Protein AF-0000000081623012 (afdb_homodimer)

Foldseek 3Di:
DPPPDDDPDDDPPVPPPDPPPPPPPCPVPVPQCWDWDDDFQEIEIEREPLVQLSADFQVSLVVSLVVLVVLLVDPRHAEYEQAYPNFARYQYHDVVQVVPCPPPPVRGSLPDDQLPPPDQRLHAYEYQGGAECEQVSVVVNLSGDAYEYEQAHKHAHLCLVVPDDRRRCLQPRVCLFQHDPVSCVRRNVRHIDGLVVCCVSRVHVHYDHPPCRVVVRVVVRVLQVLDDRQQVSLVVVLVVCVRRPDPDPVVSVVSSCVSPVVVCVVPVVVVVCCCVPVVPCPPNDSVPSDPPPVVPPPPDPPVD/DDPDDDDPDDDDDPDDPPPPPPPPPPPVVVPQCWDWDDDFQEIEIEREDLVQLSADFQVSLVVSLVVLVVLLVDPRHAEYEQAYPNFARYQYHDVVQVVVCPPPPVRGNLPDDQLPPDDQRLHAYEYQGGAECEQVSVLVNLSGDAYEYEQAHKHAHLCLVVPDDRRRQLQPRVCLFQHDVVSCVRRNVRHIDGLVVCCVSRNHVHYDHPPCRVVVRVVVRVLQVLDDRQQVSLVVVLVVCCSHPDPDPVVSVVSSCVSPVVVCVVPVVVVVCCCVPVVPCPPNDSVVSDPPPVPDPDDDPPPD

InterPro domains:
  IPR001753 Enoyl-CoA hydratase/isomerase-like domain [PF00378] (39-279)
  IPR029045 ClpP/crotonase-like domain superfamily [SSF52096] (32-278)

Secondary structure (DSSP, 8-state):
-------TT-----------------------SEEEEEETTEEEEEE--GGGTT-B-HHHHHHHHHHHHHHHH-TT--EEEEEEGGG-SB--B-HHHHHTSTT-GGG-GGGSTGGG--SPPSS-EEEEE-SEEETHHHHHHHHSSEEEEETT-EEE-GGGGGTPPP-SSHHHHHHHHH-HHHHHHHHHH---EEHHHHHHTTS-SEEE-TT-HHHHHHHHHHHHHTS-HHHHHHHHHHHHHHHHT-SSHHHHHHHHHHHHTTHIIIIIHHHHHHHHHH-TTGGG--GGGS---TTS----TT--/--------------------------------SEEEEEETTEEEEEE--GGGTT-B-HHHHHHHHHHHHHHHH-TT--EEEEEEGGG-SB--B-HHHHHTSTT-GGG-GGGSTTTT--SPPSS-EEEEE-SEEETHHHHHHHTSSEEEEETT-EEE-GGGGGTPPP-SSHHHHHHHHH-HHHHHHHHHH---EEHHHHHHTTS-SEEE-TT-HHHHHHHHHHHHHTS-HHHHHHHHHHHHHHHHT-SSHHHHHHHHHHHHTTHIIIIIHHHHHHHHHH-TTGGG--GGGS---TTS----TT--

Organism: Polistes dominula (NCBI:txid743375)

Nearest PDB structures (foldseek):
  3qka-assembly1_E  TM=9.057E-01  e=1.335E-27  Mycobacterium marinum M
  3r9q-assembly1_A  TM=9.286E-01  e=3.739E-26  Mycobacteroides abscessus ATCC 19977
  4qfe-assembly3_C  TM=8.860E-01  e=5.000E-27  Mycolicibacterium smegmatis MC2 155
  4z0m-assembly1_C  TM=9.015E-01  e=3.297E-26  Mycobacterium tuberculosis H37Rv
  4fzw-assembly1_B  TM=8.985E-01  e=8.751E-22  Escherichia coli K-12

Radius of gyration: 33.33 Å; Cα contacts (8 Å, |Δi|>4): 1091; chains: 2; bounding box: 71×138×114 Å

pLDDT: mean 83.39, std 24.3, range [18.34, 98.84]

Solvent-accessible surface area (backbone atoms only — not comparable to full-atom values): 32764 Å² total; per-residue (Å²): 136,80,87,74,76,79,83,77,72,83,81,73,83,75,77,78,72,76,78,75,74,71,74,71,73,77,70,71,74,77,72,53,45,51,44,77,46,74,58,80,41,35,34,40,39,29,35,40,36,42,95,58,38,20,35,35,39,52,69,46,41,45,49,47,51,50,50,53,50,51,50,66,69,33,88,66,42,56,27,36,36,42,35,28,37,81,64,12,26,12,51,9,62,31,45,66,52,45,39,64,29,82,75,40,63,90,58,32,49,72,69,37,65,60,43,67,61,78,68,80,68,88,48,56,31,30,23,23,37,30,33,35,26,15,36,55,26,36,29,53,50,63,72,30,77,39,32,25,25,9,42,75,14,43,35,29,36,56,37,38,77,27,18,39,54,68,53,57,43,45,49,53,51,44,30,76,54,44,14,41,35,48,37,43,46,34,60,64,66,20,47,72,42,40,21,55,54,35,34,72,53,48,68,26,78,39,73,36,56,80,91,43,22,58,64,53,32,50,51,52,43,55,58,57,62,64,44,69,58,67,61,53,48,33,53,51,51,34,51,51,38,44,72,38,50,36,80,44,68,66,57,30,54,48,47,41,45,74,62,39,56,69,40,45,70,76,49,41,48,60,54,50,44,41,30,73,73,67,49,46,52,59,92,73,45,67,78,57,66,45,82,69,64,76,78,66,73,80,77,73,82,77,78,113,139,93,80,76,83,72,87,76,69,85,75,85,85,78,79,79,75,76,75,76,71,72,73,72,72,73,73,71,72,76,69,55,46,50,44,77,48,73,59,82,43,36,32,38,39,30,34,42,35,43,93,59,37,21,36,35,40,51,70,47,42,47,49,47,53,50,51,52,52,51,49,69,70,33,87,65,44,57,28,36,36,42,36,29,37,80,64,13,26,12,52,9,62,31,61,70,52,57,72,64,30,81,84,40,64,91,59,33,45,71,70,37,68,61,41,67,60,79,70,80,68,89,48,55,32,30,25,23,38,30,31,35,26,14,34,55,26,36,26,55,50,64,73,33,56,37,32,24,26,9,43,74,15,41,34,29,36,55,36,49,82,73,76,49,81,82,63,56,51,43,87,61,50,42,29,50,19,46,35,61,70,58,36,48,50,35,59,75,67,20,45,70,42,41,21,54,55,34,32,74,54,28,66,26,74,39,75,36,56,81,90,44,22,57,64,51,30,50,51,52,41,55,57,52,64,73,36,46,59,70,36,47,48,34,47,52,50,31,26,51,38,32,73,75,66,43,57,30,47,68,57,30,46,49,47,28,36,73,64,33,56,70,36,36,60,75,35,16,27,62,30,23,36,42,30,71,75,68,51,44,53,59,91,74,48,70,79,57,76,54,86,76,65,83,82,62,80,78,74,73,87,77,76,117

Structure (mmCIF, N/CA/C/O backbone):
data_AF-0000000081623012-model_v1
#
loop_
_entity.id
_entity.type
_entity.pdbx_description
1 polymer '2,3-dehydroadipyl-CoA hydratase-like'
#
loop_
_atom_site.group_PDB
_atom_site.id
_atom_site.type_symbol
_atom_site.label_atom_id
_atom_site.label_alt_id
_atom_site.label_comp_id
_atom_site.label_asym_id
_atom_site.label_entity_id
_atom_site.label_seq_id
_atom_site.pdbx_PDB_ins_code
_atom_site.Cartn_x
_atom_site.Cartn_y
_atom_site.Cartn_z
_atom_site.occupancy
_atom_site.B_iso_or_equiv
_atom_site.auth_seq_id
_atom_site.auth_comp_id
_atom_site.auth_asym_id
_atom_site.auth_atom_id
_atom_site.pdbx_PDB_model_num
ATOM 1 N N . MET A 1 1 ? -21.288 -17.342 -86.483 1 19.94 1 MET A N 1
ATOM 2 C CA . MET A 1 1 ? -22.3 -16.959 -85.503 1 19.94 1 MET A CA 1
ATOM 3 C C . MET A 1 1 ? -22.867 -18.186 -84.797 1 19.94 1 MET A C 1
ATOM 5 O O . MET A 1 1 ? -23.578 -18.06 -83.798 1 19.94 1 MET A O 1
ATOM 9 N N . ASN A 1 2 ? -22.809 -19.375 -85.36 1 18.6 2 ASN A N 1
ATOM 10 C CA . ASN A 1 2 ? -23.733 -20.481 -85.132 1 18.6 2 ASN A CA 1
ATOM 11 C C . ASN A 1 2 ? -23.41 -21.223 -83.838 1 18.6 2 ASN A C 1
ATOM 13 O O . ASN A 1 2 ? -24.055 -22.222 -83.513 1 18.6 2 ASN A O 1
ATOM 17 N N . ILE A 1 3 ? -22.12 -21.183 -83.253 1 20.32 3 ILE A N 1
ATOM 18 C CA . ILE A 1 3 ? -21.515 -22.342 -82.607 1 20.32 3 ILE A CA 1
ATOM 19 C C . ILE A 1 3 ? -22.02 -22.455 -81.17 1 20.32 3 ILE A C 1
ATOM 21 O O . ILE A 1 3 ? -21.233 -22.391 -80.222 1 20.32 3 ILE A O 1
ATOM 25 N N . PHE A 1 4 ? -23.242 -21.769 -80.746 1 21.16 4 PHE A N 1
ATOM 26 C CA . PHE A 1 4 ? -23.682 -21.418 -79.401 1 21.16 4 PHE A CA 1
ATOM 27 C C . PHE A 1 4 ? -24.219 -22.642 -78.669 1 21.16 4 PHE A C 1
ATOM 29 O O . PHE A 1 4 ? -24.936 -22.513 -77.675 1 21.16 4 PHE A O 1
ATOM 36 N N . LYS A 1 5 ? -24.316 -23.837 -79.269 1 18.56 5 LYS A N 1
ATOM 37 C CA . LYS A 1 5 ? -25.406 -24.728 -78.883 1 18.56 5 LYS A CA 1
ATOM 38 C C . LYS A 1 5 ? -25.173 -25.314 -77.494 1 18.56 5 LYS A C 1
ATOM 40 O O . LYS A 1 5 ? -26.101 -25.402 -76.687 1 18.56 5 LYS A O 1
ATOM 45 N N . ARG A 1 6 ? -24.052 -26.008 -77.203 1 18.44 6 ARG A N 1
ATOM 46 C CA . ARG A 1 6 ? -24.22 -27.393 -76.772 1 18.44 6 ARG A CA 1
ATOM 47 C C . ARG A 1 6 ? -24.41 -27.476 -75.261 1 18.44 6 ARG A C 1
ATOM 49 O O . ARG A 1 6 ? -25.097 -28.372 -74.766 1 18.44 6 ARG A O 1
ATOM 56 N N . LEU A 1 7 ? -23.664 -26.746 -74.32 1 20.17 7 LEU A N 1
ATOM 57 C CA . LEU A 1 7 ? -22.937 -27.557 -73.349 1 20.17 7 LEU A CA 1
ATOM 58 C C . LEU A 1 7 ? -23.792 -27.822 -72.114 1 20.17 7 LEU A C 1
ATOM 60 O O . LEU A 1 7 ? -23.309 -28.384 -71.128 1 20.17 7 LEU A O 1
ATOM 64 N N . PHE A 1 8 ? -25.092 -27.362 -71.883 1 20.94 8 PHE A N 1
ATOM 65 C CA . PHE A 1 8 ? -25.472 -26.951 -70.536 1 20.94 8 PHE A CA 1
ATOM 66 C C . PHE A 1 8 ? -25.933 -28.149 -69.715 1 20.94 8 PHE A C 1
ATOM 68 O O . PHE A 1 8 ? -26.496 -27.985 -68.63 1 20.94 8 PHE A O 1
ATOM 75 N N . LEU A 1 9 ? -25.892 -29.438 -70.168 1 21.69 9 LEU A N 1
ATOM 76 C CA . LEU A 1 9 ? -26.97 -30.258 -69.624 1 21.69 9 LEU A CA 1
ATOM 77 C C . LEU A 1 9 ? -26.653 -30.697 -68.199 1 21.69 9 LEU A C 1
ATOM 79 O O . LEU A 1 9 ? -27.415 -31.454 -67.594 1 21.69 9 LEU A O 1
ATOM 83 N N . PHE A 1 10 ? -25.425 -30.508 -67.622 1 24.24 10 PHE A N 1
ATOM 84 C CA . PHE A 1 10 ? -25.097 -31.593 -66.706 1 24.24 10 PHE A CA 1
ATOM 85 C C . PHE A 1 10 ? -26.116 -31.676 -65.576 1 24.24 10 PHE A C 1
ATOM 87 O O . PHE A 1 10 ? -26.702 -30.664 -65.187 1 24.24 10 PHE A O 1
ATOM 94 N N . ASN A 1 11 ? -26.38 -32.947 -65.059 1 21 11 ASN A N 1
ATOM 95 C CA . ASN A 1 11 ? -27.205 -33.872 -64.29 1 21 11 ASN A CA 1
ATOM 96 C C . ASN A 1 11 ? -27.204 -33.522 -62.805 1 21 11 ASN A C 1
ATOM 98 O O . ASN A 1 11 ? -26.144 -33.436 -62.183 1 21 11 ASN A O 1
ATOM 102 N N . LYS A 1 12 ? -28.33 -32.95 -62.237 1 22.81 12 LYS A N 1
ATOM 103 C CA . LYS A 1 12 ? -28.827 -32.443 -60.962 1 22.81 12 LYS A CA 1
ATOM 104 C C . LYS A 1 12 ? -28.942 -33.563 -59.931 1 22.81 12 LYS A C 1
ATOM 106 O O . LYS A 1 12 ? -29.562 -33.385 -58.881 1 22.81 12 LYS A O 1
ATOM 111 N N . SER A 1 13 ? -28.303 -34.765 -60.116 1 24.95 13 SER A N 1
ATOM 112 C CA . SER A 1 13 ? -28.871 -35.721 -59.171 1 24.95 13 SER A CA 1
ATOM 113 C C . SER A 1 13 ? -28.703 -35.242 -57.732 1 24.95 13 SER A C 1
ATOM 115 O O . SER A 1 13 ? -27.593 -34.919 -57.305 1 24.95 13 SER A O 1
ATOM 117 N N . ILE A 1 14 ? -29.78 -34.791 -57.039 1 25.49 14 ILE A N 1
ATOM 118 C CA . ILE A 1 14 ? -30.121 -34.2 -55.749 1 25.49 14 ILE A CA 1
ATOM 119 C C . ILE A 1 14 ? -29.931 -35.234 -54.641 1 25.49 14 ILE A C 1
ATOM 121 O O . ILE A 1 14 ? -30.727 -36.168 -54.512 1 25.49 14 ILE A O 1
ATOM 125 N N . ASN A 1 15 ? -28.746 -36.002 -54.585 1 24.26 15 ASN A N 1
ATOM 126 C CA . ASN A 1 15 ? -28.65 -37.024 -53.548 1 24.26 15 ASN A CA 1
ATOM 127 C C . ASN A 1 15 ? -29.029 -36.47 -52.178 1 24.26 15 ASN A C 1
ATOM 129 O O . ASN A 1 15 ? -28.657 -35.347 -51.833 1 24.26 15 ASN A O 1
ATOM 133 N N . ASN A 1 16 ? -30.149 -36.988 -51.627 1 27.08 16 ASN A N 1
ATOM 134 C CA . ASN A 1 16 ? -30.805 -36.874 -50.328 1 27.08 16 ASN A CA 1
ATOM 135 C C . ASN A 1 16 ? -29.84 -37.17 -49.185 1 27.08 16 ASN A C 1
ATOM 137 O O . ASN A 1 16 ? -29.537 -38.331 -48.906 1 27.08 16 ASN A O 1
ATOM 141 N N . ILE A 1 17 ? -28.689 -36.617 -49.069 1 26.88 17 ILE A N 1
ATOM 142 C CA . ILE A 1 17 ? -27.875 -37.074 -47.948 1 26.88 17 ILE A CA 1
ATOM 143 C C . ILE A 1 17 ? -28.632 -36.862 -46.639 1 26.88 17 ILE A C 1
ATOM 145 O O . ILE A 1 17 ? -29.102 -35.757 -46.358 1 26.88 17 ILE A O 1
ATOM 149 N N . PRO A 1 18 ? -29.146 -37.945 -46.046 1 25.93 18 PRO A N 1
ATOM 150 C CA . PRO A 1 18 ? -29.818 -37.898 -44.745 1 25.93 18 PRO A CA 1
ATOM 151 C C . PRO A 1 18 ? -29.05 -37.075 -43.714 1 25.93 18 PRO A C 1
ATOM 153 O O . PRO A 1 18 ? -27.817 -37.05 -43.732 1 25.93 18 PRO A O 1
ATOM 156 N N . LYS A 1 19 ? -29.727 -36.102 -43.118 1 27.97 19 LYS A N 1
ATOM 157 C CA . LYS A 1 19 ? -29.287 -35.248 -42.019 1 27.97 19 LYS A CA 1
ATOM 158 C C . LYS A 1 19 ? -28.969 -36.074 -40.775 1 27.97 19 LYS A C 1
ATOM 160 O O . LYS A 1 19 ? -29.872 -36.627 -40.143 1 27.97 19 LYS A O 1
ATOM 165 N N . PHE A 1 20 ? -27.899 -36.937 -40.873 1 24.69 20 PHE A N 1
ATOM 166 C CA . PHE A 1 20 ? -27.541 -37.468 -39.564 1 24.69 20 PHE A CA 1
ATOM 167 C C . PHE A 1 20 ? -27.516 -36.36 -38.518 1 24.69 20 PHE A C 1
ATOM 169 O O . PHE A 1 20 ? -26.721 -35.423 -38.618 1 24.69 20 PHE A O 1
ATOM 176 N N . LEU A 1 21 ? -28.645 -36.148 -37.929 1 28.23 21 LEU A N 1
ATOM 177 C CA . LEU A 1 21 ? -28.791 -35.332 -36.728 1 28.23 21 LEU A CA 1
ATOM 178 C C . LEU A 1 21 ? -27.853 -35.815 -35.626 1 28.23 21 LEU A C 1
ATOM 180 O O . LEU A 1 21 ? -28.054 -36.894 -35.063 1 28.23 21 LEU A O 1
ATOM 184 N N . THR A 1 22 ? -26.563 -35.906 -35.898 1 28.91 22 THR A N 1
ATOM 185 C CA . THR A 1 22 ? -25.725 -36.194 -34.74 1 28.91 22 THR A CA 1
ATOM 186 C C . THR A 1 22 ? -26.102 -35.299 -33.562 1 28.91 22 THR A C 1
ATOM 188 O O . THR A 1 22 ? -26.071 -34.072 -33.674 1 28.91 22 THR A O 1
ATOM 191 N N . SER A 1 23 ? -27.072 -35.737 -32.849 1 31.58 23 SER A N 1
ATOM 192 C CA . SER A 1 23 ? -27.277 -35.241 -31.492 1 31.58 23 SER A CA 1
ATOM 193 C C . SER A 1 23 ? -25.96 -35.164 -30.727 1 31.58 23 SER A C 1
ATOM 195 O O . SER A 1 23 ? -25.377 -36.192 -30.38 1 31.58 23 SER A O 1
ATOM 197 N N . GLU A 1 24 ? -24.997 -34.496 -31.125 1 31.4 24 GLU A N 1
ATOM 198 C CA . GLU A 1 24 ? -23.888 -34.267 -30.205 1 31.4 24 GLU A CA 1
ATOM 199 C C . GLU A 1 24 ? -24.393 -33.88 -28.817 1 31.4 24 GLU A C 1
ATOM 201 O O . GLU A 1 24 ? -25.102 -32.884 -28.665 1 31.4 24 GLU A O 1
ATOM 206 N N . SER A 1 25 ? -24.814 -34.873 -28.035 1 30.78 25 SER A N 1
ATOM 207 C CA . SER A 1 25 ? -24.91 -34.612 -26.602 1 30.78 25 SER A CA 1
ATOM 208 C C . SER A 1 25 ? -23.833 -33.634 -26.145 1 30.78 25 SER A C 1
ATOM 210 O O . SER A 1 25 ? -22.643 -33.861 -26.374 1 30.78 25 SER A O 1
ATOM 212 N N . LYS A 1 26 ? -24.164 -32.444 -26.098 1 36.62 26 LYS A N 1
ATOM 213 C CA . LYS A 1 26 ? -23.419 -31.425 -25.365 1 36.62 26 LYS A CA 1
ATOM 214 C C . LYS A 1 26 ? -22.91 -31.967 -24.032 1 36.62 26 LYS A C 1
ATOM 216 O O . LYS A 1 26 ? -23.637 -31.962 -23.036 1 36.62 26 LYS A O 1
ATOM 221 N N . ASN A 1 27 ? -22.439 -33.248 -23.988 1 34.06 27 ASN A N 1
ATOM 222 C CA . ASN A 1 27 ? -21.689 -33.532 -22.769 1 34.06 27 ASN A CA 1
ATOM 223 C C . ASN A 1 27 ? -20.945 -32.298 -22.267 1 34.06 27 ASN A C 1
ATOM 225 O O . ASN A 1 27 ? -20.022 -31.815 -22.925 1 34.06 27 ASN A O 1
ATOM 229 N N . ALA A 1 28 ? -21.449 -31.411 -21.702 1 38.47 28 ALA A N 1
ATOM 230 C CA . ALA A 1 28 ? -20.886 -30.288 -20.956 1 38.47 28 ALA A CA 1
ATOM 231 C C . ALA A 1 28 ? -19.633 -30.709 -20.194 1 38.47 28 ALA A C 1
ATOM 233 O O . ALA A 1 28 ? -19.724 -31.339 -19.137 1 38.47 28 ALA A O 1
ATOM 234 N N . GLU A 1 29 ? -18.665 -31.448 -20.589 1 40.01 29 GLU A N 1
ATOM 235 C CA . GLU A 1 29 ? -17.376 -31.633 -19.929 1 40.01 29 GLU A CA 1
ATOM 236 C C . GLU A 1 29 ? -17.054 -30.46 -19.008 1 40.01 29 GLU A C 1
ATOM 238 O O . G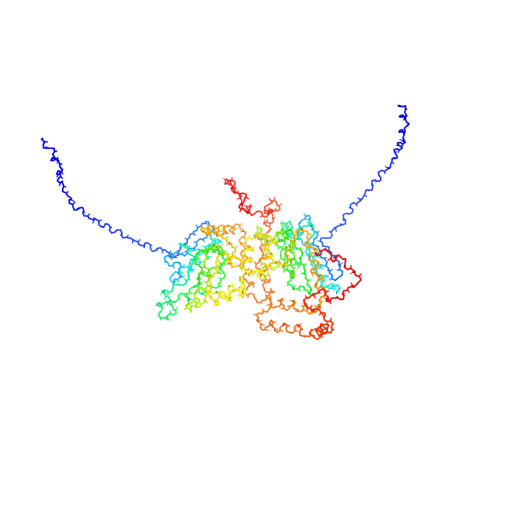LU A 1 29 ? -17.022 -29.309 -19.449 1 40.01 29 GLU A O 1
ATOM 243 N N . ASN A 1 30 ? -17.581 -30.333 -17.763 1 45.7 30 ASN A N 1
ATOM 244 C CA . ASN A 1 30 ? -17.459 -29.403 -16.645 1 45.7 30 ASN A CA 1
ATOM 245 C C . ASN A 1 30 ? -16.1 -28.709 -16.639 1 45.7 30 ASN A C 1
ATOM 247 O O . ASN A 1 30 ? -15.076 -29.343 -16.379 1 45.7 30 ASN A O 1
ATOM 251 N N . GLU A 1 31 ? -15.84 -27.875 -17.524 1 64.66 31 GLU A N 1
ATOM 252 C CA . GLU A 1 31 ? -14.618 -27.087 -17.656 1 64.66 31 GLU A CA 1
ATOM 253 C C . GLU A 1 31 ? -14.049 -26.719 -16.289 1 64.66 31 GLU A C 1
ATOM 255 O O . GLU A 1 31 ? -14.783 -26.272 -15.405 1 64.66 31 GLU A O 1
ATOM 260 N N . LYS A 1 32 ? -12.853 -27.357 -15.878 1 90.5 32 LYS A N 1
ATOM 261 C CA . LYS A 1 32 ? -12.172 -27.143 -14.604 1 90.5 32 LYS A CA 1
ATOM 262 C C . LYS A 1 32 ? -11.921 -25.659 -14.356 1 90.5 32 LYS A C 1
ATOM 264 O O . LYS A 1 32 ? -11.418 -24.954 -15.233 1 90.5 32 LYS A O 1
ATOM 269 N N . ASN A 1 33 ? -12.537 -25.233 -13.338 1 96.94 33 ASN A N 1
ATOM 270 C CA . ASN A 1 33 ? -12.364 -23.843 -12.93 1 96.94 33 ASN A CA 1
ATOM 271 C C . ASN A 1 33 ? -10.89 -23.493 -12.741 1 96.94 33 ASN A C 1
ATOM 273 O O . ASN A 1 33 ? -10.53 -22.316 -12.682 1 96.94 33 ASN A O 1
ATOM 277 N N . ILE A 1 34 ? -10.098 -24.565 -12.658 1 98.34 34 ILE A N 1
ATOM 278 C CA . ILE A 1 34 ? -8.647 -24.413 -12.638 1 98.34 34 ILE A CA 1
ATOM 279 C C . ILE A 1 34 ? -8.014 -25.364 -13.651 1 98.34 34 ILE A C 1
ATOM 281 O O . ILE A 1 34 ? -8.325 -26.558 -13.67 1 98.34 34 ILE A O 1
ATOM 285 N N . ILE A 1 35 ? -7.223 -24.846 -14.529 1 98.35 35 ILE A N 1
ATOM 286 C CA . ILE A 1 35 ? -6.528 -25.643 -15.534 1 98.35 35 ILE A CA 1
ATOM 287 C C . ILE A 1 35 ? -5.022 -25.589 -15.285 1 98.35 35 ILE A C 1
ATOM 289 O O . ILE A 1 35 ? -4.457 -24.509 -15.096 1 98.35 35 ILE A O 1
ATOM 293 N N . VAL A 1 36 ? -4.389 -26.722 -15.256 1 98.1 36 VAL A N 1
ATOM 294 C CA . VAL A 1 36 ? -2.951 -26.811 -15.024 1 98.1 36 VAL A CA 1
ATOM 295 C C . VAL A 1 36 ? -2.276 -27.48 -16.22 1 98.1 36 VAL A C 1
ATOM 297 O O . VAL A 1 36 ? -2.683 -28.563 -16.645 1 98.1 36 VAL A O 1
ATOM 300 N N . ASN A 1 37 ? -1.361 -26.8 -16.816 1 97.29 37 ASN A N 1
ATOM 301 C CA . ASN A 1 37 ? -0.542 -27.336 -17.898 1 97.29 37 ASN A CA 1
ATOM 302 C C . ASN A 1 37 ? 0.947 -27.209 -17.59 1 97.29 37 ASN A C 1
ATOM 304 O O . ASN A 1 37 ? 1.372 -26.248 -16.946 1 97.29 37 ASN A O 1
ATOM 308 N N . LYS A 1 38 ? 1.648 -28.2 -18.09 1 96.31 38 LYS A N 1
ATOM 309 C CA . LYS A 1 38 ? 3.091 -28.188 -17.869 1 96.31 38 LYS A CA 1
ATOM 310 C C . LYS A 1 38 ? 3.848 -28.06 -19.188 1 96.31 38 LYS A C 1
ATOM 312 O O . LYS A 1 38 ? 3.481 -28.687 -20.184 1 96.31 38 LYS A O 1
ATOM 317 N N . THR A 1 39 ? 4.771 -27.226 -19.233 1 93.46 39 THR A N 1
ATOM 318 C CA . THR A 1 39 ? 5.711 -27.07 -20.337 1 93.46 39 THR A CA 1
ATOM 319 C C . THR A 1 39 ? 7.148 -27.048 -19.824 1 93.46 39 THR A C 1
ATOM 321 O O . THR A 1 39 ? 7.645 -26.002 -19.399 1 93.46 39 THR A O 1
ATOM 324 N N . GLY A 1 40 ? 7.795 -28.187 -19.987 1 93.65 40 GLY A N 1
ATOM 325 C CA . GLY A 1 40 ? 9.092 -28.313 -19.341 1 93.65 40 GLY A CA 1
ATOM 326 C C . GLY A 1 40 ? 9.022 -28.182 -17.831 1 93.65 40 GLY A C 1
ATOM 327 O O . GLY A 1 40 ? 8.228 -28.864 -17.18 1 93.65 40 GLY A O 1
ATOM 328 N N . ASN A 1 41 ? 9.851 -27.311 -17.275 1 96.72 41 ASN A N 1
ATOM 329 C CA . ASN A 1 41 ? 9.899 -27.12 -15.83 1 96.72 41 ASN A CA 1
ATOM 330 C C . ASN A 1 41 ? 9.009 -25.961 -15.388 1 96.72 41 ASN A C 1
ATOM 332 O O . ASN A 1 41 ? 9.081 -25.52 -14.239 1 96.72 41 ASN A O 1
ATOM 336 N N . VAL A 1 42 ? 8.19 -25.525 -16.396 1 98.19 42 VAL A N 1
ATOM 337 C CA . VAL A 1 42 ? 7.259 -24.442 -16.092 1 98.19 42 VAL A CA 1
ATOM 338 C C . VAL A 1 42 ? 5.841 -24.996 -15.976 1 98.19 42 VAL A C 1
ATOM 340 O O . VAL A 1 42 ? 5.382 -25.732 -16.853 1 98.19 42 VAL A O 1
ATOM 343 N N . THR A 1 43 ? 5.173 -24.708 -14.91 1 98.6 43 THR A N 1
ATOM 344 C CA . THR A 1 43 ? 3.779 -25.084 -14.705 1 98.6 43 THR A CA 1
ATOM 345 C C . THR A 1 43 ? 2.86 -23.881 -14.9 1 98.6 43 THR A C 1
ATOM 347 O O . THR A 1 43 ? 3.031 -22.85 -14.246 1 98.6 43 THR A O 1
ATOM 350 N N . LEU A 1 44 ? 1.921 -23.988 -15.815 1 98.62 44 LEU A N 1
ATOM 351 C CA . LEU A 1 44 ? 0.92 -22.953 -16.053 1 98.62 44 LEU A CA 1
ATOM 352 C C . LEU A 1 44 ? -0.362 -23.249 -15.28 1 98.62 44 LEU A C 1
ATOM 354 O O . LEU A 1 44 ? -0.945 -24.325 -15.427 1 98.62 44 LEU A O 1
ATOM 358 N N . ILE A 1 45 ? -0.785 -22.34 -14.433 1 98.58 45 ILE A N 1
ATOM 359 C CA . ILE A 1 45 ? -2.002 -22.468 -13.639 1 98.58 45 ILE A CA 1
ATOM 360 C C . ILE A 1 45 ? -2.994 -21.378 -14.038 1 98.58 45 ILE A C 1
ATOM 362 O O . ILE A 1 45 ? -2.731 -20.189 -13.843 1 98.58 45 ILE A O 1
ATOM 366 N N . ALA A 1 46 ? -4.131 -21.773 -14.52 1 98.61 46 ALA A N 1
ATOM 367 C CA . ALA A 1 46 ? -5.091 -20.81 -15.053 1 98.61 46 ALA A CA 1
ATOM 368 C C . ALA A 1 46 ? -6.386 -20.822 -14.246 1 98.61 46 ALA A C 1
ATOM 370 O O . ALA A 1 46 ? -6.944 -21.887 -13.973 1 98.61 46 ALA A O 1
ATOM 371 N N . ILE A 1 47 ? -6.788 -19.664 -13.836 1 98.54 47 ILE A N 1
ATOM 372 C CA . ILE A 1 47 ? -8.167 -19.519 -13.385 1 98.54 47 ILE A CA 1
ATOM 373 C C . ILE A 1 47 ? -9.102 -19.469 -14.592 1 98.54 47 ILE A C 1
ATOM 375 O O . ILE A 1 47 ? -8.925 -18.64 -15.488 1 98.54 47 ILE A O 1
ATOM 379 N N . ASN A 1 48 ? -10.123 -20.376 -14.6 1 98.19 48 ASN A N 1
ATOM 380 C CA . ASN A 1 48 ? -10.926 -20.567 -15.804 1 98.19 48 ASN A CA 1
ATOM 381 C C . ASN A 1 48 ? -12.418 -20.46 -15.505 1 98.19 48 ASN A C 1
ATOM 383 O O . ASN A 1 48 ? -13.143 -21.454 -15.578 1 98.19 48 ASN A O 1
ATOM 387 N N . ARG A 1 49 ? -12.838 -19.281 -15.217 1 97.31 49 ARG A N 1
ATOM 388 C CA . ARG A 1 49 ? -14.236 -18.875 -15.113 1 97.31 49 ARG A CA 1
ATOM 389 C C . ARG A 1 49 ? -14.483 -17.567 -15.857 1 97.31 49 ARG A C 1
ATOM 391 O O . ARG A 1 49 ? -14.99 -16.604 -15.278 1 97.31 49 ARG A O 1
ATOM 398 N N . PRO A 1 50 ? -14.162 -17.597 -17.16 1 96.85 50 PRO A N 1
ATOM 399 C CA . PRO A 1 50 ? -14.18 -16.333 -17.899 1 96.85 50 PRO A CA 1
ATOM 400 C C . PRO A 1 50 ? -15.557 -15.672 -17.904 1 96.85 50 PRO A C 1
ATOM 402 O O . PRO A 1 50 ? -15.657 -14.444 -17.97 1 96.85 50 PRO A O 1
ATOM 405 N N . GLU A 1 51 ? -16.605 -16.413 -17.766 1 95.32 51 GLU A N 1
ATOM 406 C CA . GLU A 1 51 ? -17.96 -15.871 -17.78 1 95.32 51 GLU A CA 1
ATOM 407 C C . GLU A 1 51 ? -18.23 -15.026 -16.538 1 95.32 51 GLU A C 1
ATOM 409 O O . GLU A 1 51 ? -19.166 -14.225 -16.517 1 95.32 51 GLU A O 1
ATOM 414 N N . LYS A 1 52 ? -17.445 -15.202 -15.549 1 96.2 52 LYS A N 1
ATOM 415 C CA . LYS A 1 52 ? -17.553 -14.42 -14.321 1 96.2 52 LYS A CA 1
ATOM 416 C C . LYS A 1 52 ? -16.294 -13.589 -14.086 1 96.2 52 LYS A C 1
ATOM 418 O O . LYS A 1 52 ? -15.948 -13.287 -12.942 1 96.2 52 LYS A O 1
ATOM 423 N N . LYS A 1 53 ? -15.525 -13.326 -15.17 1 97.13 53 LYS A N 1
ATOM 424 C CA . LYS A 1 53 ? -14.282 -12.563 -15.1 1 97.13 53 LYS A CA 1
ATOM 425 C C . LYS A 1 53 ? -13.303 -13.197 -14.115 1 97.13 53 LYS A C 1
ATOM 427 O O . LYS A 1 53 ? -12.586 -12.49 -13.403 1 97.13 53 LYS A O 1
ATOM 432 N N . ASN A 1 54 ? -13.4 -14.551 -13.958 1 97.9 54 ASN A N 1
ATOM 433 C CA . ASN A 1 54 ? -12.522 -15.37 -13.128 1 97.9 54 ASN A CA 1
ATOM 434 C C . ASN A 1 54 ? -12.656 -15.014 -11.65 1 97.9 54 ASN A C 1
ATOM 436 O O . ASN A 1 54 ? -11.671 -15.037 -10.911 1 97.9 54 ASN A O 1
ATOM 440 N N . ALA A 1 55 ? -13.897 -14.579 -11.24 1 97.23 55 ALA A N 1
ATOM 441 C CA . ALA A 1 55 ? -14.179 -14.395 -9.818 1 97.23 55 ALA A CA 1
ATOM 442 C C . ALA A 1 55 ? -14.042 -15.711 -9.057 1 97.23 55 ALA A C 1
ATOM 444 O O . ALA A 1 55 ? -14.421 -16.77 -9.563 1 97.23 55 ALA A O 1
ATOM 445 N N . LEU A 1 56 ? -13.583 -15.614 -7.797 1 96.38 56 LEU A N 1
ATOM 446 C CA . LEU A 1 56 ? -13.317 -16.801 -6.992 1 96.38 56 LEU A CA 1
ATOM 447 C C . LEU A 1 56 ? -14.494 -17.109 -6.073 1 96.38 56 LEU A C 1
ATOM 449 O O . LEU A 1 56 ? -14.845 -16.297 -5.214 1 96.38 56 LEU A O 1
ATOM 453 N N . ASN A 1 57 ? -15.136 -18.183 -6.32 1 94.17 57 ASN A N 1
ATOM 454 C CA . ASN A 1 57 ? -16.011 -18.758 -5.303 1 94.17 57 ASN A CA 1
ATOM 455 C C . ASN A 1 57 ? -15.28 -19.796 -4.457 1 94.17 57 ASN A C 1
ATOM 457 O O . ASN A 1 57 ? -14.101 -20.073 -4.687 1 94.17 57 ASN A O 1
ATOM 461 N N . THR A 1 58 ? -15.959 -20.33 -3.49 1 92.86 58 THR A N 1
ATOM 462 C CA . THR A 1 58 ? -15.35 -21.251 -2.536 1 92.86 58 THR A CA 1
ATOM 463 C C . THR A 1 58 ? -14.746 -22.453 -3.255 1 92.86 58 THR A C 1
ATOM 465 O O . THR A 1 58 ? -13.601 -22.829 -2.994 1 92.86 58 THR A O 1
ATOM 468 N N . ALA A 1 59 ? -15.475 -23.047 -4.153 1 93.39 59 ALA A N 1
ATOM 469 C CA . ALA A 1 59 ? -15.017 -24.228 -4.88 1 93.39 59 ALA A CA 1
ATOM 470 C C . ALA A 1 59 ? -13.779 -23.913 -5.714 1 93.39 59 ALA A C 1
ATOM 472 O O . ALA A 1 59 ? -12.805 -24.67 -5.701 1 93.39 59 ALA A O 1
ATOM 473 N N . THR A 1 60 ? -13.824 -22.811 -6.435 1 95.16 60 THR A N 1
ATOM 474 C CA . THR A 1 60 ? -12.702 -22.417 -7.28 1 95.16 60 THR A CA 1
ATOM 475 C C . THR A 1 60 ? -11.471 -22.105 -6.434 1 95.16 60 THR A C 1
ATOM 477 O O . THR A 1 60 ? -10.35 -22.456 -6.807 1 95.16 60 THR A O 1
ATOM 480 N N . THR A 1 61 ? -11.668 -21.458 -5.306 1 94.97 61 THR A N 1
ATOM 481 C CA . THR A 1 61 ? -10.566 -21.142 -4.404 1 94.97 61 THR A CA 1
ATOM 482 C C . THR A 1 61 ? -9.88 -22.417 -3.921 1 94.97 61 THR A C 1
ATOM 484 O O . THR A 1 61 ? -8.65 -22.493 -3.89 1 94.97 61 THR A O 1
ATOM 487 N N . GLN A 1 62 ? -10.672 -23.366 -3.569 1 94.02 62 GLN A N 1
ATOM 488 C CA . GLN A 1 62 ? -10.108 -24.633 -3.113 1 94.02 62 GLN A CA 1
ATOM 489 C C . GLN A 1 62 ? -9.297 -25.304 -4.218 1 94.02 62 GLN A C 1
ATOM 491 O O . GLN A 1 62 ? -8.189 -25.786 -3.976 1 94.02 62 GLN A O 1
ATOM 496 N N . LEU A 1 63 ? -9.842 -25.332 -5.394 1 95.85 63 LEU A N 1
ATOM 497 C CA . LEU A 1 63 ? -9.144 -25.926 -6.528 1 95.85 63 LEU A CA 1
ATOM 498 C C . LEU A 1 63 ? -7.832 -25.197 -6.802 1 95.85 63 LEU A C 1
ATOM 500 O O . LEU A 1 63 ? -6.824 -25.827 -7.131 1 95.85 63 LEU A O 1
ATOM 504 N N . LEU A 1 64 ? -7.837 -23.89 -6.713 1 96.34 64 LEU A N 1
ATOM 505 C CA . LEU A 1 64 ? -6.629 -23.094 -6.904 1 96.34 64 LEU A CA 1
ATOM 506 C C . LEU A 1 64 ? -5.57 -23.456 -5.869 1 96.34 64 LEU A C 1
ATOM 508 O O . LEU A 1 64 ? -4.406 -23.67 -6.215 1 96.34 64 LEU A O 1
ATOM 512 N N . CYS A 1 65 ? -5.99 -23.521 -4.621 1 95.47 65 CYS A N 1
ATOM 513 C CA . CYS A 1 65 ? -5.063 -23.874 -3.552 1 95.47 65 CYS A CA 1
ATOM 514 C C . CYS A 1 65 ? -4.49 -25.27 -3.765 1 95.47 65 CYS A C 1
ATOM 516 O O . CYS A 1 65 ? -3.295 -25.492 -3.565 1 95.47 65 CYS A O 1
ATOM 518 N N . ASP A 1 66 ? -5.313 -26.187 -4.19 1 96.02 66 ASP A N 1
ATOM 519 C CA . ASP A 1 66 ? -4.854 -27.539 -4.489 1 96.02 66 ASP A CA 1
ATOM 520 C C . ASP A 1 66 ? -3.813 -27.531 -5.606 1 96.02 66 ASP A C 1
ATOM 522 O O . ASP A 1 66 ? -2.807 -28.24 -5.53 1 96.02 66 ASP A O 1
ATOM 526 N N . ALA A 1 67 ? -4.086 -26.757 -6.615 1 96.96 67 ALA A N 1
ATOM 527 C CA . ALA A 1 67 ? -3.157 -26.666 -7.738 1 96.96 67 ALA A CA 1
ATOM 528 C C . ALA A 1 67 ? -1.811 -26.101 -7.293 1 96.96 67 ALA A C 1
ATOM 530 O O . ALA A 1 67 ? -0.758 -26.572 -7.729 1 96.96 67 ALA A O 1
ATOM 531 N N . LEU A 1 68 ? -1.817 -25.158 -6.47 1 96.69 68 LEU A N 1
ATOM 532 C CA . LEU A 1 68 ? -0.59 -24.565 -5.95 1 96.69 68 LEU A CA 1
ATOM 533 C C . LEU A 1 68 ? 0.17 -25.562 -5.081 1 96.69 68 LEU A C 1
ATOM 535 O O . LEU A 1 68 ? 1.4 -25.63 -5.138 1 96.69 68 LEU A O 1
ATOM 539 N N . ASP A 1 69 ? -0.577 -26.296 -4.318 1 96.16 69 ASP A N 1
ATOM 540 C CA . ASP A 1 69 ? 0.052 -27.33 -3.503 1 96.16 69 ASP A CA 1
ATOM 541 C C . ASP A 1 69 ? 0.722 -28.388 -4.377 1 96.16 69 ASP A C 1
ATOM 543 O O . ASP A 1 69 ? 1.836 -28.827 -4.085 1 96.16 69 ASP A O 1
ATOM 547 N N . GLU A 1 70 ? 0.012 -28.816 -5.403 1 97.19 70 GLU A N 1
ATOM 548 C CA . GLU A 1 70 ? 0.578 -29.792 -6.329 1 97.19 70 GLU A CA 1
ATOM 549 C C . GLU A 1 70 ? 1.834 -29.249 -7.004 1 97.19 70 GLU A C 1
ATOM 551 O O . GLU A 1 70 ? 2.822 -29.969 -7.16 1 97.19 70 GLU A O 1
ATOM 556 N N . PHE A 1 71 ? 1.775 -28.05 -7.399 1 97.52 71 PHE A N 1
ATOM 557 C CA . PHE A 1 71 ? 2.936 -27.386 -7.98 1 97.52 71 PHE A CA 1
ATOM 558 C C . PHE A 1 71 ? 4.119 -27.424 -7.02 1 97.52 71 PHE A C 1
ATOM 560 O O . PHE A 1 71 ? 5.239 -27.749 -7.42 1 97.52 71 PHE A O 1
ATOM 567 N N . GLU A 1 72 ? 3.895 -27.141 -5.798 1 95.75 72 GLU A N 1
ATOM 568 C CA . GLU A 1 72 ? 4.942 -27.114 -4.782 1 95.75 72 GLU A CA 1
ATOM 569 C C . GLU A 1 72 ? 5.574 -28.491 -4.602 1 95.75 72 GLU A C 1
ATOM 571 O O . GLU A 1 72 ? 6.781 -28.602 -4.377 1 95.75 72 GLU A O 1
ATOM 576 N N . LYS A 1 73 ? 4.841 -29.496 -4.794 1 96.42 73 LYS A N 1
ATOM 577 C CA . LYS A 1 73 ? 5.298 -30.854 -4.514 1 96.42 73 LYS A CA 1
ATOM 578 C C . LYS A 1 73 ? 5.909 -31.496 -5.757 1 96.42 73 LYS A C 1
ATOM 580 O O . LYS A 1 73 ? 6.511 -32.569 -5.676 1 96.42 73 LYS A O 1
ATOM 585 N N . ASP A 1 74 ? 5.718 -30.88 -6.898 1 96.81 74 ASP A N 1
ATOM 586 C CA . ASP A 1 74 ? 6.196 -31.452 -8.153 1 96.81 74 ASP A CA 1
ATOM 587 C C . ASP A 1 74 ? 7.689 -31.193 -8.341 1 96.81 74 ASP A C 1
ATOM 589 O O . ASP A 1 74 ? 8.092 -30.083 -8.694 1 96.81 74 ASP A O 1
ATOM 593 N N . ASP A 1 75 ? 8.456 -32.194 -8.269 1 94.98 75 ASP A N 1
ATOM 594 C CA . ASP A 1 75 ? 9.908 -32.073 -8.348 1 94.98 75 ASP A CA 1
ATOM 595 C C . ASP A 1 75 ? 10.35 -31.672 -9.754 1 94.98 75 ASP A C 1
ATOM 597 O O . ASP A 1 75 ? 11.486 -31.237 -9.953 1 94.98 75 ASP A O 1
ATOM 601 N N . ASN A 1 76 ? 9.436 -31.815 -10.702 1 95.65 76 ASN A N 1
ATOM 602 C CA . ASN A 1 76 ? 9.793 -31.5 -12.081 1 95.65 76 ASN A CA 1
ATOM 603 C C . ASN A 1 76 ? 9.369 -30.084 -12.46 1 95.65 76 ASN A C 1
ATOM 605 O O . ASN A 1 76 ? 9.544 -29.664 -13.605 1 95.65 76 ASN A O 1
ATOM 609 N N . ALA A 1 77 ? 8.795 -29.331 -11.533 1 97.09 77 ALA A N 1
ATOM 610 C CA . ALA A 1 77 ? 8.382 -27.948 -11.759 1 97.09 77 ALA A CA 1
ATOM 611 C C . ALA A 1 77 ? 9.297 -26.975 -11.02 1 97.09 77 ALA A C 1
ATOM 613 O O . ALA A 1 77 ? 9.479 -27.086 -9.805 1 97.09 77 ALA A O 1
ATOM 614 N N . ALA A 1 78 ? 9.855 -26.044 -11.728 1 97.92 78 ALA A N 1
ATOM 615 C CA . ALA A 1 78 ? 10.785 -25.102 -11.11 1 97.92 78 ALA A CA 1
ATOM 616 C C . ALA A 1 78 ? 10.126 -23.743 -10.893 1 97.92 78 ALA A C 1
ATOM 618 O O . ALA A 1 78 ? 10.421 -23.052 -9.915 1 97.92 78 ALA A O 1
ATOM 619 N N . VAL A 1 79 ? 9.273 -23.369 -11.823 1 98.44 79 VAL A N 1
ATOM 620 C CA . VAL A 1 79 ? 8.618 -22.066 -11.773 1 98.44 79 VAL A CA 1
ATOM 621 C C . VAL A 1 79 ? 7.15 -22.211 -12.166 1 98.44 79 VAL A C 1
ATOM 623 O O . VAL A 1 79 ? 6.811 -23.011 -13.04 1 98.44 79 VAL A O 1
ATOM 626 N N . GLY A 1 80 ? 6.271 -21.521 -11.534 1 98.62 80 GLY A N 1
ATOM 627 C CA . GLY A 1 80 ? 4.864 -21.462 -11.893 1 98.62 80 GLY A CA 1
ATOM 628 C C . GLY A 1 80 ? 4.468 -20.15 -12.544 1 98.62 80 GLY A C 1
ATOM 629 O O . GLY A 1 80 ? 5.079 -19.112 -12.28 1 98.62 80 GLY A O 1
ATOM 630 N N . VAL A 1 81 ? 3.503 -20.186 -13.413 1 98.84 81 VAL A N 1
ATOM 631 C CA . VAL A 1 81 ? 2.867 -19.007 -13.992 1 98.84 81 VAL A CA 1
ATOM 632 C C . VAL A 1 81 ? 1.373 -19.019 -13.678 1 98.84 81 VAL A C 1
ATOM 634 O O . VAL A 1 81 ? 0.672 -19.981 -13.998 1 98.84 81 VAL A O 1
ATOM 637 N N . LEU A 1 82 ? 0.907 -18.032 -12.996 1 98.75 82 LEU A N 1
ATOM 638 C CA . LEU A 1 82 ? -0.505 -17.859 -12.671 1 98.75 82 LEU A CA 1
ATOM 639 C C . LEU A 1 82 ? -1.158 -16.846 -13.606 1 98.75 82 LEU A C 1
ATOM 641 O O . LEU A 1 82 ? -0.647 -15.737 -13.78 1 98.75 82 LEU A O 1
ATOM 645 N N . TYR A 1 83 ? -2.233 -17.231 -14.28 1 98.68 83 TYR A N 1
ATOM 646 C CA . TYR A 1 83 ? -2.898 -16.326 -15.21 1 98.68 83 TYR A CA 1
ATOM 647 C C . TYR A 1 83 ? -4.39 -16.624 -15.289 1 98.68 83 TYR A C 1
ATOM 649 O O . TYR A 1 83 ? -4.869 -17.591 -14.692 1 98.68 83 TYR A O 1
ATOM 657 N N . GLY A 1 84 ? -5.174 -15.7 -15.839 1 98.49 84 GLY A N 1
ATOM 658 C CA . GLY A 1 84 ? -6.604 -15.885 -16.024 1 98.49 84 GLY A CA 1
ATOM 659 C C . GLY A 1 84 ? -6.998 -16.076 -17.476 1 98.49 84 GLY A C 1
ATOM 660 O O . GLY A 1 84 ? -6.443 -15.429 -18.366 1 98.49 84 GLY A O 1
ATOM 661 N N . MET A 1 85 ? -7.966 -16.961 -17.675 1 97.36 85 MET A N 1
ATOM 662 C CA . MET A 1 85 ? -8.487 -17.196 -19.018 1 97.36 85 MET A CA 1
ATOM 663 C C . MET A 1 85 ? -9.541 -16.156 -19.382 1 97.36 85 MET A C 1
ATOM 665 O O . MET A 1 85 ? -10.264 -15.667 -18.512 1 97.36 85 MET A O 1
ATOM 669 N N . GLY A 1 86 ? -9.647 -15.827 -20.647 1 95.47 86 GLY A N 1
ATOM 670 C CA . GLY A 1 86 ? -10.774 -15.057 -21.147 1 95.47 86 GLY A CA 1
ATOM 671 C C . GLY A 1 86 ? -10.612 -13.562 -20.947 1 95.47 86 GLY A C 1
ATOM 672 O O . GLY A 1 86 ? -11.597 -12.821 -20.943 1 95.47 86 GLY A O 1
ATOM 673 N N . GLY A 1 87 ? -9.431 -13.058 -20.671 1 95.44 87 GLY A N 1
ATOM 674 C CA . GLY A 1 87 ? -9.176 -11.63 -20.772 1 95.44 87 GLY A CA 1
ATOM 675 C C . GLY A 1 87 ? -9.154 -10.931 -19.426 1 95.44 87 GLY A C 1
ATOM 676 O O . GLY A 1 87 ? -8.997 -9.71 -19.357 1 95.44 87 GLY A O 1
ATOM 677 N N . ASN A 1 88 ? -9.428 -11.67 -18.361 1 97.97 88 ASN A N 1
ATOM 678 C CA . ASN A 1 88 ? -9.301 -11.146 -17.005 1 97.97 88 ASN A CA 1
ATOM 679 C C . ASN A 1 88 ? -8.447 -12.059 -16.129 1 97.97 88 ASN A C 1
ATOM 681 O O . ASN A 1 88 ? -8.568 -1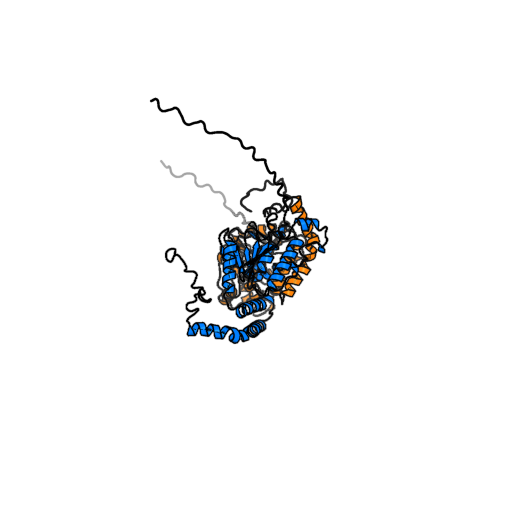3.284 -16.199 1 97.97 88 ASN A O 1
ATOM 685 N N . PHE A 1 89 ? -7.618 -11.498 -15.386 1 98.54 89 PHE A N 1
ATOM 686 C CA . PHE A 1 89 ? -6.877 -12.288 -14.41 1 98.54 89 PHE A CA 1
ATOM 687 C C . PHE A 1 89 ? -7.807 -12.827 -13.33 1 98.54 89 PHE A C 1
ATOM 689 O O . PHE A 1 89 ? -8.067 -14.03 -13.271 1 98.54 89 PHE A O 1
ATOM 696 N N . CYS A 1 90 ? -8.396 -11.887 -12.518 1 98.37 90 CYS A N 1
ATOM 697 C CA . CYS A 1 90 ? -9.321 -12.235 -11.445 1 98.37 90 CYS A CA 1
ATOM 698 C C . CYS A 1 90 ? -10.035 -10.997 -10.917 1 98.37 90 CYS A C 1
ATOM 700 O O . CYS A 1 90 ? -9.394 -10.07 -10.419 1 98.37 90 CYS A O 1
ATOM 702 N N . ALA A 1 91 ? -11.307 -11.036 -10.947 1 96.79 91 ALA A N 1
ATOM 703 C CA . ALA A 1 91 ? -12.089 -9.851 -10.603 1 96.79 91 ALA A CA 1
ATOM 704 C C . ALA A 1 91 ? -12.435 -9.834 -9.117 1 96.79 91 ALA A C 1
ATOM 706 O O . ALA A 1 91 ? -13.144 -8.941 -8.648 1 96.79 91 ALA A O 1
ATOM 707 N N . GLY A 1 92 ? -11.969 -10.788 -8.426 1 96.08 92 GLY A N 1
ATOM 708 C CA . GLY A 1 92 ? -12.198 -10.826 -6.991 1 96.08 92 GLY A CA 1
ATOM 709 C C . GLY A 1 92 ? -13.032 -12.014 -6.551 1 96.08 92 GLY A C 1
ATOM 710 O O . GLY A 1 92 ? -13.176 -12.987 -7.294 1 96.08 92 GLY A O 1
ATOM 711 N N . PHE A 1 93 ? -13.471 -11.983 -5.281 1 94.77 93 PHE A N 1
ATOM 712 C CA . PHE A 1 93 ? -14.392 -13.01 -4.808 1 94.77 93 PHE A CA 1
ATOM 713 C C . PHE A 1 93 ? -15.751 -12.871 -5.485 1 94.77 93 PHE A C 1
ATOM 715 O O . PHE A 1 93 ? -16.168 -11.764 -5.831 1 94.77 93 PHE A O 1
ATOM 722 N N . ASP A 1 94 ? -16.363 -13.987 -5.599 1 94.24 94 ASP A N 1
ATOM 723 C CA . ASP A 1 94 ? -17.679 -14.038 -6.23 1 94.24 94 ASP A CA 1
ATOM 724 C C . ASP A 1 94 ? -18.738 -13.387 -5.343 1 94.24 94 ASP A C 1
ATOM 726 O O . ASP A 1 94 ? -19.167 -13.974 -4.347 1 94.24 94 ASP A O 1
ATOM 730 N N . LEU A 1 95 ? -19.199 -12.23 -5.723 1 92.83 95 LEU A N 1
ATOM 731 C CA . LEU A 1 95 ? -20.124 -11.446 -4.911 1 92.83 95 LEU A CA 1
ATOM 732 C C . LEU A 1 95 ? -21.484 -12.131 -4.822 1 92.83 95 LEU A C 1
ATOM 734 O O . LEU A 1 95 ? -22.233 -11.911 -3.867 1 92.83 95 LEU A O 1
ATOM 738 N N . HIS A 1 96 ? -21.835 -12.957 -5.806 1 93 96 HIS A N 1
ATOM 739 C CA . HIS A 1 96 ? -23.08 -13.712 -5.727 1 93 96 HIS A CA 1
ATOM 740 C C . HIS A 1 96 ? -23.047 -14.712 -4.576 1 93 96 HIS A C 1
ATOM 742 O O . HIS A 1 96 ? -24.043 -14.884 -3.869 1 93 96 HIS A O 1
ATOM 748 N N . GLU A 1 97 ? -21.891 -15.283 -4.471 1 92.54 97 GLU A N 1
ATOM 749 C CA . GLU A 1 97 ? -21.761 -16.228 -3.365 1 92.54 97 GLU A CA 1
ATOM 750 C C . GLU A 1 97 ? -21.798 -15.51 -2.019 1 92.54 97 GLU A C 1
ATOM 752 O O . GLU A 1 97 ? -22.411 -15.996 -1.066 1 92.54 97 GLU A O 1
ATOM 757 N N . ILE A 1 98 ? -21.164 -14.384 -1.907 1 92.03 98 ILE A N 1
ATOM 758 C CA . ILE A 1 98 ? -21.144 -13.62 -0.664 1 92.03 98 ILE A CA 1
ATOM 759 C C . ILE A 1 98 ? -22.558 -13.161 -0.318 1 92.03 98 ILE A C 1
ATOM 761 O O . ILE A 1 98 ? -23 -13.299 0.825 1 92.03 98 ILE A O 1
ATOM 765 N N . ALA A 1 99 ? -23.263 -12.716 -1.282 1 91.71 99 ALA A N 1
ATOM 766 C CA . ALA A 1 99 ? -24.619 -12.212 -1.082 1 91.71 99 ALA A CA 1
ATOM 767 C C . ALA A 1 99 ? -25.545 -13.313 -0.573 1 91.71 99 ALA A C 1
ATOM 769 O O . ALA A 1 99 ? -26.474 -13.046 0.194 1 91.71 99 ALA A O 1
ATOM 770 N N . ASN A 1 100 ? -25.217 -14.506 -0.931 1 90.07 100 ASN A N 1
ATOM 771 C CA . ASN A 1 100 ? -26.106 -15.62 -0.623 1 90.07 100 ASN A CA 1
ATOM 772 C C . ASN A 1 100 ? -25.638 -16.387 0.611 1 90.07 100 ASN A C 1
ATOM 774 O O . ASN A 1 100 ? -26.186 -17.442 0.936 1 90.07 100 ASN A O 1
ATOM 778 N N . SER A 1 101 ? -24.642 -15.959 1.296 1 87.89 101 SER A N 1
ATOM 779 C CA . SER A 1 101 ? -24.052 -16.705 2.403 1 87.89 101 SER A CA 1
ATOM 780 C C . SER A 1 101 ? -24.956 -16.681 3.631 1 87.89 101 SER A C 1
ATOM 782 O O . SER A 1 101 ? -24.802 -17.5 4.538 1 87.89 101 SER A O 1
ATOM 784 N N . GLU A 1 102 ? -26.019 -16.091 3.604 1 79.77 102 GLU A N 1
ATOM 785 C CA . GLU A 1 102 ? -26.966 -15.983 4.71 1 79.77 102 GLU A CA 1
ATOM 786 C C . GLU A 1 102 ? -26.241 -15.818 6.043 1 79.77 102 GLU A C 1
ATOM 788 O O . GLU A 1 102 ? -26.64 -16.407 7.05 1 79.77 102 GLU A O 1
ATOM 793 N N . GLY A 1 103 ? -25.064 -15.152 6.057 1 76.56 103 GLY A N 1
ATOM 794 C CA . GLY A 1 103 ? -24.337 -14.854 7.28 1 76.56 103 GLY A CA 1
ATOM 795 C C . GLY A 1 103 ? -23.527 -16.029 7.795 1 76.56 103 GLY A C 1
ATOM 796 O O . GLY A 1 103 ? -22.917 -15.948 8.863 1 76.56 103 GLY A O 1
ATOM 797 N N . ASN A 1 104 ? -23.486 -17.109 7.065 1 78.76 104 ASN A N 1
ATOM 798 C CA . ASN A 1 104 ? -22.697 -18.277 7.443 1 78.76 104 ASN A CA 1
ATOM 799 C C . ASN A 1 104 ? -21.241 -18.134 7.011 1 78.76 104 ASN A C 1
ATOM 801 O O . ASN A 1 104 ? -20.928 -18.238 5.824 1 78.76 104 ASN A O 1
ATOM 805 N N . GLU A 1 105 ? -20.404 -17.912 8.024 1 75.25 105 GLU A N 1
ATOM 806 C CA . GLU A 1 105 ? -18.984 -17.668 7.785 1 75.25 105 GLU A CA 1
ATOM 807 C C . GLU A 1 105 ? -18.347 -18.826 7.022 1 75.25 105 GLU A C 1
ATOM 809 O O . GLU A 1 105 ? -17.463 -18.615 6.189 1 75.25 105 GLU A O 1
ATOM 814 N N . ASN A 1 106 ? -18.822 -20.017 7.259 1 73.74 106 ASN A N 1
ATOM 815 C CA . ASN A 1 106 ? -18.237 -21.212 6.662 1 73.74 106 ASN A CA 1
ATOM 816 C C . ASN A 1 106 ? -18.483 -21.266 5.157 1 73.74 106 ASN A C 1
ATOM 818 O O . ASN A 1 106 ? -17.826 -22.025 4.443 1 73.74 106 ASN A O 1
ATOM 822 N N . LYS A 1 107 ? -19.27 -20.381 4.716 1 75.29 107 LYS A N 1
ATOM 823 C CA . LYS A 1 107 ? -19.616 -20.375 3.298 1 75.29 107 LYS A CA 1
ATOM 824 C C . LYS A 1 107 ? -18.943 -19.214 2.572 1 75.29 107 LYS A C 1
ATOM 826 O O . LYS A 1 107 ? -19.159 -19.014 1.375 1 75.29 107 LYS A O 1
ATOM 831 N N . LEU A 1 108 ? -18.236 -18.545 3.39 1 81.34 108 LEU A N 1
ATOM 832 C CA . LEU A 1 108 ? -17.598 -17.382 2.782 1 81.34 108 LEU A CA 1
ATOM 833 C C . LEU A 1 108 ? -16.199 -17.728 2.284 1 81.34 108 LEU A C 1
ATOM 835 O O . LEU A 1 108 ? -15.38 -18.258 3.038 1 81.34 108 LEU A O 1
ATOM 839 N N . PRO A 1 109 ? -15.997 -17.446 1.029 1 76.76 109 PRO A N 1
ATOM 840 C CA . PRO A 1 109 ? -14.697 -17.793 0.451 1 76.76 109 PRO A CA 1
ATOM 841 C C . PRO A 1 109 ? -13.531 -17.128 1.178 1 76.76 109 PRO A C 1
ATOM 843 O O . PRO A 1 109 ? -12.412 -17.647 1.161 1 76.76 109 PRO A O 1
ATOM 846 N N . GLN A 1 110 ? -13.765 -16.087 1.86 1 79.96 110 GLN A N 1
ATOM 847 C CA . GLN A 1 110 ? -12.74 -15.329 2.569 1 79.96 110 GLN A CA 1
ATOM 848 C C . GLN A 1 110 ? -12.172 -16.131 3.737 1 79.96 110 GLN A C 1
ATOM 850 O O . GLN A 1 110 ? -11.103 -15.806 4.258 1 79.96 110 GLN A O 1
ATOM 855 N N . PHE A 1 111 ? -12.836 -17.104 4.088 1 74.23 111 PHE A N 1
ATOM 856 C CA . PHE A 1 111 ? -12.397 -17.899 5.228 1 74.23 111 PHE A CA 1
ATOM 857 C C . PHE A 1 111 ? -11.852 -19.247 4.772 1 74.23 111 PHE A C 1
ATOM 859 O O . PHE A 1 111 ? -11.596 -20.13 5.593 1 74.23 111 PHE A O 1
ATOM 866 N N . GLY A 1 112 ? -11.605 -19.334 3.574 1 76.2 112 GLY A N 1
ATOM 867 C CA . GLY A 1 112 ? -11.149 -20.609 3.045 1 76.2 112 GLY A CA 1
ATOM 868 C C . GLY A 1 112 ? -9.638 -20.712 2.956 1 76.2 112 GLY A C 1
ATOM 869 O O . GLY A 1 112 ? -8.921 -20.091 3.743 1 76.2 112 GLY A O 1
ATOM 870 N N . ALA A 1 113 ? -9.279 -21.531 2.074 1 79.4 113 ALA A N 1
ATOM 871 C CA . ALA A 1 113 ? -7.905 -22.012 1.95 1 79.4 113 ALA A CA 1
ATOM 872 C C . ALA A 1 113 ? -6.957 -20.875 1.579 1 79.4 113 ALA A C 1
ATOM 874 O O . ALA A 1 113 ? -5.836 -20.802 2.088 1 79.4 113 ALA A O 1
ATOM 875 N N . LEU A 1 114 ? -7.479 -19.897 0.877 1 86.13 114 LEU A N 1
ATOM 876 C CA . LEU A 1 114 ? -6.593 -18.848 0.383 1 86.13 114 LEU A CA 1
ATOM 877 C C . LEU A 1 114 ? -6.201 -17.893 1.505 1 86.13 114 LEU A C 1
ATOM 879 O O . LEU A 1 114 ? -5.048 -17.464 1.587 1 86.13 114 LEU A O 1
ATOM 883 N N . ALA A 1 115 ? -7.179 -17.577 2.333 1 82.59 115 ALA A N 1
ATOM 884 C CA . ALA A 1 115 ? -6.933 -16.667 3.448 1 82.59 115 ALA A CA 1
ATOM 885 C C . ALA A 1 115 ? -5.906 -17.249 4.415 1 82.59 115 ALA A C 1
ATOM 887 O O . ALA A 1 115 ? -5.264 -16.512 5.167 1 82.59 115 ALA A O 1
ATOM 888 N N . SER A 1 116 ? -5.642 -18.498 4.336 1 82.61 116 SER A N 1
ATOM 889 C CA . SER A 1 116 ? -4.723 -19.174 5.246 1 82.61 116 SER A CA 1
ATOM 890 C C . SER A 1 116 ? -3.354 -19.37 4.604 1 82.61 116 SER A C 1
ATOM 892 O O . SER A 1 116 ? -2.412 -19.816 5.262 1 82.61 116 SER A O 1
ATOM 894 N N . ARG A 1 117 ? -3.271 -19.023 3.371 1 84.32 117 ARG A N 1
ATOM 895 C CA . ARG A 1 117 ? -2 -19.184 2.671 1 84.32 117 ARG A CA 1
ATOM 896 C C . ARG A 1 117 ? -1.095 -17.978 2.898 1 84.32 117 ARG A C 1
ATOM 898 O O . ARG A 1 117 ? -1.235 -16.955 2.225 1 84.32 117 ARG A O 1
ATOM 905 N N . ASN A 1 118 ? -0.24 -18.015 3.843 1 80.86 118 ASN A N 1
ATOM 906 C CA . ASN A 1 118 ? 0.578 -16.889 4.283 1 80.86 118 ASN A CA 1
ATOM 907 C C . ASN A 1 118 ? 2.053 -17.108 3.96 1 80.86 118 ASN A C 1
ATOM 909 O O . ASN A 1 118 ? 2.847 -16.167 3.996 1 80.86 118 ASN A O 1
ATOM 913 N N . GLU A 1 119 ? 2.3 -18.291 3.54 1 84.2 119 GLU A N 1
ATOM 914 C CA . GLU A 1 119 ? 3.711 -18.631 3.384 1 84.2 119 GLU A CA 1
ATOM 915 C C . GLU A 1 119 ? 4.192 -18.354 1.963 1 84.2 119 GLU A C 1
ATOM 917 O O . GLU A 1 119 ? 3.412 -18.432 1.011 1 84.2 119 GLU A O 1
ATOM 922 N N . LEU A 1 120 ? 5.46 -18.023 1.957 1 87.46 120 LEU A N 1
ATOM 923 C CA . LEU A 1 120 ? 6.141 -17.957 0.668 1 87.46 120 LEU A CA 1
ATOM 924 C C . LEU A 1 120 ? 6.159 -19.323 -0.008 1 87.46 120 LEU A C 1
ATOM 926 O O . LEU A 1 120 ? 6.564 -20.316 0.601 1 87.46 120 LEU A O 1
ATOM 930 N N . THR A 1 121 ? 5.611 -19.326 -1.228 1 92.44 121 THR A N 1
ATOM 931 C CA . THR A 1 121 ? 5.726 -20.578 -1.969 1 92.44 121 THR A CA 1
ATOM 932 C C . THR A 1 121 ? 7.185 -21.016 -2.066 1 92.44 121 THR A C 1
ATOM 934 O O . THR A 1 121 ? 8.088 -20.179 -2.123 1 92.44 121 THR A O 1
ATOM 937 N N . SER A 1 122 ? 7.446 -22.292 -2.112 1 95.06 122 SER A N 1
ATOM 938 C CA . SER A 1 122 ? 8.809 -22.811 -2.113 1 95.06 122 SER A CA 1
ATOM 939 C C . SER A 1 122 ? 9.506 -22.534 -3.44 1 95.06 122 SER A C 1
ATOM 941 O O . SER A 1 122 ? 10.735 -22.59 -3.526 1 95.06 122 SER A O 1
ATOM 943 N N . LYS A 1 123 ? 8.707 -22.286 -4.447 1 97.61 123 LYS A N 1
ATOM 944 C CA . LYS A 1 123 ? 9.233 -22.013 -5.782 1 97.61 123 LYS A CA 1
ATOM 945 C C . LYS A 1 123 ? 8.663 -20.713 -6.342 1 97.61 123 LYS A C 1
ATOM 947 O O . LYS A 1 123 ? 7.58 -20.281 -5.943 1 97.61 123 LYS A O 1
ATOM 952 N N . PRO A 1 124 ? 9.364 -20.083 -7.271 1 98.08 124 PRO A N 1
ATOM 953 C CA . PRO A 1 124 ? 8.913 -18.794 -7.802 1 98.08 124 PRO A CA 1
ATOM 954 C C . PRO A 1 124 ? 7.582 -18.895 -8.544 1 98.08 124 PRO A C 1
ATOM 956 O O . PRO A 1 124 ? 7.322 -19.895 -9.218 1 98.08 124 PRO A O 1
ATOM 959 N N . LEU A 1 125 ? 6.813 -17.871 -8.391 1 98.23 125 LEU A N 1
ATOM 960 C CA . LEU A 1 125 ? 5.554 -17.691 -9.105 1 98.23 125 LEU A CA 1
ATOM 961 C C . LEU A 1 125 ? 5.558 -16.388 -9.897 1 98.23 125 LEU A C 1
ATOM 963 O O . LEU A 1 125 ? 5.908 -15.333 -9.364 1 98.23 125 LEU A O 1
ATOM 967 N N . VAL A 1 126 ? 5.233 -16.465 -11.168 1 98.68 126 VAL A N 1
ATOM 968 C CA . VAL A 1 126 ? 5.077 -15.308 -12.044 1 98.68 126 VAL A CA 1
ATOM 969 C C . VAL A 1 126 ? 3.599 -15.097 -12.365 1 98.68 126 VAL A C 1
ATOM 971 O O . VAL A 1 126 ? 2.908 -16.033 -12.775 1 98.68 126 VAL A O 1
ATOM 974 N N . ALA A 1 127 ? 3.098 -13.894 -12.187 1 98.78 127 ALA A N 1
ATOM 975 C CA . ALA A 1 127 ? 1.711 -13.586 -12.526 1 98.78 127 ALA A CA 1
ATOM 976 C C . ALA A 1 127 ? 1.622 -12.869 -13.87 1 98.78 127 ALA A C 1
ATOM 978 O O . ALA A 1 127 ? 2.425 -11.98 -14.161 1 98.78 127 ALA A O 1
ATOM 979 N N . SER A 1 128 ? 0.739 -13.32 -14.722 1 98.79 128 SER A N 1
ATOM 980 C CA . SER A 1 128 ? 0.349 -12.594 -15.927 1 98.79 128 SER A CA 1
ATOM 981 C C . SER A 1 128 ? -0.959 -11.839 -15.718 1 98.79 128 SER A C 1
ATOM 983 O O . SER A 1 128 ? -2.031 -12.445 -15.665 1 98.79 128 SER A O 1
ATOM 985 N N . LEU A 1 129 ? -0.874 -10.536 -15.638 1 98.81 129 LEU A N 1
ATOM 986 C CA . LEU A 1 129 ? -2.005 -9.714 -15.221 1 98.81 129 LEU A CA 1
ATOM 987 C C . LEU A 1 129 ? -2.611 -8.98 -16.411 1 98.81 129 LEU A C 1
ATOM 989 O O . LEU A 1 129 ? -1.914 -8.241 -17.111 1 98.81 129 LEU A O 1
ATOM 993 N N . ASN A 1 130 ? -3.81 -9.2 -16.676 1 98.05 130 ASN A N 1
ATOM 994 C CA . ASN A 1 130 ? -4.585 -8.523 -17.71 1 98.05 130 ASN A CA 1
ATOM 995 C C . ASN A 1 130 ? -6.041 -8.342 -17.291 1 98.05 130 ASN A C 1
ATOM 997 O O . ASN A 1 130 ? -6.536 -9.062 -16.423 1 98.05 130 ASN A O 1
ATOM 1001 N N . GLY A 1 131 ? -6.681 -7.347 -17.945 1 97.81 131 GLY A N 1
ATOM 1002 C CA . GLY A 1 131 ? -8.053 -7.085 -17.54 1 97.81 131 GLY A CA 1
ATOM 1003 C C . GLY A 1 131 ? -8.185 -6.737 -16.069 1 97.81 131 GLY A C 1
ATOM 1004 O O . GLY A 1 131 ? -7.368 -5.99 -15.527 1 97.81 131 GLY A O 1
ATOM 1005 N N . TYR A 1 132 ? -9.182 -7.284 -15.417 1 97.82 132 TYR A N 1
ATOM 1006 C CA . TYR A 1 132 ? -9.413 -6.971 -14.012 1 97.82 132 TYR A CA 1
ATOM 1007 C C . TYR A 1 132 ? -8.458 -7.75 -13.115 1 97.82 132 TYR A C 1
ATOM 1009 O O . TYR A 1 132 ? -8.312 -8.965 -13.262 1 97.82 132 TYR A O 1
ATOM 1017 N N . VAL A 1 133 ? -7.801 -7.11 -12.254 1 98.52 133 VAL A N 1
ATOM 1018 C CA . VAL A 1 133 ? -7.023 -7.587 -11.115 1 98.52 133 VAL A CA 1
ATOM 1019 C C . VAL A 1 133 ? -7.525 -6.927 -9.833 1 98.52 133 VAL A C 1
ATOM 1021 O O . VAL A 1 133 ? -6.938 -5.951 -9.358 1 98.52 133 VAL A O 1
ATOM 1024 N N . ALA A 1 134 ? -8.628 -7.451 -9.261 1 97.26 134 ALA A N 1
ATOM 1025 C CA . ALA A 1 134 ? -9.379 -6.679 -8.273 1 97.26 134 ALA A CA 1
ATOM 1026 C C . ALA A 1 134 ? -9.579 -7.479 -6.989 1 97.26 134 ALA A C 1
ATOM 1028 O O . ALA A 1 134 ? -9.835 -8.685 -7.035 1 97.26 134 ALA A O 1
ATOM 1029 N N . GLY A 1 135 ? -9.596 -6.763 -5.861 1 96.65 135 GLY A N 1
ATOM 1030 C CA . GLY A 1 135 ? -9.846 -7.406 -4.581 1 96.65 135 GLY A CA 1
ATOM 1031 C C . GLY A 1 135 ? -8.889 -8.546 -4.289 1 96.65 135 GLY A C 1
ATOM 1032 O O . GLY A 1 135 ? -7.671 -8.358 -4.294 1 96.65 135 GLY A O 1
ATOM 1033 N N . VAL A 1 136 ? -9.447 -9.7 -4.155 1 96.98 136 VAL A N 1
ATOM 1034 C CA . VAL A 1 136 ? -8.614 -10.862 -3.862 1 96.98 136 VAL A CA 1
ATOM 1035 C C . VAL A 1 136 ? -7.74 -11.189 -5.071 1 96.98 136 VAL A C 1
ATOM 1037 O O . VAL A 1 136 ? -6.669 -11.782 -4.928 1 96.98 136 VAL A O 1
ATOM 1040 N N . GLY A 1 137 ? -8.183 -10.804 -6.29 1 97.97 137 GLY A N 1
ATOM 1041 C CA . GLY A 1 137 ? -7.316 -10.945 -7.45 1 97.97 137 GLY A CA 1
ATOM 1042 C C . GLY A 1 137 ? -6.006 -10.194 -7.31 1 97.97 137 GLY A C 1
ATOM 1043 O O . GLY A 1 137 ? -4.946 -10.712 -7.67 1 97.97 137 GLY A O 1
ATOM 1044 N N . LEU A 1 138 ? -6.102 -8.966 -6.855 1 98.27 138 LEU A N 1
ATOM 1045 C CA . LEU A 1 138 ? -4.883 -8.214 -6.576 1 98.27 138 LEU A CA 1
ATOM 1046 C C . LEU A 1 138 ? -4.082 -8.873 -5.458 1 98.27 138 LEU A C 1
ATOM 1048 O O . LEU A 1 138 ? -2.854 -8.953 -5.533 1 98.27 138 LEU A O 1
ATOM 1052 N N . GLU A 1 139 ? -4.76 -9.348 -4.433 1 97.53 139 GLU A N 1
ATOM 1053 C CA . GLU A 1 139 ? -4.058 -10.024 -3.345 1 97.53 139 GLU A CA 1
ATOM 1054 C C . GLU A 1 139 ? -3.326 -11.265 -3.847 1 97.53 139 GLU A C 1
ATOM 1056 O O . GLU A 1 139 ? -2.215 -11.56 -3.401 1 97.53 139 GLU A O 1
ATOM 1061 N N . LEU A 1 140 ? -3.893 -11.962 -4.778 1 97.12 140 LEU A N 1
ATOM 1062 C CA . LEU A 1 140 ? -3.234 -13.096 -5.418 1 97.12 140 LEU A CA 1
ATOM 1063 C C . LEU A 1 140 ? -1.983 -12.646 -6.165 1 97.12 140 LEU A C 1
ATOM 1065 O O . LEU A 1 140 ? -0.931 -13.28 -6.06 1 97.12 140 LEU A O 1
ATOM 1069 N N . ALA A 1 141 ? -2.144 -11.598 -6.893 1 98.14 141 ALA A N 1
ATOM 1070 C CA . ALA A 1 141 ? -1.003 -11.051 -7.624 1 98.14 141 ALA A CA 1
ATOM 1071 C C . ALA A 1 141 ? 0.135 -10.691 -6.674 1 98.14 141 ALA A C 1
ATOM 1073 O O . ALA A 1 141 ? 1.307 -10.92 -6.984 1 98.14 141 ALA A O 1
ATOM 1074 N N . LEU A 1 142 ? -0.21 -10.159 -5.515 1 97.23 142 LEU A N 1
ATOM 1075 C CA . LEU A 1 142 ? 0.777 -9.707 -4.541 1 97.23 142 LEU A CA 1
ATOM 1076 C C . LEU A 1 142 ? 1.52 -10.891 -3.931 1 97.23 142 LEU A C 1
ATOM 1078 O O . LEU A 1 142 ? 2.612 -10.727 -3.381 1 97.23 142 LEU A O 1
ATOM 1082 N N . MET A 1 143 ? 0.982 -12.089 -4.006 1 96.37 143 MET A N 1
ATOM 1083 C CA . MET A 1 143 ? 1.627 -13.293 -3.49 1 96.37 143 MET A CA 1
ATOM 1084 C C . MET A 1 143 ? 2.689 -13.8 -4.461 1 96.37 143 MET A C 1
ATOM 1086 O O . MET A 1 143 ? 3.526 -14.627 -4.095 1 96.37 143 MET A O 1
ATOM 1090 N N . CYS A 1 144 ? 2.656 -13.329 -5.645 1 97.63 144 CYS A N 1
ATOM 1091 C CA . CYS A 1 144 ? 3.598 -13.778 -6.664 1 97.63 144 CYS A CA 1
ATOM 1092 C C . CYS A 1 144 ? 4.893 -12.977 -6.6 1 97.63 144 CYS A C 1
ATOM 1094 O O . CYS A 1 144 ? 4.914 -11.862 -6.077 1 97.63 144 CYS A O 1
ATOM 1096 N N . ASP A 1 145 ? 5.961 -13.542 -7.161 1 97.52 145 ASP A N 1
ATOM 1097 C CA . ASP A 1 145 ? 7.282 -12.924 -7.114 1 97.52 145 ASP A CA 1
ATOM 1098 C C . ASP A 1 145 ? 7.421 -11.84 -8.181 1 97.52 145 ASP A C 1
ATOM 1100 O O . ASP A 1 145 ? 8.036 -10.799 -7.94 1 97.52 145 ASP A O 1
ATOM 1104 N N . ILE A 1 146 ? 6.931 -12.159 -9.326 1 97.89 146 ILE A N 1
ATOM 1105 C CA . ILE A 1 146 ? 7.032 -11.296 -10.498 1 97.89 146 ILE A CA 1
ATOM 1106 C C . ILE A 1 146 ? 5.644 -11.061 -11.087 1 97.89 146 ILE A C 1
ATOM 1108 O O . ILE A 1 146 ? 4.833 -11.987 -11.171 1 97.89 146 ILE A O 1
ATOM 1112 N N . ARG A 1 147 ? 5.391 -9.838 -11.449 1 98.71 147 ARG A N 1
ATOM 1113 C CA . ARG A 1 147 ? 4.117 -9.467 -12.056 1 98.71 147 ARG A CA 1
ATOM 1114 C C . ARG A 1 147 ? 4.328 -8.835 -13.428 1 98.71 147 ARG A C 1
ATOM 1116 O O . ARG A 1 147 ? 4.903 -7.75 -13.536 1 98.71 147 ARG A O 1
ATOM 1123 N N . VAL A 1 148 ? 3.926 -9.543 -14.451 1 98.76 148 VAL A N 1
ATOM 1124 C CA . VAL A 1 148 ? 3.877 -9.03 -15.816 1 98.76 148 VAL A CA 1
ATOM 1125 C C . VAL A 1 148 ? 2.483 -8.482 -16.113 1 98.76 148 VAL A C 1
ATOM 1127 O O . VAL A 1 148 ? 1.491 -9.209 -16.021 1 98.76 148 VAL A O 1
ATOM 1130 N N . ILE A 1 149 ? 2.44 -7.212 -16.504 1 98.7 149 ILE A N 1
ATOM 1131 C CA . ILE A 1 149 ? 1.118 -6.598 -16.56 1 98.7 149 ILE A CA 1
ATOM 1132 C C . ILE A 1 149 ? 0.9 -5.966 -17.933 1 98.7 149 ILE A C 1
ATOM 1134 O O . ILE A 1 149 ? 1.819 -5.372 -18.502 1 98.7 149 ILE A O 1
ATOM 1138 N N . GLU A 1 150 ? -0.293 -6.183 -18.422 1 98.47 150 GLU A N 1
ATOM 1139 C CA . GLU A 1 150 ? -0.681 -5.486 -19.645 1 98.47 150 GLU A CA 1
ATOM 1140 C C . GLU A 1 150 ? -1.102 -4.049 -19.351 1 98.47 150 GLU A C 1
ATOM 1142 O O . GLU A 1 150 ? -1.72 -3.776 -18.32 1 98.47 150 GLU A O 1
ATOM 1147 N N . GLU A 1 151 ? -0.96 -3.162 -20.234 1 97 151 GLU A N 1
ATOM 1148 C CA . GLU A 1 151 ? -1.157 -1.729 -20.034 1 97 151 GLU A CA 1
ATOM 1149 C C . GLU A 1 151 ? -2.621 -1.408 -19.749 1 97 151 GLU A C 1
ATOM 1151 O O . GLU A 1 151 ? -2.925 -0.44 -19.048 1 97 151 GLU A O 1
ATOM 1156 N N . THR A 1 152 ? -3.507 -2.203 -20.17 1 92.45 152 THR A N 1
ATOM 1157 C CA . THR A 1 152 ? -4.927 -1.884 -20.064 1 92.45 152 THR A CA 1
ATOM 1158 C C . THR A 1 152 ? -5.537 -2.539 -18.828 1 92.45 152 THR A C 1
ATOM 1160 O O . THR A 1 152 ? -6.749 -2.467 -18.615 1 92.45 152 THR A O 1
ATOM 1163 N N . ALA A 1 153 ? -4.794 -3.239 -18.068 1 97.75 153 ALA A N 1
ATOM 1164 C CA . ALA A 1 153 ? -5.316 -3.897 -16.873 1 97.75 153 ALA A CA 1
ATOM 1165 C C . ALA A 1 153 ? -5.924 -2.883 -15.909 1 97.75 153 ALA A C 1
ATOM 1167 O O . ALA A 1 153 ? -5.505 -1.724 -15.872 1 97.75 153 ALA A O 1
ATOM 1168 N N . VAL A 1 154 ? -6.962 -3.236 -15.237 1 97.55 154 VAL A N 1
ATOM 1169 C CA . VAL A 1 154 ? -7.623 -2.451 -14.2 1 97.55 154 VAL A CA 1
ATOM 1170 C C . VAL A 1 154 ? -7.326 -3.053 -12.828 1 97.55 154 VAL A C 1
ATOM 1172 O O . VAL A 1 154 ? -7.793 -4.149 -12.509 1 97.55 154 VAL A O 1
ATOM 1175 N N . ILE A 1 155 ? -6.599 -2.297 -11.974 1 98.13 155 ILE A N 1
ATOM 1176 C CA . ILE A 1 155 ? -6.03 -2.853 -10.752 1 98.13 155 ILE A CA 1
ATOM 1177 C C . ILE A 1 155 ? -6.532 -2.066 -9.543 1 98.13 155 ILE A C 1
ATOM 1179 O O . ILE A 1 155 ? -6.468 -0.834 -9.527 1 98.13 155 ILE A O 1
ATOM 1183 N N . GLY A 1 156 ? -7.076 -2.828 -8.546 1 97.46 156 GLY A N 1
ATOM 1184 C CA . GLY A 1 156 ? -7.405 -2.088 -7.338 1 97.46 156 GLY A CA 1
ATOM 1185 C C . GLY A 1 156 ? -8.272 -2.876 -6.374 1 97.46 156 GLY A C 1
ATOM 1186 O O . GLY A 1 156 ? -8.707 -3.986 -6.687 1 97.46 156 GLY A O 1
ATOM 1187 N N . PHE A 1 157 ? -8.453 -2.295 -5.183 1 97.33 157 PHE A N 1
ATOM 1188 C CA . PHE A 1 157 ? -9.336 -2.857 -4.168 1 97.33 157 PHE A CA 1
ATOM 1189 C C . PHE A 1 157 ? -10.755 -2.326 -4.333 1 97.33 157 PHE A C 1
ATOM 1191 O O . PHE A 1 157 ? -11.264 -1.619 -3.46 1 97.33 157 PHE A O 1
ATOM 1198 N N . LEU A 1 158 ? -11.379 -2.79 -5.333 1 94.08 158 LEU A N 1
ATOM 1199 C CA . LEU A 1 158 ? -12.711 -2.333 -5.716 1 94.08 158 LEU A CA 1
ATOM 1200 C C . LEU A 1 158 ? -13.759 -2.82 -4.721 1 94.08 158 LEU A C 1
ATOM 1202 O O . LEU A 1 158 ? -14.888 -2.325 -4.71 1 94.08 158 LEU A O 1
ATOM 1206 N N . ASN A 1 159 ? -13.383 -3.753 -3.841 1 93.51 159 ASN A N 1
ATOM 1207 C CA . ASN A 1 159 ? -14.267 -4.271 -2.803 1 93.51 159 ASN A CA 1
ATOM 1208 C C . ASN A 1 159 ? -14.63 -3.193 -1.786 1 93.51 159 ASN A C 1
ATOM 1210 O O . ASN A 1 159 ? -15.577 -3.354 -1.015 1 93.51 159 ASN A O 1
ATOM 1214 N N . ARG A 1 160 ? -13.904 -2.093 -1.784 1 93.4 160 ARG A N 1
ATOM 1215 C CA . ARG A 1 160 ? -14.144 -0.974 -0.878 1 93.4 160 ARG A CA 1
ATOM 1216 C C . ARG A 1 160 ? -15.594 -0.508 -0.956 1 93.4 160 ARG A C 1
ATOM 1218 O O . ARG A 1 160 ? -16.219 -0.236 0.071 1 93.4 160 ARG A O 1
ATOM 1225 N N . ARG A 1 161 ? -16.108 -0.575 -2.053 1 90.26 161 ARG A N 1
ATOM 1226 C CA . ARG A 1 161 ? -17.441 -0.037 -2.306 1 90.26 161 ARG A CA 1
ATOM 1227 C C . ARG A 1 161 ? -18.516 -0.925 -1.689 1 90.26 161 ARG A C 1
ATOM 1229 O O . ARG A 1 161 ? -19.641 -0.477 -1.456 1 90.26 161 ARG A O 1
ATOM 1236 N N . PHE A 1 162 ? -18.127 -2.146 -1.388 1 92.14 162 PHE A N 1
ATOM 1237 C CA . PHE A 1 162 ? -19.131 -3.113 -0.957 1 92.14 162 PHE A CA 1
ATOM 1238 C C . PHE A 1 162 ? -18.992 -3.412 0.531 1 92.14 162 PHE A C 1
ATOM 1240 O O . PHE A 1 162 ? -19.735 -4.229 1.078 1 92.14 162 PHE A O 1
ATOM 1247 N N . GLY A 1 163 ? -18.038 -2.778 1.115 1 93.85 163 GLY A N 1
ATOM 1248 C CA . GLY A 1 163 ? -17.828 -3.046 2.528 1 93.85 163 GLY A CA 1
ATOM 1249 C C . GLY A 1 163 ? -17.188 -4.396 2.791 1 93.85 163 GLY A C 1
ATOM 1250 O O . GLY A 1 163 ? -17.409 -5 3.843 1 93.85 163 GLY A O 1
ATOM 1251 N N . ILE A 1 164 ? -16.532 -4.907 1.808 1 94.38 164 ILE A N 1
ATOM 1252 C CA . ILE A 1 164 ? -15.808 -6.163 1.968 1 94.38 164 ILE A CA 1
ATOM 1253 C C . ILE A 1 164 ? -14.353 -5.877 2.332 1 94.38 164 ILE A C 1
ATOM 1255 O O . ILE A 1 164 ? -13.638 -5.21 1.581 1 94.38 164 ILE A O 1
ATOM 1259 N N . PRO A 1 165 ? -13.883 -6.398 3.411 1 96.05 165 PRO A N 1
ATOM 1260 C CA . PRO A 1 165 ? -12.527 -6.085 3.87 1 96.05 165 PRO A CA 1
ATOM 1261 C C . PRO A 1 165 ? -11.456 -6.893 3.142 1 96.05 165 PRO A C 1
ATOM 1263 O O . PRO A 1 165 ? -11.764 -7.908 2.512 1 96.05 165 PRO A O 1
ATOM 1266 N N . ILE A 1 166 ? -10.261 -6.369 3.2 1 96.43 166 ILE A N 1
ATOM 1267 C CA . ILE A 1 166 ? -9.072 -7.068 2.725 1 96.43 166 ILE A CA 1
ATOM 1268 C C . ILE A 1 166 ? -8.641 -8.11 3.754 1 96.43 166 ILE A C 1
ATOM 1270 O O . ILE A 1 166 ? -8.397 -7.78 4.917 1 96.43 166 ILE A O 1
ATOM 1274 N N . LEU A 1 167 ? -8.521 -9.429 3.311 1 95.28 167 LEU A N 1
ATOM 1275 C CA . LEU A 1 167 ? -8.336 -10.471 4.315 1 95.28 167 LEU A CA 1
ATOM 1276 C C . LEU A 1 167 ? -7.263 -11.462 3.878 1 95.28 167 LEU A C 1
ATOM 1278 O O . LEU A 1 167 ? -7.007 -12.451 4.57 1 95.28 167 LEU A O 1
ATOM 1282 N N . CYS A 1 168 ? -6.642 -11.204 2.723 1 95.12 168 CYS A N 1
ATOM 1283 C CA . CYS A 1 168 ? -5.672 -12.173 2.224 1 95.12 168 CYS A CA 1
ATOM 1284 C C . CYS A 1 168 ? -4.284 -11.551 2.123 1 95.12 168 CYS A C 1
ATOM 1286 O O . CYS A 1 168 ? -3.489 -11.933 1.262 1 95.12 168 CYS A O 1
ATOM 1288 N N . GLY A 1 169 ? -4.028 -10.556 2.967 1 95.97 169 GLY A N 1
ATOM 1289 C CA . GLY A 1 169 ? -2.678 -10.041 3.134 1 95.97 169 GLY A CA 1
ATOM 1290 C C . GLY A 1 169 ? -2.416 -8.782 2.33 1 95.97 169 GLY A C 1
ATOM 1291 O O . GLY A 1 169 ? -1.281 -8.306 2.264 1 95.97 169 GLY A O 1
ATOM 1292 N N . GLY A 1 170 ? -3.447 -8.222 1.696 1 96.99 170 GLY A N 1
ATOM 1293 C CA . GLY A 1 170 ? -3.249 -7.02 0.901 1 96.99 170 GLY A CA 1
ATOM 1294 C C . GLY A 1 170 ? -2.71 -5.853 1.708 1 96.99 170 GLY A C 1
ATOM 1295 O O . GLY A 1 170 ? -1.894 -5.074 1.212 1 96.99 170 GLY A O 1
ATOM 1296 N N . THR A 1 171 ? -3.093 -5.743 2.985 1 97.81 171 THR A N 1
ATOM 1297 C CA . THR A 1 171 ? -2.643 -4.639 3.827 1 97.81 171 THR A CA 1
ATOM 1298 C C . THR A 1 171 ? -1.201 -4.856 4.277 1 97.81 171 THR A C 1
ATOM 1300 O O . THR A 1 171 ? -0.563 -3.939 4.797 1 97.81 171 THR A O 1
ATOM 1303 N N . VAL A 1 172 ? -0.684 -5.996 4.067 1 97.02 172 VAL A N 1
ATOM 1304 C CA . VAL A 1 172 ? 0.659 -6.345 4.519 1 97.02 172 VAL A CA 1
ATOM 1305 C C . VAL A 1 172 ? 1.64 -6.246 3.353 1 97.02 172 VAL A C 1
ATOM 1307 O O . VAL A 1 172 ? 2.67 -5.576 3.456 1 97.02 172 VAL A O 1
ATOM 1310 N N . ARG A 1 173 ? 1.296 -6.791 2.235 1 97.28 173 ARG A N 1
ATOM 1311 C CA . ARG A 1 173 ? 2.237 -6.952 1.131 1 97.28 173 ARG A CA 1
ATOM 1312 C C . ARG A 1 173 ? 2.297 -5.691 0.274 1 97.28 173 ARG A C 1
ATOM 1314 O O . ARG A 1 173 ? 3.359 -5.331 -0.237 1 97.28 173 ARG A O 1
ATOM 1321 N N . LEU A 1 174 ? 1.16 -5.038 0.113 1 98.18 174 LEU A N 1
ATOM 1322 C CA . LEU A 1 174 ? 1.12 -3.914 -0.816 1 98.18 174 LEU A CA 1
ATOM 1323 C C . LEU A 1 174 ? 2.048 -2.795 -0.356 1 98.18 174 LEU A C 1
ATOM 1325 O O . LEU A 1 174 ? 2.84 -2.275 -1.145 1 98.18 174 LEU A O 1
ATOM 1329 N N . PRO A 1 175 ? 1.988 -2.342 0.915 1 97.51 175 PRO A N 1
ATOM 1330 C CA . PRO A 1 175 ? 2.876 -1.246 1.309 1 97.51 175 PRO A CA 1
ATOM 1331 C C . PRO A 1 175 ? 4.354 -1.615 1.197 1 97.51 175 PRO A C 1
ATOM 1333 O O . PRO A 1 175 ? 5.191 -0.75 0.928 1 97.51 175 PRO A O 1
ATOM 1336 N N . ALA A 1 176 ? 4.689 -2.814 1.369 1 95.19 176 ALA A N 1
ATOM 1337 C CA . ALA A 1 176 ? 6.075 -3.253 1.226 1 95.19 176 ALA A CA 1
ATOM 1338 C C . ALA A 1 176 ? 6.548 -3.112 -0.218 1 95.19 176 ALA A C 1
ATOM 1340 O O . ALA A 1 176 ? 7.75 -3.006 -0.477 1 95.19 176 ALA A O 1
ATOM 1341 N N . MET A 1 177 ? 5.635 -3.071 -1.13 1 96.02 177 MET A N 1
ATOM 1342 C CA . MET A 1 177 ? 5.997 -3.053 -2.544 1 96.02 177 MET A CA 1
ATOM 1343 C C . MET A 1 177 ? 6.035 -1.625 -3.078 1 96.02 177 MET A C 1
ATOM 1345 O O . MET A 1 177 ? 6.942 -1.262 -3.83 1 96.02 177 MET A O 1
ATOM 1349 N N . ILE A 1 178 ? 5.036 -0.813 -2.662 1 97.4 178 ILE A N 1
ATOM 1350 C CA . ILE A 1 178 ? 4.925 0.449 -3.384 1 97.4 178 ILE A CA 1
ATOM 1351 C C . ILE A 1 178 ? 5.029 1.615 -2.404 1 97.4 178 ILE A C 1
ATOM 1353 O O . ILE A 1 178 ? 4.919 2.779 -2.799 1 97.4 178 ILE A O 1
ATOM 1357 N N . GLY A 1 179 ? 5.227 1.314 -1.147 1 97.2 179 GLY A N 1
ATOM 1358 C CA . GLY A 1 179 ? 5.295 2.349 -0.127 1 97.2 179 GLY A CA 1
ATOM 1359 C C . GLY A 1 179 ? 3.968 2.589 0.568 1 97.2 179 GLY A C 1
ATOM 1360 O O . GLY A 1 179 ? 2.905 2.39 -0.025 1 97.2 179 GLY A O 1
ATOM 1361 N N . TYR A 1 180 ? 4.046 3.121 1.736 1 97.75 180 TYR A N 1
ATOM 1362 C CA . TYR A 1 180 ? 2.919 3.271 2.649 1 97.75 180 TYR A CA 1
ATOM 1363 C C . TYR A 1 180 ? 1.888 4.243 2.087 1 97.75 180 TYR A C 1
ATOM 1365 O O . TYR A 1 180 ? 0.689 3.954 2.084 1 97.75 180 TYR A O 1
ATOM 1373 N N . ALA A 1 181 ? 2.314 5.364 1.567 1 97.46 181 ALA A N 1
ATOM 1374 C CA . ALA A 1 181 ? 1.4 6.42 1.139 1 97.46 181 ALA A CA 1
ATOM 1375 C C . ALA A 1 181 ? 0.573 5.975 -0.064 1 97.46 181 ALA A C 1
ATOM 1377 O O . ALA A 1 181 ? -0.648 6.148 -0.084 1 97.46 181 ALA A O 1
ATOM 1378 N N . ARG A 1 182 ? 1.224 5.443 -1.044 1 97.88 182 ARG A N 1
ATOM 1379 C CA . ARG A 1 182 ? 0.527 4.979 -2.239 1 97.88 182 ARG A CA 1
ATOM 1380 C C . ARG A 1 182 ? -0.435 3.844 -1.905 1 97.88 182 ARG A C 1
ATOM 1382 O O . ARG A 1 182 ? -1.56 3.809 -2.408 1 97.88 182 ARG A O 1
ATOM 1389 N N . ALA A 1 183 ? 0.048 2.93 -1.075 1 98.51 183 ALA A N 1
ATOM 1390 C CA . ALA A 1 183 ? -0.803 1.819 -0.657 1 98.51 183 ALA A CA 1
ATOM 1391 C C . ALA A 1 183 ? -2.037 2.323 0.087 1 98.51 183 ALA A C 1
ATOM 1393 O O . ALA A 1 183 ? -3.152 1.858 -0.161 1 98.51 183 ALA A O 1
ATOM 1394 N N . MET A 1 184 ? -1.845 3.252 0.99 1 98.14 184 MET A N 1
ATOM 1395 C CA . MET A 1 184 ? -2.951 3.815 1.76 1 98.14 184 MET A CA 1
ATOM 1396 C C . MET A 1 184 ? -3.976 4.469 0.839 1 98.14 184 MET A C 1
ATOM 1398 O O . MET A 1 184 ? -5.182 4.297 1.026 1 98.14 184 MET A O 1
ATOM 1402 N N . ASP A 1 185 ? -3.545 5.183 -0.112 1 97.34 185 ASP A N 1
ATOM 1403 C CA . ASP A 1 185 ? -4.43 5.809 -1.089 1 97.34 185 ASP A CA 1
ATOM 1404 C C . ASP A 1 185 ? -5.291 4.766 -1.799 1 97.34 185 ASP A C 1
ATOM 1406 O O . ASP A 1 185 ? -6.517 4.887 -1.836 1 97.34 185 ASP A O 1
ATOM 1410 N N . MET A 1 186 ? -4.699 3.723 -2.255 1 97.39 186 MET A N 1
ATOM 1411 C CA . MET A 1 186 ? -5.42 2.679 -2.979 1 97.39 186 MET A CA 1
ATOM 1412 C C . MET A 1 186 ? -6.414 1.97 -2.065 1 97.39 186 MET A C 1
ATOM 1414 O O . MET A 1 186 ? -7.54 1.68 -2.472 1 97.39 186 MET A O 1
ATOM 1418 N N . ILE A 1 187 ? -6.028 1.689 -0.86 1 97.81 187 ILE A N 1
ATOM 1419 C CA . ILE A 1 187 ? -6.828 0.889 0.062 1 97.81 187 ILE A CA 1
ATOM 1420 C C . ILE A 1 187 ? -8 1.719 0.581 1 97.81 187 ILE A C 1
ATOM 1422 O O . ILE A 1 187 ? -9.131 1.233 0.647 1 97.81 187 ILE A O 1
ATOM 1426 N N . LEU A 1 188 ? -7.798 2.98 0.882 1 97.16 188 LEU A N 1
ATOM 1427 C CA . LEU A 1 188 ? -8.852 3.821 1.439 1 97.16 188 LEU A CA 1
ATOM 1428 C C . LEU A 1 188 ? -9.863 4.208 0.365 1 97.16 188 LEU A C 1
ATOM 1430 O O . LEU A 1 188 ? -11.07 4.214 0.616 1 97.16 188 LEU A O 1
ATOM 1434 N N . THR A 1 189 ? -9.365 4.504 -0.804 1 94.83 189 THR A N 1
ATOM 1435 C CA . THR A 1 189 ? -10.257 5.049 -1.821 1 94.83 189 THR A CA 1
ATOM 1436 C C . THR A 1 189 ? -10.874 3.93 -2.655 1 94.83 189 THR A C 1
ATOM 1438 O O . THR A 1 189 ? -11.901 4.129 -3.306 1 94.83 189 THR A O 1
ATOM 1441 N N . GLY A 1 190 ? -10.185 2.8 -2.727 1 94.88 190 GLY A N 1
ATOM 1442 C CA . GLY A 1 190 ? -10.642 1.743 -3.615 1 94.88 190 GLY A CA 1
ATOM 1443 C C . GLY A 1 190 ? -10.563 2.12 -5.082 1 94.88 190 GLY A C 1
ATOM 1444 O O . GLY A 1 190 ? -11.278 1.556 -5.913 1 94.88 190 GLY A O 1
ATOM 1445 N N . LYS A 1 191 ? -9.768 3.078 -5.393 1 93.45 191 LYS A N 1
ATOM 1446 C CA . LYS A 1 191 ? -9.634 3.485 -6.789 1 93.45 191 LYS A CA 1
ATOM 1447 C C . LYS A 1 191 ? -8.911 2.418 -7.606 1 93.45 191 LYS A C 1
ATOM 1449 O O . LYS A 1 191 ? -8.173 1.6 -7.054 1 93.45 191 LYS A O 1
ATOM 1454 N N . SER A 1 192 ? -9.165 2.461 -8.896 1 94.84 192 SER A N 1
ATOM 1455 C CA . SER A 1 192 ? -8.399 1.604 -9.795 1 94.84 192 SER A CA 1
ATOM 1456 C C . SER A 1 192 ? -7.254 2.371 -10.448 1 94.84 192 SER A C 1
ATOM 1458 O O . SER A 1 192 ? -7.347 3.583 -10.651 1 94.84 192 SER A O 1
ATOM 1460 N N . ILE A 1 193 ? -6.234 1.644 -10.737 1 96.45 193 ILE A N 1
ATOM 1461 C CA . ILE A 1 193 ? -5.131 2.194 -11.517 1 96.45 193 ILE A CA 1
ATOM 1462 C C . ILE A 1 193 ? -4.909 1.344 -12.767 1 96.45 193 ILE A C 1
ATOM 1464 O O . ILE A 1 193 ? -5.348 0.194 -12.828 1 96.45 193 ILE A O 1
ATOM 1468 N N . THR A 1 194 ? -4.226 1.899 -13.738 1 97.25 194 THR A N 1
ATOM 1469 C CA . THR A 1 194 ? -3.938 1.194 -14.982 1 97.25 194 THR A CA 1
ATOM 1470 C C . THR A 1 194 ? -2.681 0.341 -14.842 1 97.25 194 THR A C 1
ATOM 1472 O O . THR A 1 194 ? -1.935 0.48 -13.87 1 97.25 194 THR A O 1
ATOM 1475 N N . GLY A 1 195 ? -2.51 -0.48 -15.875 1 98.21 195 GLY A N 1
ATOM 1476 C CA . GLY A 1 195 ? -1.272 -1.242 -15.918 1 98.21 195 GLY A CA 1
ATOM 1477 C C . GLY A 1 195 ? -0.035 -0.367 -15.987 1 98.21 195 GLY A C 1
ATOM 1478 O O . GLY A 1 195 ? 0.976 -0.661 -15.346 1 98.21 195 GLY A O 1
ATOM 1479 N N . GLU A 1 196 ? -0.105 0.674 -16.704 1 97.3 196 GLU A N 1
ATOM 1480 C CA . GLU A 1 196 ? 1.008 1.614 -16.807 1 97.3 196 GLU A CA 1
ATOM 1481 C C . GLU A 1 196 ? 1.322 2.247 -15.454 1 97.3 196 GLU A C 1
ATOM 1483 O O . GLU A 1 196 ? 2.487 2.328 -15.057 1 97.3 196 GLU A O 1
ATOM 1488 N N . GLU A 1 197 ? 0.324 2.672 -14.781 1 96.54 197 GLU A N 1
ATOM 1489 C CA . GLU A 1 197 ? 0.52 3.25 -13.455 1 96.54 197 GLU A CA 1
ATOM 1490 C C . GLU A 1 197 ? 1.112 2.228 -12.489 1 96.54 197 GLU A C 1
ATOM 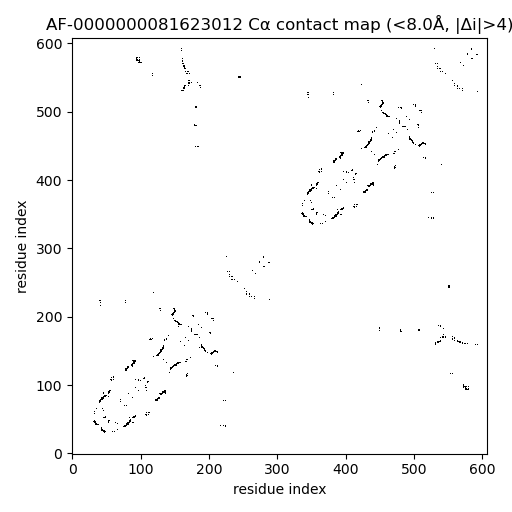1492 O O . GLU A 1 197 ? 2.023 2.545 -11.722 1 96.54 197 GLU A O 1
ATOM 1497 N N . ALA A 1 198 ? 0.581 1.031 -12.571 1 98.21 198 ALA A N 1
ATOM 1498 C CA . ALA A 1 198 ? 1.069 -0.033 -11.697 1 98.21 198 ALA A CA 1
ATOM 1499 C C . ALA A 1 198 ? 2.555 -0.294 -11.927 1 98.21 198 ALA A C 1
ATOM 1501 O O . ALA A 1 198 ? 3.308 -0.511 -10.975 1 98.21 198 ALA A O 1
ATOM 1502 N N . PHE A 1 199 ? 2.959 -0.236 -13.192 1 97.92 199 PHE A N 1
ATOM 1503 C CA . PHE A 1 199 ? 4.369 -0.409 -13.52 1 97.92 199 PHE A CA 1
ATOM 1504 C C . PHE A 1 199 ? 5.193 0.762 -12.998 1 97.92 199 PHE A C 1
ATOM 1506 O O . PHE A 1 199 ? 6.237 0.564 -12.373 1 97.92 199 PHE A O 1
ATOM 1513 N N . ASN A 1 200 ? 4.675 1.933 -13.125 1 95.76 200 ASN A N 1
ATOM 1514 C CA . ASN A 1 200 ? 5.408 3.143 -12.768 1 95.76 200 ASN A CA 1
ATOM 1515 C C . ASN A 1 200 ? 5.6 3.257 -11.258 1 95.76 200 ASN A C 1
ATOM 1517 O O . ASN A 1 200 ? 6.599 3.81 -10.795 1 95.76 200 ASN A O 1
ATOM 1521 N N . ILE A 1 201 ? 4.691 2.697 -10.503 1 96.3 201 ILE A N 1
ATOM 1522 C CA . ILE A 1 201 ? 4.803 2.867 -9.058 1 96.3 201 ILE A CA 1
ATOM 1523 C C . ILE A 1 201 ? 5.492 1.649 -8.447 1 96.3 201 ILE A C 1
ATOM 1525 O O . ILE A 1 201 ? 5.612 1.545 -7.224 1 96.3 201 ILE A O 1
ATOM 1529 N N . GLY A 1 202 ? 5.821 0.649 -9.264 1 96.87 202 GLY A N 1
ATOM 1530 C CA . GLY A 1 202 ? 6.636 -0.457 -8.788 1 96.87 202 GLY A CA 1
ATOM 1531 C C . GLY A 1 202 ? 5.823 -1.689 -8.434 1 96.87 202 GLY A C 1
ATOM 1532 O O . GLY A 1 202 ? 6.368 -2.677 -7.938 1 96.87 202 GLY A O 1
ATOM 1533 N N . LEU A 1 203 ? 4.563 -1.651 -8.687 1 97.97 203 LEU A N 1
ATOM 1534 C CA . LEU A 1 203 ? 3.707 -2.791 -8.379 1 97.97 203 LEU A CA 1
ATOM 1535 C C . LEU A 1 203 ? 3.943 -3.931 -9.365 1 97.97 203 LEU A C 1
ATOM 1537 O O . LEU A 1 203 ? 3.903 -5.104 -8.986 1 97.97 203 LEU A O 1
ATOM 1541 N N . ALA A 1 204 ? 4.218 -3.61 -10.586 1 98.01 204 ALA A N 1
ATOM 1542 C CA . ALA A 1 204 ? 4.54 -4.602 -11.609 1 98.01 204 ALA A CA 1
ATOM 1543 C C . ALA A 1 204 ? 5.989 -4.469 -12.066 1 98.01 204 ALA A C 1
ATOM 1545 O O . ALA A 1 204 ? 6.558 -3.375 -12.034 1 98.01 204 ALA A O 1
ATOM 1546 N N . THR A 1 205 ? 6.488 -5.532 -12.532 1 95.89 205 THR A N 1
ATOM 1547 C CA . THR A 1 205 ? 7.905 -5.56 -12.876 1 95.89 205 THR A CA 1
ATOM 1548 C C . THR A 1 205 ? 8.099 -5.409 -14.383 1 95.89 205 THR A C 1
ATOM 1550 O O . THR A 1 205 ? 9.19 -5.067 -14.842 1 95.89 205 THR A O 1
ATOM 1553 N N . LYS A 1 206 ? 7.086 -5.713 -15.121 1 97.23 206 LYS A N 1
ATOM 1554 C CA . LYS A 1 206 ? 7.137 -5.605 -16.576 1 97.23 206 LYS A CA 1
ATOM 1555 C C . LYS A 1 206 ? 5.8 -5.129 -17.139 1 97.23 206 LYS A C 1
ATOM 1557 O O . LYS A 1 206 ? 4.744 -5.638 -16.757 1 97.23 206 LYS A O 1
ATOM 1562 N N . LEU A 1 207 ? 5.877 -4.116 -17.998 1 98.35 207 LEU A N 1
ATOM 1563 C CA . LEU A 1 207 ? 4.721 -3.602 -18.725 1 98.35 207 LEU A CA 1
ATOM 1564 C C . LEU A 1 207 ? 4.705 -4.124 -20.158 1 98.35 207 LEU A C 1
ATOM 1566 O O . LEU A 1 207 ? 5.728 -4.094 -20.846 1 98.35 207 LEU A O 1
ATOM 1570 N N . THR A 1 208 ? 3.61 -4.682 -20.549 1 98.08 208 THR A N 1
ATOM 1571 C CA . THR A 1 208 ? 3.509 -5.206 -21.907 1 98.08 208 THR A CA 1
ATOM 1572 C C . THR A 1 208 ? 2.243 -4.699 -22.59 1 98.08 208 THR A C 1
ATOM 1574 O O . THR A 1 208 ? 1.366 -4.127 -21.939 1 98.08 208 THR A O 1
ATOM 1577 N N . THR A 1 209 ? 2.16 -4.884 -23.876 1 97.1 209 THR A N 1
ATOM 1578 C CA . THR A 1 209 ? 0.978 -4.511 -24.645 1 97.1 209 THR A CA 1
ATOM 1579 C C . THR A 1 209 ? -0.136 -5.536 -24.455 1 97.1 209 THR A C 1
ATOM 1581 O O . THR A 1 209 ? 0.123 -6.68 -24.078 1 97.1 209 THR A O 1
ATOM 1584 N N . CYS A 1 210 ? -1.336 -5.103 -24.755 1 95.87 210 CYS A N 1
ATOM 1585 C CA . CYS A 1 210 ? -2.511 -5.96 -24.644 1 95.87 210 CYS A CA 1
ATOM 1586 C C . CYS A 1 210 ? -2.346 -7.224 -25.479 1 95.87 210 CYS A C 1
ATOM 1588 O O . CYS A 1 210 ? -1.949 -7.156 -26.644 1 95.87 210 CYS A O 1
ATOM 1590 N N . GLY A 1 211 ? -2.557 -8.362 -24.834 1 95.97 211 GLY A N 1
ATOM 1591 C CA . GLY A 1 211 ? -2.553 -9.63 -25.545 1 95.97 211 GLY A CA 1
ATOM 1592 C C . GLY A 1 211 ? -1.219 -10.35 -25.473 1 95.97 211 GLY A C 1
ATOM 1593 O O . GLY A 1 211 ? -1.109 -11.507 -25.883 1 95.97 211 GLY A O 1
ATOM 1594 N N . THR A 1 212 ? -0.172 -9.752 -24.907 1 96.95 212 THR A N 1
ATOM 1595 C CA . THR A 1 212 ? 1.156 -10.355 -24.923 1 96.95 212 THR A CA 1
ATOM 1596 C C . THR A 1 212 ? 1.571 -10.786 -23.519 1 96.95 212 THR A C 1
ATOM 1598 O O . THR A 1 212 ? 2.664 -11.324 -23.327 1 96.95 212 THR A O 1
ATOM 1601 N N . GLY A 1 213 ? 0.715 -10.559 -22.586 1 97.59 213 GLY A N 1
ATOM 1602 C CA . GLY A 1 213 ? 1.049 -10.758 -21.185 1 97.59 213 GLY A CA 1
ATOM 1603 C C . GLY A 1 213 ? 1.494 -12.175 -20.874 1 97.59 213 GLY A C 1
ATOM 1604 O O . GLY A 1 213 ? 2.54 -12.381 -20.256 1 97.59 213 GLY A O 1
ATOM 1605 N N . LEU A 1 214 ? 0.785 -13.162 -21.303 1 97.82 214 LEU A N 1
ATOM 1606 C CA . LEU A 1 214 ? 1.082 -14.551 -20.97 1 97.82 214 LEU A CA 1
ATOM 1607 C C . LEU A 1 214 ? 2.406 -14.987 -21.588 1 97.82 214 LEU A C 1
ATOM 1609 O O . LEU A 1 214 ? 3.233 -15.61 -20.918 1 97.82 214 LEU A O 1
ATOM 1613 N N . GLY A 1 215 ? 2.597 -14.678 -22.836 1 97.66 215 GLY A N 1
ATOM 1614 C CA . GLY A 1 215 ? 3.854 -15.019 -23.483 1 97.66 215 GLY A CA 1
ATOM 1615 C C . GLY A 1 215 ? 5.066 -14.453 -22.767 1 97.66 215 GLY A C 1
ATOM 1616 O O . GLY A 1 215 ? 6.061 -15.154 -22.573 1 97.66 215 GLY A O 1
ATOM 1617 N N . GLN A 1 216 ? 4.956 -13.217 -22.384 1 97.91 216 GLN A N 1
ATOM 1618 C CA . GLN A 1 216 ? 6.059 -12.57 -21.682 1 97.91 216 GLN A CA 1
ATOM 1619 C C . GLN A 1 216 ? 6.273 -13.19 -20.304 1 97.91 216 GLN A C 1
ATOM 1621 O O . GLN A 1 216 ? 7.411 -13.337 -19.854 1 97.91 216 GLN A O 1
ATOM 1626 N N . ALA A 1 217 ? 5.188 -13.52 -19.615 1 98.36 217 ALA A N 1
ATOM 1627 C CA . ALA A 1 217 ? 5.301 -14.172 -18.313 1 98.36 217 ALA A CA 1
ATOM 1628 C C . ALA A 1 217 ? 5.982 -15.532 -18.439 1 98.36 217 ALA A C 1
ATOM 1630 O O . ALA A 1 217 ? 6.829 -15.888 -17.616 1 98.36 217 ALA A O 1
ATOM 1631 N N . VAL A 1 218 ? 5.643 -16.249 -19.451 1 97.78 218 VAL A N 1
ATOM 1632 C CA . VAL A 1 218 ? 6.252 -17.553 -19.691 1 97.78 218 VAL A CA 1
ATOM 1633 C C . VAL A 1 218 ? 7.736 -17.38 -20.005 1 97.78 218 VAL A C 1
ATOM 1635 O O . VAL A 1 218 ? 8.572 -18.154 -19.531 1 97.78 218 VAL A O 1
ATOM 1638 N N . ASN A 1 219 ? 8.046 -16.386 -20.784 1 95.87 219 ASN A N 1
ATOM 1639 C CA . ASN A 1 219 ? 9.447 -16.104 -21.08 1 95.87 219 ASN A CA 1
ATOM 1640 C C . ASN A 1 219 ? 10.236 -15.795 -19.811 1 95.87 219 ASN A C 1
ATOM 1642 O O . ASN A 1 219 ? 11.369 -16.252 -19.653 1 95.87 219 ASN A O 1
ATOM 1646 N N . TYR A 1 220 ? 9.658 -15.061 -18.932 1 94.89 220 TYR A N 1
ATOM 1647 C CA . TYR A 1 220 ? 10.285 -14.792 -17.643 1 94.89 220 TYR A CA 1
ATOM 1648 C C . TYR A 1 220 ? 10.524 -16.084 -16.872 1 94.89 220 TYR A C 1
ATOM 1650 O O . TYR A 1 220 ? 11.624 -16.319 -16.367 1 94.89 220 TYR A O 1
ATOM 1658 N N . ALA A 1 221 ? 9.502 -16.86 -16.842 1 96.99 221 ALA A N 1
ATOM 1659 C CA . ALA A 1 221 ? 9.601 -18.123 -16.115 1 96.99 221 ALA A CA 1
ATOM 1660 C C . ALA A 1 221 ? 10.721 -18.994 -16.678 1 96.99 221 ALA A C 1
ATOM 1662 O O . ALA A 1 221 ? 11.526 -19.545 -15.924 1 96.99 221 ALA A O 1
ATOM 1663 N N . LYS A 1 222 ? 10.811 -19.06 -17.955 1 95.19 222 LYS A N 1
ATOM 1664 C CA . LYS A 1 222 ? 11.835 -19.865 -18.614 1 95.19 222 LYS A CA 1
ATOM 1665 C C . LYS A 1 222 ? 13.232 -19.333 -18.309 1 95.19 222 LYS A C 1
ATOM 1667 O O . LYS A 1 222 ? 14.186 -20.107 -18.195 1 95.19 222 LYS A O 1
ATOM 1672 N N . SER A 1 223 ? 13.327 -18.055 -18.219 1 93.39 223 SER A N 1
ATOM 1673 C CA . SER A 1 223 ? 14.621 -17.459 -17.903 1 93.39 223 SER A CA 1
ATOM 1674 C C . SER A 1 223 ? 15.09 -17.863 -16.509 1 93.39 223 SER A C 1
ATOM 1676 O O . SER A 1 223 ? 16.29 -18.029 -16.276 1 93.39 223 SER A O 1
ATOM 1678 N N . LEU A 1 224 ? 14.208 -18.062 -15.577 1 95.19 224 LEU A N 1
ATOM 1679 C CA . LEU A 1 224 ? 14.553 -18.445 -14.212 1 95.19 224 LEU A CA 1
ATOM 1680 C C . LEU A 1 224 ? 14.987 -19.905 -14.15 1 95.19 224 LEU A C 1
ATOM 1682 O O . LEU A 1 224 ? 15.841 -20.269 -13.339 1 95.19 224 LEU A O 1
ATOM 1686 N N . VAL A 1 225 ? 14.375 -20.653 -15.03 1 93.94 225 VAL A N 1
ATOM 1687 C CA . VAL A 1 225 ? 14.647 -22.086 -15.058 1 93.94 225 VAL A CA 1
ATOM 1688 C C . VAL A 1 225 ? 16.114 -22.327 -15.407 1 93.94 225 VAL A C 1
ATOM 1690 O O . VAL A 1 225 ? 16.714 -23.304 -14.953 1 93.94 225 VAL A O 1
ATOM 1693 N N . LYS A 1 226 ? 16.743 -21.409 -16.065 1 88.63 226 LYS A N 1
ATOM 1694 C CA . LYS A 1 226 ? 18.086 -21.593 -16.605 1 88.63 226 LYS A CA 1
ATOM 1695 C C . LYS A 1 226 ? 19.146 -21.374 -15.53 1 88.63 226 LYS A C 1
ATOM 1697 O O . LYS A 1 226 ? 20.309 -21.74 -15.714 1 88.63 226 LYS A O 1
ATOM 1702 N N . PHE A 1 227 ? 18.798 -20.897 -14.414 1 90.4 227 PHE A N 1
ATOM 1703 C CA . PHE A 1 227 ? 19.768 -20.554 -13.381 1 90.4 227 PHE A CA 1
ATOM 1704 C C . PHE A 1 227 ? 19.931 -21.699 -12.389 1 90.4 227 PHE A C 1
ATOM 1706 O O . PHE A 1 227 ? 19.077 -22.585 -12.311 1 90.4 227 PHE A O 1
ATOM 1713 N N . PRO A 1 228 ? 21.156 -21.652 -11.666 1 91.3 228 PRO A N 1
ATOM 1714 C CA . PRO A 1 228 ? 21.247 -22.597 -10.551 1 91.3 228 PRO A CA 1
ATOM 1715 C C . PRO A 1 228 ? 20.14 -22.4 -9.518 1 91.3 228 PRO A C 1
ATOM 1717 O O . PRO A 1 228 ? 20.048 -21.335 -8.902 1 91.3 228 PRO A O 1
ATOM 1720 N N . GLN A 1 229 ? 19.361 -23.398 -9.338 1 93.88 229 GLN A N 1
ATOM 1721 C CA . GLN A 1 229 ? 18.087 -23.261 -8.639 1 93.88 229 GLN A CA 1
ATOM 1722 C C . GLN A 1 229 ? 18.3 -23.083 -7.139 1 93.88 229 GLN A C 1
ATOM 1724 O O . GLN A 1 229 ? 17.589 -22.31 -6.493 1 93.88 229 GLN A O 1
ATOM 1729 N N . GLN A 1 230 ? 19.249 -23.751 -6.575 1 95.16 230 GLN A N 1
ATOM 1730 C CA . GLN A 1 230 ? 19.405 -23.689 -5.125 1 95.16 230 GLN A CA 1
ATOM 1731 C C . GLN A 1 230 ? 19.824 -22.292 -4.676 1 95.16 230 GLN A C 1
ATOM 1733 O O . GLN A 1 230 ? 19.319 -21.779 -3.675 1 95.16 230 GLN A O 1
ATOM 1738 N N . THR A 1 231 ? 20.752 -21.683 -5.411 1 95.3 231 THR A N 1
ATOM 1739 C CA . THR A 1 231 ? 21.205 -20.337 -5.081 1 95.3 231 THR A CA 1
ATOM 1740 C C . THR A 1 231 ? 20.087 -19.321 -5.296 1 95.3 231 THR A C 1
ATOM 1742 O O . THR A 1 231 ? 19.871 -18.441 -4.46 1 95.3 231 THR A O 1
ATOM 1745 N N . LEU A 1 232 ? 19.417 -19.513 -6.407 1 96.3 232 LEU A N 1
ATOM 1746 C CA . LEU A 1 232 ? 18.292 -18.634 -6.709 1 96.3 232 LEU A CA 1
ATOM 1747 C C . LEU A 1 232 ? 17.261 -18.665 -5.585 1 96.3 232 LEU A C 1
ATOM 1749 O O . LEU A 1 232 ? 16.821 -17.615 -5.111 1 96.3 232 LEU A O 1
ATOM 1753 N N . LEU A 1 233 ? 16.868 -19.805 -5.136 1 97.35 233 LEU A N 1
ATOM 1754 C CA . LEU A 1 233 ? 15.856 -19.98 -4.1 1 97.35 233 LEU A CA 1
ATOM 1755 C C . LEU A 1 233 ? 16.355 -19.455 -2.758 1 97.35 233 LEU A C 1
ATOM 1757 O O . LEU A 1 233 ? 15.58 -18.894 -1.98 1 97.35 233 LEU A O 1
ATOM 1761 N N . ALA A 1 234 ? 17.604 -19.637 -2.476 1 96.74 234 ALA A N 1
ATOM 1762 C CA . ALA A 1 234 ? 18.178 -19.154 -1.223 1 96.74 234 ALA A CA 1
ATOM 1763 C C . ALA A 1 234 ? 18.123 -17.631 -1.144 1 96.74 234 ALA A C 1
ATOM 1765 O O . ALA A 1 234 ? 17.773 -17.07 -0.104 1 96.74 234 ALA A O 1
ATOM 1766 N N . ASP A 1 235 ? 18.524 -17.007 -2.261 1 97.48 235 ASP A N 1
ATOM 1767 C CA . ASP A 1 235 ? 18.463 -15.549 -2.29 1 97.48 235 ASP A CA 1
ATOM 1768 C C . ASP A 1 235 ? 17.028 -15.056 -2.115 1 97.48 235 ASP A C 1
ATOM 1770 O O . ASP A 1 235 ? 16.78 -14.098 -1.38 1 97.48 235 ASP A O 1
ATOM 1774 N N . ARG A 1 236 ? 16.07 -15.735 -2.792 1 97.39 236 ARG A N 1
ATOM 1775 C CA . ARG A 1 236 ? 14.649 -15.417 -2.693 1 97.39 236 ARG A CA 1
ATOM 1776 C C . ARG A 1 236 ? 14.169 -15.502 -1.248 1 97.39 236 ARG A C 1
ATOM 1778 O O . ARG A 1 236 ? 13.515 -14.582 -0.751 1 97.39 236 ARG A O 1
ATOM 1785 N N . THR A 1 237 ? 14.481 -16.537 -0.577 1 97.02 237 THR A N 1
ATOM 1786 C CA . THR A 1 237 ? 14.033 -16.76 0.793 1 97.02 237 THR A CA 1
ATOM 1787 C C . THR A 1 237 ? 14.676 -15.755 1.743 1 97.02 237 THR A C 1
ATOM 1789 O O . THR A 1 237 ? 14.04 -15.296 2.694 1 97.02 237 THR A O 1
ATOM 1792 N N . SER A 1 238 ? 15.945 -15.421 1.497 1 96.59 238 SER A N 1
ATOM 1793 C CA . SER A 1 238 ? 16.627 -14.439 2.333 1 96.59 238 SER A CA 1
ATOM 1794 C C . SER A 1 238 ? 15.965 -13.069 2.228 1 96.59 238 SER A C 1
ATOM 1796 O O . SER A 1 238 ? 15.795 -12.377 3.234 1 96.59 238 SER A O 1
ATOM 1798 N N . MET A 1 239 ? 15.615 -12.734 1.024 1 96.16 239 MET A N 1
ATOM 1799 C CA . MET A 1 239 ? 14.952 -11.446 0.844 1 96.16 239 MET A CA 1
ATOM 1800 C C . MET A 1 239 ? 13.589 -11.435 1.528 1 96.16 239 MET A C 1
ATOM 1802 O O . MET A 1 239 ? 13.223 -10.454 2.177 1 96.16 239 MET A O 1
ATOM 1806 N N . HIS A 1 240 ? 12.848 -12.48 1.337 1 95.84 240 HIS A N 1
ATOM 1807 C CA . HIS A 1 240 ? 11.554 -12.596 2.001 1 95.84 240 HIS A CA 1
ATOM 1808 C C . HIS A 1 240 ? 11.701 -12.499 3.515 1 95.84 240 HIS A C 1
ATOM 1810 O O . HIS A 1 240 ? 10.93 -11.798 4.175 1 95.84 240 HIS A O 1
ATOM 1816 N N . TYR A 1 241 ? 12.683 -13.193 4.088 1 94.77 241 TYR A N 1
ATOM 1817 C CA . TYR A 1 241 ? 12.951 -13.179 5.522 1 94.77 241 TYR A CA 1
ATOM 1818 C C . TYR A 1 241 ? 13.294 -11.772 5.999 1 94.77 241 TYR A C 1
ATOM 1820 O O . TYR A 1 241 ? 12.755 -11.301 7.002 1 94.77 241 TYR A O 1
ATOM 1828 N N . ALA A 1 242 ? 14.164 -11.126 5.275 1 94.28 242 ALA A N 1
ATOM 1829 C CA . ALA A 1 242 ? 14.615 -9.791 5.66 1 94.28 242 ALA A CA 1
ATOM 1830 C C . ALA A 1 242 ? 13.454 -8.801 5.668 1 94.28 242 ALA A C 1
ATOM 1832 O O . ALA A 1 242 ? 13.389 -7.917 6.526 1 94.28 242 ALA A O 1
ATOM 1833 N N . THR A 1 243 ? 12.541 -8.977 4.8 1 92.82 243 THR A N 1
ATOM 1834 C CA . THR A 1 243 ? 11.465 -8.01 4.612 1 92.82 243 THR A CA 1
ATOM 1835 C C . THR A 1 243 ? 10.326 -8.271 5.593 1 92.82 243 THR A C 1
ATOM 1837 O O . THR A 1 243 ? 9.745 -7.333 6.142 1 92.82 243 THR A O 1
ATOM 1840 N N . PHE A 1 244 ? 10.006 -9.517 5.862 1 93.03 244 PHE A N 1
ATOM 1841 C CA . PHE A 1 244 ? 8.718 -9.799 6.483 1 93.03 244 PHE A CA 1
ATOM 1842 C C . PHE A 1 244 ? 8.906 -10.498 7.825 1 93.03 244 PHE A C 1
ATOM 1844 O O . PHE A 1 244 ? 7.971 -10.581 8.624 1 93.03 244 PHE A O 1
ATOM 1851 N N . LEU A 1 245 ? 10.099 -10.949 8.121 1 90.35 245 LEU A N 1
ATOM 1852 C CA . LEU A 1 245 ? 10.197 -11.814 9.291 1 90.35 245 LEU A CA 1
ATOM 1853 C C . LEU A 1 245 ? 11.24 -11.287 10.271 1 90.35 245 LEU A C 1
ATOM 1855 O O . LEU A 1 245 ? 11.089 -11.438 11.485 1 90.35 245 LEU A O 1
ATOM 1859 N N . ALA A 1 246 ? 12.291 -10.689 9.721 1 88.38 246 ALA A N 1
ATOM 1860 C CA . ALA A 1 246 ? 13.364 -10.229 10.598 1 88.38 246 ALA A CA 1
ATOM 1861 C C . ALA A 1 246 ? 12.97 -8.943 11.32 1 88.38 246 ALA A C 1
ATOM 1863 O O . ALA A 1 246 ? 12.359 -8.052 10.724 1 88.38 246 ALA A O 1
ATOM 1864 N N . LYS A 1 247 ? 13.33 -8.865 12.511 1 84 247 LYS A N 1
ATOM 1865 C CA . LYS A 1 247 ? 13.062 -7.664 13.297 1 84 247 LYS A CA 1
ATOM 1866 C C . LYS A 1 247 ? 14.266 -6.726 13.295 1 84 247 LYS A C 1
ATOM 1868 O O . LYS A 1 247 ? 14.113 -5.512 13.447 1 84 247 LYS A O 1
ATOM 1873 N N . GLN A 1 248 ? 15.479 -7.46 13.186 1 89.66 248 GLN A N 1
ATOM 1874 C CA . GLN A 1 248 ? 16.718 -6.691 13.239 1 89.66 248 GLN A CA 1
ATOM 1875 C C . GLN A 1 248 ? 17.603 -6.989 12.032 1 89.66 248 GLN A C 1
ATOM 1877 O O . GLN A 1 248 ? 17.598 -8.107 11.513 1 89.66 248 GLN A O 1
ATOM 1882 N N . MET A 1 249 ? 18.385 -6.063 11.67 1 89.85 249 MET A N 1
ATOM 1883 C CA . MET A 1 249 ? 19.289 -6.19 10.53 1 89.85 249 MET A CA 1
ATOM 1884 C C . MET A 1 249 ? 20.291 -7.317 10.753 1 89.85 249 MET A C 1
ATOM 1886 O O . MET A 1 249 ? 20.584 -8.084 9.834 1 89.85 249 MET A O 1
ATOM 1890 N N . GLU A 1 250 ? 20.737 -7.398 11.94 1 93.67 250 GLU A N 1
ATOM 1891 C CA . GLU A 1 250 ? 21.729 -8.429 12.232 1 93.67 250 GLU A CA 1
ATOM 1892 C C . GLU A 1 250 ? 21.157 -9.825 12.002 1 93.67 250 GLU A C 1
ATOM 1894 O O . GLU A 1 250 ? 21.835 -10.697 11.455 1 93.67 250 GLU A O 1
ATOM 1899 N N . GLU A 1 251 ? 19.941 -9.939 12.43 1 94.21 251 GLU A N 1
ATOM 1900 C CA . GLU A 1 251 ? 19.27 -11.22 12.231 1 94.21 251 GLU A CA 1
ATOM 1901 C C . GLU A 1 251 ? 19.102 -11.531 10.747 1 94.21 251 GLU A C 1
ATOM 1903 O O . GLU A 1 251 ? 19.337 -12.661 10.314 1 94.21 251 GLU A O 1
ATOM 1908 N N . ALA A 1 252 ? 18.76 -10.623 9.99 1 94.6 252 ALA A N 1
ATOM 1909 C CA . ALA A 1 252 ? 18.566 -10.791 8.552 1 94.6 252 ALA A CA 1
ATOM 1910 C C . ALA A 1 252 ? 19.883 -11.123 7.856 1 94.6 252 ALA A C 1
ATOM 1912 O O . ALA A 1 252 ? 19.934 -12.012 7.002 1 94.6 252 ALA A O 1
ATOM 1913 N N . LEU A 1 253 ? 20.916 -10.455 8.237 1 95.9 253 LEU A N 1
ATOM 1914 C CA . LEU A 1 253 ? 22.231 -10.679 7.648 1 95.9 253 LEU A CA 1
ATOM 1915 C C . LEU A 1 253 ? 22.752 -12.069 7.994 1 95.9 253 LEU A C 1
ATOM 1917 O O . LEU A 1 253 ? 23.313 -12.757 7.138 1 95.9 253 LEU A O 1
ATOM 1921 N N . GLN A 1 254 ? 22.524 -12.43 9.185 1 96.25 254 GLN A N 1
ATOM 1922 C CA . GLN A 1 254 ? 22.948 -13.769 9.58 1 96.25 254 GLN A CA 1
ATOM 1923 C C . GLN A 1 254 ? 22.153 -14.839 8.839 1 96.25 254 GLN A C 1
ATOM 1925 O O . GLN A 1 254 ? 22.713 -15.848 8.405 1 96.25 254 GLN A O 1
ATOM 1930 N N . PHE A 1 255 ? 20.896 -14.693 8.712 1 96.42 255 PHE A N 1
ATOM 1931 C CA . PHE A 1 255 ? 20.056 -15.631 7.977 1 96.42 255 PHE A CA 1
ATOM 1932 C C . PHE A 1 255 ? 20.526 -15.762 6.533 1 96.42 255 PHE A C 1
ATOM 1934 O O . PHE A 1 255 ? 20.6 -16.869 5.997 1 96.42 255 PHE A O 1
ATOM 1941 N N . GLU A 1 256 ? 20.858 -14.66 5.926 1 96.62 256 GLU A N 1
ATOM 1942 C CA . GLU A 1 256 ? 21.357 -14.66 4.555 1 96.62 256 GLU A CA 1
ATOM 1943 C C . GLU A 1 256 ? 22.594 -15.544 4.418 1 96.62 256 GLU A C 1
ATOM 1945 O O . GLU A 1 256 ? 22.675 -16.372 3.509 1 96.62 256 GLU A O 1
ATOM 1950 N N . LYS A 1 257 ? 23.457 -15.394 5.339 1 96.44 257 LYS A N 1
ATOM 1951 C CA . LYS A 1 257 ? 24.69 -16.175 5.316 1 96.44 257 LYS A CA 1
ATOM 1952 C C . LYS A 1 257 ? 24.411 -17.651 5.587 1 96.44 257 LYS A C 1
ATOM 1954 O O . LYS A 1 257 ? 24.857 -18.521 4.835 1 96.44 257 LYS A O 1
ATOM 1959 N N . ASP A 1 258 ? 23.66 -17.912 6.573 1 96.63 258 ASP A N 1
ATOM 1960 C CA . ASP A 1 258 ? 23.374 -19.286 6.974 1 96.63 258 ASP A CA 1
ATOM 1961 C C . ASP A 1 258 ? 22.605 -20.028 5.884 1 96.63 258 ASP A C 1
ATOM 1963 O O . ASP A 1 258 ? 22.805 -21.228 5.682 1 96.63 258 ASP A O 1
ATOM 1967 N N . ASN A 1 259 ? 21.81 -19.291 5.207 1 95.12 259 ASN A N 1
ATOM 1968 C CA . ASN A 1 259 ? 20.906 -19.878 4.224 1 95.12 259 ASN A CA 1
ATOM 1969 C C . ASN A 1 259 ? 21.632 -20.211 2.924 1 95.12 259 ASN A C 1
ATOM 1971 O O . ASN A 1 259 ? 21.202 -21.091 2.176 1 95.12 259 ASN A O 1
ATOM 1975 N N . ALA A 1 260 ? 22.811 -19.616 2.694 1 95.1 260 ALA A N 1
ATOM 1976 C CA . ALA A 1 260 ? 23.303 -19.694 1.321 1 95.1 260 ALA A CA 1
ATOM 1977 C C . ALA A 1 260 ? 24.795 -20.014 1.291 1 95.1 260 ALA A C 1
ATOM 1979 O O . ALA A 1 260 ? 25.339 -20.367 0.242 1 95.1 260 ALA A O 1
ATOM 1980 N N . SER A 1 261 ? 25.491 -19.966 2.396 1 94.49 261 SER A N 1
ATOM 1981 C CA . SER A 1 261 ? 26.945 -20.088 2.395 1 94.49 261 SER A CA 1
ATOM 1982 C C . SER A 1 261 ? 27.386 -21.427 1.815 1 94.49 261 SER A C 1
ATOM 1984 O O . SER A 1 261 ? 28.354 -21.492 1.053 1 94.49 261 SER A O 1
ATOM 1986 N N . HIS A 1 262 ? 26.749 -22.468 2.129 1 94.92 262 HIS A N 1
ATOM 1987 C CA . HIS A 1 262 ? 27.11 -23.803 1.665 1 94.92 262 HIS A CA 1
ATOM 1988 C C . HIS A 1 262 ? 26.977 -23.915 0.15 1 94.92 262 HIS A C 1
ATOM 1990 O O . HIS A 1 262 ? 27.616 -24.766 -0.472 1 94.92 262 HIS A O 1
ATOM 1996 N N . LEU A 1 263 ? 26.279 -23.093 -0.461 1 94.53 263 LEU A N 1
ATOM 1997 C CA . LEU A 1 263 ? 25.987 -23.154 -1.888 1 94.53 263 LEU A CA 1
ATOM 1998 C C . LEU A 1 263 ? 27.174 -22.662 -2.708 1 94.53 263 LEU A C 1
ATOM 2000 O O . LEU A 1 263 ? 27.255 -22.922 -3.911 1 94.53 263 LEU A O 1
ATOM 2004 N N . LEU A 1 264 ? 28.042 -21.903 -2.067 1 91.38 264 LEU A N 1
ATOM 2005 C CA . LEU A 1 264 ? 29.266 -21.505 -2.753 1 91.38 264 LEU A CA 1
ATOM 2006 C C . LEU A 1 264 ? 30.053 -22.727 -3.214 1 91.38 264 LEU A C 1
ATOM 2008 O O . LEU A 1 264 ? 30.579 -22.748 -4.329 1 91.38 264 LEU A O 1
ATOM 2012 N N . ILE A 1 265 ? 30.026 -23.723 -2.407 1 90.87 265 ILE A N 1
ATOM 2013 C CA . ILE A 1 265 ? 30.736 -24.957 -2.725 1 90.87 265 ILE A CA 1
ATOM 2014 C C . ILE A 1 265 ? 29.89 -25.812 -3.666 1 90.87 265 ILE A C 1
ATOM 2016 O O . ILE A 1 265 ? 30.403 -26.366 -4.641 1 90.87 265 ILE A O 1
ATOM 2020 N N . GLU A 1 266 ? 28.618 -25.814 -3.447 1 92.01 266 GLU A N 1
ATOM 2021 C CA . GLU A 1 266 ? 27.74 -26.734 -4.164 1 92.01 266 GLU A CA 1
ATOM 2022 C C . GLU A 1 266 ? 27.469 -26.244 -5.584 1 92.01 266 GLU A C 1
ATOM 2024 O O . GLU A 1 266 ? 27.288 -27.048 -6.5 1 92.01 266 GLU A O 1
ATOM 2029 N N . GLU A 1 267 ? 27.434 -24.944 -5.808 1 91.14 267 GLU A N 1
ATOM 2030 C CA . GLU A 1 267 ? 27.077 -24.413 -7.12 1 91.14 267 GLU A CA 1
ATOM 2031 C C . GLU A 1 267 ? 28.073 -23.349 -7.574 1 91.14 267 GLU A C 1
ATOM 2033 O O . GLU A 1 267 ? 28.407 -23.27 -8.758 1 91.14 267 GLU A O 1
ATOM 2038 N N . GLY A 1 268 ? 28.66 -22.66 -6.701 1 90.84 268 GLY A N 1
ATOM 2039 C CA . GLY A 1 268 ? 29.422 -21.462 -7.014 1 90.84 268 GLY A CA 1
ATOM 2040 C C . GLY A 1 268 ? 30.766 -21.759 -7.651 1 90.84 268 GLY A C 1
ATOM 2041 O O . GLY A 1 268 ? 31.145 -21.125 -8.638 1 90.84 268 GLY A O 1
ATOM 2042 N N . ILE A 1 269 ? 31.393 -22.666 -7.054 1 90.49 269 ILE A N 1
ATOM 2043 C CA . ILE A 1 269 ? 32.726 -22.999 -7.542 1 90.49 269 ILE A CA 1
ATOM 2044 C C . ILE A 1 269 ? 32.641 -23.485 -8.987 1 90.49 269 ILE A C 1
ATOM 2046 O O . ILE A 1 269 ? 33.402 -23.035 -9.846 1 90.49 269 ILE A O 1
ATOM 2050 N N . GLU A 1 270 ? 31.758 -24.388 -9.25 1 90.31 270 GLU A N 1
ATOM 2051 C CA . GLU A 1 270 ? 31.583 -24.878 -10.614 1 90.31 270 GLU A CA 1
ATOM 2052 C C . GLU A 1 270 ? 31.209 -23.745 -11.564 1 90.31 270 GLU A C 1
ATOM 2054 O O . GLU A 1 270 ? 31.702 -23.686 -12.693 1 90.31 270 GLU A O 1
ATOM 2059 N N . GLY A 1 271 ? 30.343 -22.934 -11.152 1 86.91 271 GLY A N 1
ATOM 2060 C CA . GLY A 1 271 ? 29.985 -21.778 -11.96 1 86.91 271 GLY A CA 1
ATOM 2061 C C . GLY A 1 271 ? 31.164 -20.872 -12.26 1 86.91 271 GLY A C 1
ATOM 2062 O O . GLY A 1 271 ? 31.33 -20.415 -13.392 1 86.91 271 GLY A O 1
ATOM 2063 N N . ALA A 1 272 ? 31.975 -20.656 -11.283 1 87.53 272 ALA A N 1
ATOM 2064 C CA . ALA A 1 272 ? 33.164 -19.823 -11.444 1 87.53 272 ALA A CA 1
ATOM 2065 C C . ALA A 1 272 ? 34.162 -20.47 -12.4 1 87.53 272 ALA A C 1
ATOM 2067 O O . ALA A 1 272 ? 34.804 -19.782 -13.197 1 87.53 272 ALA A O 1
ATOM 2068 N N . LYS A 1 273 ? 34.231 -21.702 -12.303 1 89.81 273 LYS A N 1
ATOM 2069 C CA . LYS A 1 273 ? 35.13 -22.425 -13.198 1 89.81 273 LYS A CA 1
ATOM 2070 C C . LYS A 1 273 ? 34.693 -22.28 -14.653 1 89.81 273 LYS A C 1
ATOM 2072 O O . LYS A 1 273 ? 35.528 -22.106 -15.543 1 89.81 273 LYS A O 1
ATOM 2077 N N . LYS A 1 274 ? 33.402 -22.42 -14.844 1 85.93 274 LYS A N 1
ATOM 2078 C CA . LYS A 1 274 ? 32.889 -22.235 -16.198 1 85.93 274 LYS A CA 1
ATOM 2079 C C . LYS A 1 274 ? 33.256 -20.856 -16.741 1 85.93 274 LYS A C 1
ATOM 2081 O O . LYS A 1 274 ? 33.59 -20.716 -17.919 1 85.93 274 LYS A O 1
ATOM 2086 N N . PHE A 1 275 ? 33.195 -19.882 -15.935 1 83.66 275 PHE A N 1
ATOM 2087 C CA . PHE A 1 275 ? 33.537 -18.514 -16.306 1 83.66 275 PHE A CA 1
ATOM 2088 C C . PHE A 1 275 ? 35.022 -18.396 -16.629 1 83.66 275 PHE A C 1
ATOM 2090 O O . PHE A 1 275 ? 35.395 -17.846 -17.667 1 83.66 275 PHE A O 1
ATOM 2097 N N . VAL A 1 276 ? 35.785 -18.982 -15.729 1 88.1 276 VAL A N 1
ATOM 2098 C CA . VAL A 1 276 ? 37.23 -18.812 -15.836 1 88.1 276 VAL A CA 1
ATOM 2099 C C . VAL A 1 276 ? 37.767 -19.667 -16.982 1 88.1 276 VAL A C 1
ATOM 2101 O O . VAL A 1 276 ? 38.596 -19.209 -17.771 1 88.1 276 VAL A O 1
ATOM 2104 N N . GLU A 1 277 ? 37.214 -20.777 -17.132 1 88.7 277 GLU A N 1
ATOM 2105 C CA . GLU A 1 277 ? 37.793 -21.732 -18.072 1 88.7 277 GLU A CA 1
ATOM 2106 C C . GLU A 1 277 ? 37.143 -21.614 -19.448 1 88.7 277 GLU A C 1
ATOM 2108 O O . GLU A 1 277 ? 37.796 -21.839 -20.469 1 88.7 277 GLU A O 1
ATOM 2113 N N . LYS A 1 278 ? 35.918 -21.312 -19.48 1 85.2 278 LYS A N 1
ATOM 2114 C CA . LYS A 1 278 ? 35.19 -21.367 -20.744 1 85.2 278 LYS A CA 1
ATOM 2115 C C . LYS A 1 278 ? 34.692 -19.983 -21.153 1 85.2 278 LYS A C 1
ATOM 2117 O O . LYS A 1 278 ? 34.114 -19.819 -22.229 1 85.2 278 LYS A O 1
ATOM 2122 N N . GLY A 1 279 ? 34.771 -19.042 -20.253 1 77.45 279 GLY A N 1
ATOM 2123 C CA . GLY A 1 279 ? 34.357 -17.681 -20.558 1 77.45 279 GLY A CA 1
ATOM 2124 C C . GLY A 1 279 ? 32.851 -17.497 -20.534 1 77.45 279 GLY A C 1
ATOM 2125 O O . GLY A 1 279 ? 32.334 -16.503 -21.048 1 77.45 279 GLY A O 1
ATOM 2126 N N . ILE A 1 280 ? 32.2 -18.496 -20.081 1 78.06 280 ILE A N 1
ATOM 2127 C CA . ILE A 1 280 ? 30.744 -18.446 -20.018 1 78.06 280 ILE A CA 1
ATOM 2128 C C . ILE A 1 280 ? 30.307 -17.36 -19.038 1 78.06 280 ILE A C 1
ATOM 2130 O O . ILE A 1 280 ? 30.82 -17.282 -17.919 1 78.06 280 ILE A O 1
ATOM 2134 N N . GLY A 1 281 ? 29.269 -16.472 -19.459 1 73.85 281 GLY A N 1
ATOM 2135 C CA . GLY A 1 281 ? 28.739 -15.429 -18.594 1 73.85 281 GLY A CA 1
ATOM 2136 C C . GLY A 1 281 ? 29.497 -14.12 -18.705 1 73.85 281 GLY A C 1
ATOM 2137 O O . GLY A 1 281 ? 29.145 -13.136 -18.051 1 73.85 281 GLY A O 1
ATOM 2138 N N . LYS A 1 282 ? 30.529 -14.198 -19.48 1 70.94 282 LYS A N 1
ATOM 2139 C CA . LYS A 1 282 ? 31.291 -12.963 -19.644 1 70.94 282 LYS A CA 1
ATOM 2140 C C . LYS A 1 282 ? 30.479 -11.912 -20.397 1 70.94 282 LYS A C 1
ATOM 2142 O O . LYS A 1 282 ? 29.648 -12.25 -21.242 1 70.94 282 LYS A O 1
ATOM 2147 N N . HIS A 1 283 ? 30.561 -10.747 -20.067 1 65.03 283 HIS A N 1
ATOM 2148 C CA . HIS A 1 283 ? 29.972 -9.553 -20.664 1 65.03 283 HIS A CA 1
ATOM 2149 C C . HIS A 1 283 ? 28.48 -9.467 -20.364 1 65.03 283 HIS A C 1
ATOM 2151 O O . HIS A 1 283 ? 27.74 -8.777 -21.07 1 65.03 283 HIS A O 1
ATOM 2157 N N . GLY A 1 284 ? 28.001 -10.236 -19.398 1 61.6 284 GLY A N 1
ATOM 2158 C CA . GLY A 1 284 ? 26.654 -10.1 -18.868 1 61.6 284 GLY A CA 1
ATOM 2159 C C . GLY A 1 284 ? 25.614 -10.845 -19.683 1 61.6 284 GLY A C 1
ATOM 2160 O O . GLY A 1 284 ? 24.414 -10.598 -19.543 1 61.6 284 GLY A O 1
ATOM 2161 N N . LYS A 1 285 ? 26.02 -11.508 -20.742 1 56.43 285 LYS A N 1
ATOM 2162 C CA . LYS A 1 285 ? 25.058 -12.181 -21.61 1 56.43 285 LYS A CA 1
ATOM 2163 C C . LYS A 1 285 ? 24.58 -13.491 -20.989 1 56.43 285 LYS A C 1
ATOM 2165 O O . LYS A 1 285 ? 25.392 -14.326 -20.587 1 56.43 285 LYS A O 1
ATOM 2170 N N . PHE A 1 286 ? 23.371 -13.551 -20.577 1 55.35 286 PHE A N 1
ATOM 2171 C CA . PHE A 1 286 ? 22.776 -14.686 -19.882 1 55.35 286 PHE A CA 1
ATOM 2172 C C . PHE A 1 286 ? 22.475 -15.819 -20.855 1 55.35 286 PHE A C 1
ATOM 2174 O O . PHE A 1 286 ? 22.095 -16.916 -20.441 1 55.35 286 PHE A O 1
ATOM 2181 N N . TYR A 1 287 ? 22.396 -15.556 -22.149 1 49.11 287 TYR A N 1
ATOM 2182 C CA . TYR A 1 287 ? 21.917 -16.543 -23.11 1 49.11 287 TYR A CA 1
ATOM 2183 C C . TYR A 1 287 ? 22.787 -17.794 -23.087 1 49.11 287 TYR A C 1
ATOM 2185 O O . TYR A 1 287 ? 22.327 -18.884 -23.435 1 49.11 287 TYR A O 1
ATOM 2193 N N . ASN A 1 288 ? 23.963 -17.579 -22.655 1 51.03 288 ASN A N 1
ATOM 2194 C CA . ASN A 1 288 ? 24.861 -18.706 -22.88 1 51.03 288 ASN A CA 1
ATOM 2195 C C . ASN A 1 288 ? 25.013 -19.561 -21.625 1 51.03 288 ASN A C 1
ATOM 2197 O O . ASN A 1 288 ? 25.978 -20.316 -21.495 1 51.03 288 ASN A O 1
ATOM 2201 N N . LEU A 1 289 ? 24.164 -19.28 -20.718 1 50.19 289 LEU A N 1
ATOM 2202 C CA . LEU A 1 289 ? 24.426 -19.991 -19.471 1 50.19 289 LEU A CA 1
ATOM 2203 C C . LEU A 1 289 ? 24.097 -21.474 -19.612 1 50.19 289 LEU A C 1
ATOM 2205 O O . LEU A 1 289 ? 24.576 -22.297 -18.828 1 50.19 289 LEU A O 1
ATOM 2209 N N . THR A 1 290 ? 23.028 -21.784 -20.484 1 48.72 290 THR A N 1
ATOM 2210 C CA . THR A 1 290 ? 22.738 -23.189 -20.751 1 48.72 290 THR A CA 1
ATOM 2211 C C . THR A 1 290 ? 23.316 -23.613 -22.098 1 48.72 290 THR A C 1
ATOM 2213 O O . THR A 1 290 ? 23.476 -22.787 -22.998 1 48.72 290 THR A O 1
ATOM 2216 N N . GLU A 1 291 ? 23.822 -24.735 -22.139 1 43.69 291 GLU A N 1
ATOM 2217 C CA . GLU A 1 291 ? 24.362 -25.263 -23.388 1 43.69 291 GLU A CA 1
ATOM 2218 C C . GLU A 1 291 ? 23.414 -24.999 -24.555 1 43.69 291 GLU A C 1
ATOM 2220 O O . GLU A 1 291 ? 22.211 -25.247 -24.452 1 43.69 291 GLU A O 1
ATOM 2225 N N . GLN A 1 292 ? 23.656 -23.923 -25.275 1 42.95 292 GLN A N 1
ATOM 2226 C CA . GLN A 1 292 ? 22.93 -23.678 -26.517 1 42.95 292 GLN A CA 1
ATOM 2227 C C . GLN A 1 292 ? 22.631 -24.985 -27.246 1 42.95 292 GLN A C 1
ATOM 2229 O O . GLN A 1 292 ? 23.502 -25.848 -27.367 1 42.95 292 GLN A O 1
ATOM 2234 N N . ASP A 1 293 ? 21.399 -25.399 -27.145 1 38.18 293 ASP A N 1
ATOM 2235 C CA . ASP A 1 293 ? 21.07 -26.448 -28.106 1 38.18 293 ASP A CA 1
ATOM 2236 C C . ASP A 1 293 ? 21.484 -26.047 -29.52 1 38.18 293 ASP A C 1
ATOM 2238 O O . ASP A 1 293 ? 20.908 -25.127 -30.104 1 38.18 293 ASP A O 1
ATOM 2242 N N . ASP A 1 294 ? 22.637 -26.125 -29.832 1 41.5 294 ASP A N 1
ATOM 2243 C CA . ASP A 1 294 ? 23.226 -25.866 -31.142 1 41.5 294 ASP A CA 1
ATOM 2244 C C . ASP A 1 294 ? 22.391 -26.495 -32.255 1 41.5 294 ASP A C 1
ATOM 2246 O O . ASP A 1 294 ? 22.771 -26.447 -33.426 1 41.5 294 ASP A O 1
ATOM 2250 N N . THR A 1 295 ? 21.388 -27.284 -31.899 1 40.62 295 THR A N 1
ATOM 2251 C CA . THR A 1 295 ? 20.633 -27.891 -32.99 1 40.62 295 THR A CA 1
ATOM 2252 C C . THR A 1 295 ? 19.66 -26.886 -33.599 1 40.62 295 THR A C 1
ATOM 2254 O O . THR A 1 295 ? 19.026 -27.166 -34.618 1 40.62 295 THR A O 1
ATOM 2257 N N . ILE A 1 296 ? 19.089 -25.889 -32.778 1 37.08 296 ILE A N 1
ATOM 2258 C CA . ILE A 1 296 ? 18.164 -24.954 -33.41 1 37.08 296 ILE A CA 1
ATOM 2259 C C . ILE A 1 296 ? 18.946 -23.819 -34.067 1 37.08 296 ILE A C 1
ATOM 2261 O O . ILE A 1 296 ? 19.588 -23.02 -33.381 1 37.08 296 ILE A O 1
ATOM 2265 N N . ARG A 1 297 ? 19.403 -23.941 -35.234 1 37.18 297 ARG A N 1
ATOM 2266 C CA . ARG A 1 297 ? 19.939 -22.926 -36.135 1 37.18 297 ARG A CA 1
ATOM 2267 C C . ARG A 1 297 ? 19.125 -21.639 -36.057 1 37.18 297 ARG A C 1
ATOM 2269 O O . ARG A 1 297 ? 17.933 -21.632 -36.371 1 37.18 297 ARG A O 1
ATOM 2276 N N . GLU A 1 298 ? 19.271 -20.773 -35.091 1 36.61 298 GLU A N 1
ATOM 2277 C CA . GLU A 1 298 ? 18.614 -19.47 -35.089 1 36.61 298 GLU A CA 1
ATOM 2278 C C . GLU A 1 298 ? 18.564 -18.874 -36.493 1 36.61 298 GLU A C 1
ATOM 2280 O O . GLU A 1 298 ? 19.588 -18.789 -37.174 1 36.61 298 GLU A O 1
ATOM 2285 N N . LEU A 1 299 ? 17.446 -18.787 -37.103 1 34.29 299 LEU A N 1
ATOM 2286 C CA . LEU A 1 299 ? 17.183 -18.193 -38.409 1 34.29 299 LEU A CA 1
ATOM 2287 C C . LEU A 1 299 ? 17.902 -16.856 -38.553 1 34.29 299 LEU A C 1
ATOM 2289 O O . LEU A 1 299 ? 18.634 -16.641 -39.523 1 34.29 299 LEU A O 1
ATOM 2293 N N . ASP A 1 300 ? 17.112 -15.574 -38.722 1 32.17 300 ASP A N 1
ATOM 2294 C CA . ASP A 1 300 ? 17.395 -14.397 -39.537 1 32.17 300 ASP A CA 1
ATOM 2295 C C . ASP A 1 300 ? 18.366 -13.457 -38.825 1 32.17 300 ASP A C 1
ATOM 2297 O O . ASP A 1 300 ? 18.063 -12.946 -37.745 1 32.17 300 ASP A O 1
ATOM 2301 N N . LYS A 1 301 ? 19.609 -13.43 -38.853 1 34.62 301 LYS A N 1
ATOM 2302 C CA . LYS A 1 301 ? 20.58 -12.359 -38.651 1 34.62 301 LYS A CA 1
ATOM 2303 C C . LYS A 1 301 ? 20.025 -11.018 -39.122 1 34.62 301 LYS A C 1
ATOM 2305 O O . LYS A 1 301 ? 20.564 -9.963 -38.781 1 34.62 301 LYS A O 1
ATOM 2310 N N . ASN A 1 302 ? 19.286 -10.891 -40.212 1 31.34 302 ASN A N 1
ATOM 2311 C CA . ASN A 1 302 ? 18.832 -9.709 -40.937 1 31.34 302 ASN A CA 1
ATOM 2312 C C . ASN A 1 302 ? 17.616 -9.074 -40.268 1 31.34 302 ASN A C 1
ATOM 2314 O O . ASN A 1 302 ? 17.066 -8.094 -40.773 1 31.34 302 ASN A O 1
ATOM 2318 N N . LEU A 1 303 ? 16.799 -9.708 -39.339 1 22.05 303 LEU A N 1
ATOM 2319 C CA . LEU A 1 303 ? 15.686 -8.945 -38.784 1 22.05 303 LEU A CA 1
ATOM 2320 C C . LEU A 1 303 ? 16.129 -8.153 -37.558 1 22.05 303 LEU A C 1
ATOM 2322 O O . LEU A 1 303 ? 15.294 -7.608 -36.832 1 22.05 303 LEU A O 1
ATOM 2326 N N . LEU A 1 304 ? 17.419 -8.037 -37.08 1 21.03 304 LEU A N 1
ATOM 2327 C CA . LEU A 1 304 ? 17.773 -6.875 -36.273 1 21.03 304 LEU A CA 1
ATOM 2328 C C . LEU A 1 304 ? 17.749 -5.602 -37.112 1 21.03 304 LEU A C 1
ATOM 2330 O O . LEU A 1 304 ? 18.268 -5.581 -38.231 1 21.03 304 LEU A O 1
ATOM 2334 N N . MET B 1 1 ? -12.523 100.006 -22.195 1 22.89 1 MET B N 1
ATOM 2335 C CA . MET B 1 1 ? -13.222 99.871 -20.92 1 22.89 1 MET B CA 1
ATOM 2336 C C . MET B 1 1 ? -12.949 98.508 -20.292 1 22.89 1 MET B C 1
ATOM 2338 O O . MET B 1 1 ? -12.788 97.514 -21.002 1 22.89 1 MET B O 1
ATOM 2342 N N . ASN B 1 2 ? -12.826 98.448 -18.875 1 20.92 2 ASN B N 1
ATOM 2343 C CA . ASN B 1 2 ? -12.287 97.884 -17.642 1 20.92 2 ASN B CA 1
ATOM 2344 C C . ASN B 1 2 ? -12.953 96.556 -17.295 1 20.92 2 ASN B C 1
ATOM 2346 O O . ASN B 1 2 ? -14.109 96.529 -16.869 1 20.92 2 ASN B O 1
ATOM 2350 N N . ILE B 1 3 ? -12.739 95.383 -18.029 1 22.08 3 ILE B N 1
ATOM 2351 C CA . ILE B 1 3 ? -13.129 93.989 -18.208 1 22.08 3 ILE B CA 1
ATOM 2352 C C . ILE B 1 3 ? -12.933 93.226 -16.899 1 22.08 3 ILE B C 1
ATOM 2354 O O . ILE B 1 3 ? -13.528 92.165 -16.697 1 22.08 3 ILE B O 1
ATOM 2358 N N . PHE B 1 4 ? -11.911 93.575 -16.045 1 21.16 4 PHE B N 1
ATOM 2359 C CA . PHE B 1 4 ? -11.186 92.47 -15.428 1 21.16 4 PHE B CA 1
ATOM 2360 C C . PHE B 1 4 ? -11.936 91.944 -14.21 1 21.16 4 PHE B C 1
ATOM 2362 O O . PHE B 1 4 ? -11.662 90.84 -13.735 1 21.16 4 PHE B O 1
ATOM 2369 N N . LYS B 1 5 ? -12.657 92.765 -13.329 1 18.34 5 LYS B N 1
ATOM 2370 C CA . LYS B 1 5 ? -12.409 92.721 -11.891 1 18.34 5 LYS B CA 1
ATOM 2371 C C . LYS B 1 5 ? -13.334 91.718 -11.205 1 18.34 5 LYS B C 1
ATOM 2373 O O . LYS B 1 5 ? -14.37 92.098 -10.654 1 18.34 5 LYS B O 1
ATOM 2378 N N . ARG B 1 6 ? -13.845 90.636 -12.041 1 20.08 6 ARG B N 1
ATOM 2379 C CA . ARG B 1 6 ? -15.068 90.041 -11.51 1 20.08 6 ARG B CA 1
ATOM 2380 C C . ARG B 1 6 ? -14.888 89.629 -10.053 1 20.08 6 ARG B C 1
ATOM 2382 O O . ARG B 1 6 ? -13.76 89.475 -9.58 1 20.08 6 ARG B O 1
ATOM 2389 N N . LEU B 1 7 ? -15.837 88.807 -9.388 1 20.13 7 LEU B N 1
ATOM 2390 C CA . LEU B 1 7 ? -16.76 88.655 -8.269 1 20.13 7 LEU B CA 1
ATOM 2391 C C . LEU B 1 7 ? -16.203 87.685 -7.232 1 20.13 7 LEU B C 1
ATOM 2393 O O . LEU B 1 7 ? -16.783 86.624 -6.994 1 20.13 7 LEU B O 1
ATOM 2397 N N . PHE B 1 8 ? -14.803 87.374 -7.119 1 22.04 8 PHE B N 1
ATOM 2398 C CA . PHE B 1 8 ? -14.366 86.091 -6.581 1 22.04 8 PHE B CA 1
ATOM 2399 C C . PHE B 1 8 ? -14.601 86.025 -5.077 1 22.04 8 PHE B C 1
ATOM 2401 O O . PHE B 1 8 ? -14.159 85.084 -4.415 1 22.04 8 PHE B O 1
ATOM 2408 N N . LEU B 1 9 ? -15.147 87.086 -4.334 1 20.86 9 LEU B N 1
ATOM 2409 C CA . LEU B 1 9 ? -14.57 87.18 -2.998 1 20.86 9 LEU B CA 1
ATOM 2410 C C . LEU B 1 9 ? -15.234 86.188 -2.048 1 20.86 9 LEU B C 1
ATOM 2412 O O . LEU B 1 9 ? -14.986 86.217 -0.841 1 20.86 9 LEU B O 1
ATOM 2416 N N . PHE B 1 10 ? -16.331 85.46 -2.471 1 24.03 10 PHE B N 1
ATOM 2417 C CA . PHE B 1 10 ? -17.147 85.215 -1.287 1 24.03 10 PHE B CA 1
ATOM 2418 C C . PHE B 1 10 ? -16.34 84.499 -0.211 1 24.03 10 PHE B C 1
ATOM 2420 O O . PHE B 1 10 ? -15.417 83.742 -0.521 1 24.03 10 PHE B O 1
ATOM 2427 N N . ASN B 1 11 ? -16.65 84.715 1.147 1 20.1 11 ASN B N 1
ATOM 2428 C CA . ASN B 1 11 ? -16.212 84.821 2.535 1 20.1 11 ASN B CA 1
ATOM 2429 C C . ASN B 1 11 ? -16.067 83.448 3.184 1 20.1 11 ASN B C 1
ATOM 2431 O O . ASN B 1 11 ? -15.251 83.267 4.089 1 20.1 11 ASN B O 1
ATOM 2435 N N . LYS B 1 12 ? -17.141 82.579 3.128 1 25.39 12 LYS B N 1
ATOM 2436 C CA . LYS B 1 12 ? -17.612 82.062 4.41 1 25.39 12 LYS B CA 1
ATOM 2437 C C . LYS B 1 12 ? -16.563 81.164 5.059 1 25.39 12 LYS B C 1
ATOM 2439 O O . LYS B 1 12 ? -15.762 80.534 4.365 1 25.39 12 LYS B O 1
ATOM 2444 N N . SER B 1 13 ? -16.674 81.021 6.454 1 23.55 13 SER B N 1
ATOM 2445 C CA . SER B 1 13 ? -16.088 80.612 7.727 1 23.55 13 SER B CA 1
ATOM 2446 C C . SER B 1 13 ? -15.874 79.104 7.778 1 23.55 13 SER B C 1
ATOM 2448 O O . SER B 1 13 ? -16.819 78.331 7.609 1 23.55 13 SER B O 1
ATOM 2450 N N . ILE B 1 14 ? -14.665 78.498 7.712 1 26.3 14 ILE B N 1
ATOM 2451 C CA . ILE B 1 14 ? -13.998 77.214 7.528 1 26.3 14 ILE B CA 1
ATOM 2452 C C . ILE B 1 14 ? -14.161 76.362 8.785 1 26.3 14 ILE B C 1
ATOM 2454 O O . ILE B 1 14 ? -13.695 75.222 8.835 1 26.3 14 ILE B O 1
ATOM 2458 N N . ASN B 1 15 ? -14.806 76.938 9.965 1 24.22 15 ASN B N 1
ATOM 2459 C CA . ASN B 1 15 ? -14.015 76.405 11.069 1 24.22 15 ASN B CA 1
ATOM 2460 C C . ASN B 1 15 ? -14.059 74.88 11.106 1 24.22 15 ASN B C 1
ATOM 2462 O O . ASN B 1 15 ? -14.888 74.263 10.435 1 24.22 15 ASN B O 1
ATOM 2466 N N . ASN B 1 16 ? -13.982 74.307 12.486 1 25.19 16 ASN B N 1
ATOM 2467 C CA . ASN B 1 16 ? -13.29 73.347 13.339 1 25.19 16 ASN B CA 1
ATOM 2468 C C . ASN B 1 16 ? -14.034 72.016 13.402 1 25.19 16 ASN B C 1
ATOM 2470 O O . ASN B 1 16 ? -15.005 71.877 14.147 1 25.19 16 ASN B O 1
ATOM 2474 N N . ILE B 1 17 ? -14.469 71.41 12.425 1 28.15 17 ILE B N 1
ATOM 2475 C CA . ILE B 1 17 ? -15.207 70.187 12.722 1 28.15 17 ILE B CA 1
ATOM 2476 C C . ILE B 1 17 ? -14.348 69.261 13.58 1 28.15 17 ILE B C 1
ATOM 2478 O O . ILE B 1 17 ? -13.225 68.919 13.203 1 28.15 17 ILE B O 1
ATOM 2482 N N . PRO B 1 18 ? -14.594 69.231 14.922 1 24.47 18 PRO B N 1
ATOM 2483 C CA . PRO B 1 18 ? -13.817 68.302 15.747 1 24.47 18 PRO B CA 1
ATOM 2484 C C . PRO B 1 18 ? -13.755 66.897 15.152 1 24.47 18 PRO B C 1
ATOM 2486 O O . PRO B 1 18 ? -14.732 66.427 14.565 1 24.47 18 PRO B O 1
ATOM 2489 N N . LYS B 1 19 ? -12.528 66.516 14.892 1 29.76 19 LYS B N 1
ATOM 2490 C CA . LYS B 1 19 ? -12.126 65.159 14.535 1 29.76 19 LYS B CA 1
ATOM 2491 C C . LYS B 1 19 ? -12.664 64.144 15.539 1 29.76 19 LYS B C 1
ATOM 2493 O O . LYS B 1 19 ? -12.193 64.08 16.677 1 29.76 19 LYS B O 1
ATOM 2498 N N . PHE B 1 20 ? -14.033 64.04 15.662 1 25.7 20 PHE B N 1
ATOM 2499 C CA . PHE B 1 20 ? -14.339 62.873 16.481 1 25.7 20 PHE B CA 1
ATOM 2500 C C . PHE B 1 20 ? -13.471 61.687 16.079 1 25.7 20 PHE B C 1
ATOM 2502 O O . PHE B 1 20 ? -13.565 61.195 14.952 1 25.7 20 PHE B O 1
ATOM 2509 N N . LEU B 1 21 ? -12.327 61.614 16.661 1 27.68 21 LEU B N 1
ATOM 2510 C CA . LEU B 1 21 ? -11.457 60.443 16.636 1 27.68 21 LEU B CA 1
ATOM 2511 C C . LEU B 1 21 ? -12.22 59.19 17.051 1 27.68 21 LEU B C 1
ATOM 2513 O O . LEU B 1 21 ? -12.579 59.034 18.22 1 27.68 21 LEU B O 1
ATOM 2517 N N . THR B 1 22 ? -13.307 58.859 16.39 1 30.94 22 THR B N 1
ATOM 2518 C CA . THR B 1 22 ? -13.79 57.525 16.73 1 30.94 22 THR B CA 1
ATOM 2519 C C . THR B 1 22 ? -12.637 56.525 16.763 1 30.94 22 THR B C 1
ATOM 2521 O O . THR B 1 22 ? -11.94 56.34 15.763 1 30.94 22 THR B O 1
ATOM 2524 N N . SER B 1 23 ? -11.936 56.472 17.876 1 30.14 23 SER B N 1
ATOM 2525 C CA . SER B 1 23 ? -11.057 55.338 18.14 1 30.14 23 SER B CA 1
ATOM 2526 C C . SER B 1 23 ? -11.735 54.019 17.784 1 30.14 23 SER B C 1
ATOM 2528 O O . SER B 1 23 ? -12.695 53.611 18.44 1 30.14 23 SER B O 1
ATOM 2530 N N . GLU B 1 24 ? -12.089 53.722 16.596 1 33.09 24 GLU B N 1
ATOM 2531 C CA . GLU B 1 24 ? -12.354 52.322 16.277 1 33.09 24 GLU B CA 1
ATOM 2532 C C . GLU B 1 24 ? -11.367 51.398 16.985 1 33.09 24 GLU B C 1
ATOM 2534 O O . GLU B 1 24 ? -10.165 51.446 16.719 1 33.09 24 GLU B O 1
ATOM 2539 N N . SER B 1 25 ? -11.513 51.214 18.303 1 33.41 25 SER B N 1
ATOM 2540 C CA . SER B 1 25 ? -10.841 50.069 18.909 1 33.41 25 SER B CA 1
ATOM 2541 C C . SER B 1 25 ? -10.822 48.874 17.961 1 33.41 25 SER B C 1
ATOM 2543 O O . SER B 1 25 ? -11.876 48.369 17.569 1 33.41 25 SER B O 1
ATOM 2545 N N . LYS B 1 26 ? -9.994 48.843 17.031 1 36.84 26 LYS B N 1
ATOM 2546 C CA . LYS B 1 26 ? -9.601 47.607 16.36 1 36.84 26 LYS B CA 1
ATOM 2547 C C . LYS B 1 26 ? -9.639 46.423 17.322 1 36.84 26 LYS B C 1
ATOM 2549 O O . LYS B 1 26 ? -8.72 46.239 18.124 1 36.84 26 LYS B O 1
ATOM 2554 N N . ASN B 1 27 ? -10.733 46.211 18.13 1 35.89 27 ASN B N 1
ATOM 2555 C CA . ASN B 1 27 ? -10.812 44.906 18.777 1 35.89 27 ASN B CA 1
ATOM 2556 C C . ASN B 1 27 ? -10.157 43.819 17.929 1 35.89 27 ASN B C 1
ATOM 2558 O O . ASN B 1 27 ? -10.646 43.491 16.847 1 35.89 27 ASN B O 1
ATOM 2562 N N . ALA B 1 28 ? -8.899 43.779 17.765 1 38.81 28 ALA B N 1
ATOM 2563 C CA . ALA B 1 28 ? -8.114 42.644 17.289 1 38.81 28 ALA B CA 1
ATOM 2564 C C . ALA B 1 28 ? -8.812 41.324 17.603 1 38.81 28 ALA B C 1
ATOM 2566 O O . ALA B 1 28 ? -8.787 40.857 18.745 1 38.81 28 ALA B O 1
ATOM 2567 N N . GLU B 1 29 ? -10.064 41.1 17.53 1 41.12 29 GLU B N 1
ATOM 2568 C CA . GLU B 1 29 ? -10.69 39.784 17.628 1 41.12 29 GLU B CA 1
ATOM 2569 C C . GLU B 1 29 ? -9.688 38.673 17.33 1 41.12 29 GLU B C 1
ATOM 2571 O O . GLU B 1 29 ? -9.092 38.639 16.251 1 41.12 29 GLU B O 1
ATOM 2576 N N . ASN B 1 30 ? -8.675 38.323 18.249 1 45.23 30 ASN B N 1
ATOM 2577 C CA . ASN B 1 30 ? -7.612 37.329 18.347 1 45.23 30 ASN B CA 1
ATOM 2578 C C . ASN B 1 30 ? -7.881 36.129 17.443 1 45.23 30 ASN B C 1
ATOM 2580 O O . ASN B 1 30 ? -8.773 35.326 17.72 1 45.23 30 ASN B O 1
ATOM 2584 N N . GLU B 1 31 ? -7.849 36.344 16.208 1 65.52 31 GLU B N 1
ATOM 2585 C CA . GLU B 1 31 ? -8.035 35.299 15.205 1 65.52 31 GLU B CA 1
ATOM 2586 C C . GLU B 1 31 ? -7.428 33.978 15.667 1 65.52 31 GLU B C 1
ATOM 2588 O O . GLU B 1 31 ? -6.304 33.948 16.173 1 65.52 31 GLU B O 1
ATOM 2593 N N . LYS B 1 32 ? -8.285 32.936 16.008 1 90.42 32 LYS B N 1
ATOM 2594 C CA . LYS B 1 32 ? -7.866 31.618 16.474 1 90.42 32 LYS B CA 1
ATOM 2595 C C . LYS B 1 32 ? -6.802 31.023 15.556 1 90.42 32 LYS B C 1
ATOM 2597 O O . LYS B 1 32 ? -6.969 31.002 14.335 1 90.42 32 LYS B O 1
ATOM 2602 N N . ASN B 1 33 ? -5.661 30.889 16.152 1 97.01 33 ASN B N 1
ATOM 2603 C CA . ASN B 1 33 ? -4.542 30.296 15.428 1 97.01 33 ASN B CA 1
ATOM 2604 C C . ASN B 1 33 ? -4.917 28.944 14.827 1 97.01 33 ASN B C 1
ATOM 2606 O O . ASN B 1 33 ? -4.217 28.435 13.95 1 97.01 33 ASN B O 1
ATOM 2610 N N . ILE B 1 34 ? -6.037 28.409 15.335 1 98.28 34 ILE B N 1
ATOM 2611 C CA . ILE B 1 34 ? -6.623 27.202 14.762 1 98.28 34 ILE B CA 1
ATOM 2612 C C . ILE B 1 34 ? -8.114 27.42 14.516 1 98.28 34 ILE B C 1
ATOM 2614 O O . ILE B 1 34 ? -8.84 27.857 15.412 1 98.28 34 ILE B O 1
ATOM 2618 N N . ILE B 1 35 ? -8.537 27.229 13.334 1 98.43 35 ILE B N 1
ATOM 2619 C CA . ILE B 1 35 ? -9.942 27.368 12.966 1 98.43 35 ILE B CA 1
ATOM 2620 C C . ILE B 1 35 ? -10.514 26.003 12.592 1 98.43 35 ILE B C 1
ATOM 2622 O O . ILE B 1 35 ? -9.917 25.267 11.803 1 98.43 35 ILE B O 1
ATOM 2626 N N . VAL B 1 36 ? -11.622 25.631 13.161 1 98.15 36 VAL B N 1
ATOM 2627 C CA . VAL B 1 36 ? -12.276 24.354 12.894 1 98.15 36 VAL B CA 1
ATOM 2628 C C . VAL B 1 36 ? -13.672 24.596 12.325 1 98.15 36 VAL B C 1
ATOM 2630 O O . VAL B 1 36 ? -14.466 25.338 12.908 1 98.15 36 VAL B O 1
ATOM 2633 N N . ASN B 1 37 ? -13.903 24.117 11.177 1 97.5 37 ASN B N 1
ATOM 2634 C CA . ASN B 1 37 ? -15.217 24.159 10.543 1 97.5 37 ASN B CA 1
ATOM 2635 C C . ASN B 1 37 ? -15.701 22.763 10.162 1 97.5 37 ASN B C 1
ATOM 2637 O O . ASN B 1 37 ? -14.899 21.901 9.798 1 97.5 37 ASN B O 1
ATOM 2641 N N . LYS B 1 38 ? -16.993 22.621 10.28 1 96.53 38 LYS B N 1
ATOM 2642 C CA . LYS B 1 38 ? -17.584 21.332 9.933 1 96.53 38 LYS B CA 1
ATOM 2643 C C . LYS B 1 38 ? -18.504 21.458 8.722 1 96.53 38 LYS B C 1
ATOM 2645 O O . LYS B 1 38 ? -19.263 22.423 8.609 1 96.53 38 LYS B O 1
ATOM 2650 N N . THR B 1 39 ? -18.368 20.633 7.829 1 94.12 39 THR B N 1
ATOM 2651 C CA . THR B 1 39 ? -19.247 20.485 6.675 1 94.12 39 THR B CA 1
ATOM 2652 C C . THR B 1 39 ? -19.681 19.031 6.509 1 94.12 39 THR B C 1
ATOM 2654 O O . THR B 1 39 ? -18.952 18.222 5.932 1 94.12 39 THR B O 1
ATOM 2657 N N . GLY B 1 40 ? -20.915 18.788 6.952 1 94.45 40 GLY B N 1
ATOM 2658 C CA . GLY B 1 40 ? -21.334 17.397 7.021 1 94.45 40 GLY B CA 1
ATOM 2659 C C . GLY B 1 40 ? -20.476 16.561 7.952 1 94.45 40 GLY B C 1
ATOM 2660 O O . GLY B 1 40 ? -20.272 16.926 9.112 1 94.45 40 GLY B O 1
ATOM 2661 N N . ASN B 1 41 ? -20.007 15.415 7.423 1 97.01 41 ASN B N 1
ATOM 2662 C CA . ASN B 1 41 ? -19.188 14.512 8.226 1 97.01 41 ASN B CA 1
ATOM 2663 C C . ASN B 1 41 ? -17.7 14.79 8.039 1 97.01 41 ASN B C 1
ATOM 2665 O O . ASN B 1 41 ? -16.857 14.004 8.477 1 97.01 41 ASN B O 1
ATOM 2669 N N . VAL B 1 42 ? -17.437 15.965 7.389 1 98.41 42 VAL B N 1
ATOM 2670 C CA . VAL B 1 42 ? -16.049 16.365 7.181 1 98.41 42 VAL B CA 1
ATOM 2671 C C . VAL B 1 42 ? -15.701 17.527 8.108 1 98.41 42 VAL B C 1
ATOM 2673 O O . VAL B 1 42 ? -16.438 18.513 8.181 1 98.41 42 VAL B O 1
ATOM 2676 N N . THR B 1 43 ? -14.646 17.414 8.831 1 98.65 43 THR B N 1
ATOM 2677 C CA . THR B 1 43 ? -14.132 18.481 9.682 1 98.65 43 THR B CA 1
ATOM 2678 C C . THR B 1 43 ? -12.908 19.136 9.049 1 98.65 43 THR B C 1
ATOM 2680 O O . THR B 1 43 ? -11.921 18.46 8.751 1 98.65 43 THR B O 1
ATOM 2683 N N . LEU B 1 44 ? -12.967 20.438 8.849 1 98.66 44 LEU B N 1
ATOM 2684 C CA . LEU B 1 44 ? -11.843 21.212 8.332 1 98.66 44 LEU B CA 1
ATOM 2685 C C . LEU B 1 44 ? -11.057 21.856 9.47 1 98.66 44 LEU B C 1
ATOM 2687 O O . LEU B 1 44 ? -11.626 22.581 10.289 1 98.66 44 LEU B O 1
ATOM 2691 N N . ILE B 1 45 ? -9.814 21.578 9.547 1 98.63 45 ILE B N 1
ATOM 2692 C CA . ILE B 1 45 ? -8.927 22.134 10.563 1 98.63 45 ILE B CA 1
ATOM 2693 C C . ILE B 1 45 ? -7.851 22.989 9.896 1 98.63 45 ILE B C 1
ATOM 2695 O O . ILE B 1 45 ? -7.019 22.475 9.145 1 98.63 45 ILE B O 1
ATOM 2699 N N . ALA B 1 46 ? -7.793 24.242 10.246 1 98.67 46 ALA B N 1
ATOM 2700 C CA . ALA B 1 46 ? -6.887 25.165 9.567 1 98.67 46 ALA B CA 1
ATOM 2701 C C . ALA B 1 46 ? -5.874 25.757 10.544 1 98.67 46 ALA B C 1
ATOM 2703 O O . ALA B 1 46 ? -6.243 26.22 11.626 1 98.67 46 ALA B O 1
ATOM 2704 N N . ILE B 1 47 ? -4.671 25.682 10.166 1 98.52 47 ILE B N 1
ATOM 2705 C CA . ILE B 1 47 ? -3.675 26.516 10.829 1 98.52 47 ILE B CA 1
ATOM 2706 C C . ILE B 1 47 ? -3.771 27.948 10.309 1 98.52 47 ILE B C 1
ATOM 2708 O O . ILE B 1 47 ? -3.685 28.183 9.101 1 98.52 47 ILE B O 1
ATOM 2712 N N . ASN B 1 48 ? -3.923 28.911 11.256 1 98.33 48 ASN B N 1
ATOM 2713 C CA . ASN B 1 48 ? -4.258 30.273 10.855 1 98.33 48 ASN B CA 1
ATOM 2714 C C . ASN B 1 48 ? -3.309 31.291 11.48 1 98.33 48 ASN B C 1
ATOM 2716 O O . ASN B 1 48 ? -3.712 32.076 12.34 1 98.33 48 ASN B O 1
ATOM 2720 N N . ARG B 1 49 ? -2.143 31.27 11.036 1 97.39 49 ARG B N 1
ATOM 2721 C CA . ARG B 1 49 ? -1.118 32.274 11.302 1 97.39 49 ARG B CA 1
ATOM 2722 C C . ARG B 1 49 ? -0.413 32.691 10.015 1 97.39 49 ARG B C 1
ATOM 2724 O O . ARG B 1 49 ? 0.814 32.609 9.919 1 97.39 49 ARG B O 1
ATOM 2731 N N . PRO B 1 50 ? -1.207 33.18 9.081 1 97.17 50 PRO B N 1
ATOM 2732 C CA . PRO B 1 50 ? -0.644 33.415 7.75 1 97.17 50 PRO B CA 1
ATOM 2733 C C . PRO B 1 50 ? 0.504 34.422 7.764 1 97.17 50 PRO B C 1
ATOM 2735 O O . PRO B 1 50 ? 1.413 34.34 6.934 1 97.17 50 PRO B O 1
ATOM 2738 N N . GLU B 1 51 ? 0.53 35.308 8.689 1 96.16 51 GLU B N 1
ATOM 2739 C CA . GLU B 1 51 ? 1.579 36.32 8.768 1 96.16 51 GLU B CA 1
ATOM 2740 C C . GLU B 1 51 ? 2.926 35.692 9.113 1 96.16 51 GLU B C 1
ATOM 2742 O O . GLU B 1 51 ? 3.975 36.302 8.896 1 96.16 51 GLU B O 1
ATOM 2747 N N . LYS B 1 52 ? 2.893 34.529 9.643 1 97.11 52 LYS B N 1
ATOM 2748 C CA . LYS B 1 52 ? 4.11 33.791 9.966 1 97.11 52 LYS B CA 1
ATOM 2749 C C . LYS B 1 52 ? 4.21 32.509 9.145 1 97.11 52 LYS B C 1
ATOM 2751 O O . LYS B 1 52 ? 4.814 31.528 9.586 1 97.11 52 LYS B O 1
ATOM 2756 N N . LYS B 1 53 ? 3.497 32.456 8.004 1 98.04 53 LYS B N 1
ATOM 2757 C CA . LYS B 1 53 ? 3.473 31.293 7.122 1 98.04 53 LYS B CA 1
ATOM 2758 C C . LYS B 1 53 ? 3.025 30.042 7.873 1 98.04 53 LYS B C 1
ATOM 2760 O O . LYS B 1 53 ? 3.54 28.949 7.631 1 98.04 53 LYS B O 1
ATOM 2765 N N . ASN B 1 54 ? 2.199 30.235 8.909 1 98.18 54 ASN B N 1
ATOM 2766 C CA . ASN B 1 54 ? 1.584 29.187 9.717 1 98.18 54 ASN B CA 1
ATOM 2767 C C . ASN B 1 54 ? 2.63 28.398 10.5 1 98.18 54 ASN B C 1
ATOM 2769 O O . ASN B 1 54 ? 2.49 27.187 10.684 1 98.18 54 ASN B O 1
ATOM 2773 N N . ALA B 1 55 ? 3.729 29.107 10.902 1 97.27 55 ALA B N 1
ATOM 2774 C CA . ALA B 1 55 ? 4.695 28.499 11.813 1 97.27 55 ALA B CA 1
ATOM 2775 C C . ALA B 1 55 ? 4.049 28.163 13.154 1 97.27 55 ALA B C 1
ATOM 2777 O O . ALA B 1 55 ? 3.228 28.929 13.664 1 97.27 55 ALA B O 1
ATOM 2778 N N . LEU B 1 56 ? 4.531 27.049 13.757 1 95.88 56 LEU B N 1
ATOM 2779 C CA . LEU B 1 56 ? 3.927 26.562 14.993 1 95.88 56 LEU B CA 1
ATOM 2780 C C . LEU B 1 56 ? 4.721 27.03 16.207 1 95.88 56 LEU B C 1
ATOM 2782 O O . LEU B 1 56 ? 5.897 26.688 16.355 1 95.88 56 LEU B O 1
ATOM 2786 N N . ASN B 1 57 ? 4.149 27.903 16.964 1 93.2 57 ASN B N 1
ATOM 2787 C CA . ASN B 1 57 ? 4.655 28.118 18.315 1 93.2 57 ASN B CA 1
ATOM 2788 C C . ASN B 1 57 ? 3.956 27.213 19.326 1 93.2 57 ASN B C 1
ATOM 2790 O O . ASN B 1 57 ? 3.06 26.448 18.965 1 93.2 57 ASN B O 1
ATOM 2794 N N . THR B 1 58 ? 4.391 27.259 20.55 1 91.56 58 THR B N 1
ATOM 2795 C CA . THR B 1 58 ? 3.891 26.366 21.59 1 91.56 58 THR B CA 1
ATOM 2796 C C . THR B 1 58 ? 2.376 26.487 21.724 1 91.56 58 THR B C 1
ATOM 2798 O O . THR B 1 58 ? 1.669 25.478 21.765 1 91.56 58 THR B O 1
ATOM 2801 N N . ALA B 1 59 ? 1.873 27.692 21.791 1 92.57 59 ALA B N 1
ATOM 2802 C CA . ALA B 1 59 ? 0.441 27.933 21.955 1 92.57 59 ALA B CA 1
ATOM 2803 C C . ALA B 1 59 ? -0.348 27.367 20.778 1 92.57 59 ALA B C 1
ATOM 2805 O O . ALA B 1 59 ? -1.37 26.703 20.969 1 92.57 59 ALA B O 1
ATOM 2806 N N . THR B 1 60 ? 0.091 27.628 19.562 1 94.8 60 THR B N 1
ATOM 2807 C CA . THR B 1 60 ? -0.586 27.147 18.363 1 94.8 60 THR B CA 1
ATOM 2808 C C . THR B 1 60 ? -0.549 25.623 18.296 1 94.8 60 THR B C 1
ATOM 2810 O O . THR B 1 60 ? -1.537 24.989 17.919 1 94.8 60 THR B O 1
ATOM 2813 N N . THR B 1 61 ? 0.577 25.02 18.664 1 94.32 61 THR B N 1
ATOM 2814 C CA . THR B 1 61 ? 0.706 23.567 18.674 1 94.32 61 THR B CA 1
ATOM 2815 C C . THR B 1 61 ? -0.315 22.94 19.619 1 94.32 61 THR B C 1
ATOM 2817 O O . THR B 1 61 ? -0.958 21.946 19.275 1 94.32 61 THR B O 1
ATOM 2820 N N . GLN B 1 62 ? -0.408 23.519 20.766 1 93.37 62 GLN B N 1
ATOM 2821 C CA . GLN B 1 62 ? -1.371 23.004 21.734 1 93.37 62 GLN B CA 1
ATOM 2822 C C . GLN B 1 62 ? -2.795 23.09 21.192 1 93.37 62 GLN B C 1
ATOM 2824 O O . GLN B 1 62 ? -3.57 22.139 21.313 1 93.37 62 GLN B O 1
ATOM 2829 N N . LEU B 1 63 ? -3.144 24.205 20.612 1 95.46 63 LEU B N 1
ATOM 2830 C CA . LEU B 1 63 ? -4.471 24.384 20.032 1 95.46 63 LEU B CA 1
ATOM 2831 C C . LEU B 1 63 ? -4.722 23.366 18.924 1 95.46 63 LEU B C 1
ATOM 2833 O O . LEU B 1 63 ? -5.831 22.844 18.795 1 95.46 63 LEU B O 1
ATOM 2837 N N . LEU B 1 64 ? -3.751 23.122 18.097 1 96.08 64 LEU B N 1
ATOM 2838 C CA . LEU B 1 64 ? -3.863 22.13 17.034 1 96.08 64 LEU B CA 1
ATOM 2839 C C . LEU B 1 64 ? -4.135 20.744 17.611 1 96.08 64 LEU B C 1
ATOM 2841 O O . LEU B 1 64 ? -5.032 20.038 17.144 1 96.08 64 LEU B O 1
ATOM 2845 N N . CYS B 1 65 ? -3.364 20.369 18.6 1 95.15 65 CYS B N 1
ATOM 2846 C CA . CYS B 1 65 ? -3.551 19.071 19.238 1 95.15 65 CYS B CA 1
ATOM 2847 C C . CYS B 1 65 ? -4.947 18.955 19.839 1 95.15 65 CYS B C 1
ATOM 2849 O O . CYS B 1 65 ? -5.594 17.913 19.721 1 95.15 65 CYS B O 1
ATOM 2851 N N . ASP B 1 66 ? -5.409 20.029 20.456 1 95.82 66 ASP B N 1
ATOM 2852 C CA . ASP B 1 66 ? -6.757 20.048 21.016 1 95.82 66 ASP B CA 1
ATOM 2853 C C . ASP B 1 66 ? -7.808 19.849 19.926 1 95.82 66 ASP B C 1
ATOM 2855 O O . ASP B 1 66 ? -8.78 19.117 20.12 1 95.82 66 ASP B O 1
ATOM 2859 N N . ALA B 1 67 ? -7.619 20.502 18.815 1 97 67 ALA B N 1
ATOM 2860 C CA . ALA B 1 67 ? -8.554 20.376 17.7 1 97 67 ALA B CA 1
ATOM 2861 C C . ALA B 1 67 ? -8.588 18.945 17.17 1 97 67 ALA B C 1
ATOM 2863 O O . ALA B 1 67 ? -9.657 18.42 16.851 1 97 67 ALA B O 1
ATOM 2864 N N . LEU B 1 68 ? -7.497 18.325 17.072 1 96.57 68 LEU B N 1
ATOM 2865 C CA . LEU B 1 68 ? -7.416 16.942 16.616 1 96.57 68 LEU B CA 1
ATOM 2866 C C . LEU B 1 68 ? -8.088 16.001 17.61 1 96.57 68 LEU B C 1
ATOM 2868 O O . LEU B 1 68 ? -8.768 15.053 17.211 1 96.57 68 LEU B O 1
ATOM 2872 N N . ASP B 1 69 ? -7.869 16.278 18.856 1 96.2 69 ASP B N 1
ATOM 2873 C CA . ASP B 1 69 ? -8.526 15.474 19.882 1 96.2 69 ASP B CA 1
ATOM 2874 C C . ASP B 1 69 ? -10.045 15.606 19.794 1 96.2 69 ASP B C 1
ATOM 2876 O O . ASP B 1 69 ? -10.768 14.616 19.925 1 96.2 69 ASP B O 1
ATOM 2880 N N . GLU B 1 70 ? -10.489 16.841 19.639 1 97.3 70 GLU B N 1
ATOM 2881 C CA . GLU B 1 70 ? -11.922 17.071 19.491 1 97.3 70 GLU B CA 1
ATOM 2882 C C . GLU B 1 70 ? -12.473 16.355 18.261 1 97.3 70 GLU B C 1
ATOM 2884 O O . GLU B 1 70 ? -13.555 15.767 18.311 1 97.3 70 GLU B O 1
ATOM 2889 N N . PHE B 1 71 ? -11.796 16.437 17.214 1 97.47 71 PHE B N 1
ATOM 2890 C CA . PHE B 1 71 ? -12.161 15.721 15.997 1 97.47 71 PHE B CA 1
ATOM 2891 C C . PHE B 1 71 ? -12.3 14.228 16.268 1 97.47 71 PHE B C 1
ATOM 2893 O O . PHE B 1 71 ? -13.279 13.605 15.854 1 97.47 71 PHE B O 1
ATOM 2900 N N . GLU B 1 72 ? -11.391 13.654 16.952 1 95.95 72 GLU B N 1
ATOM 2901 C CA . GLU B 1 72 ? -11.393 12.23 17.275 1 95.95 72 GLU B CA 1
ATOM 2902 C C . GLU B 1 72 ? -12.624 11.852 18.094 1 95.95 72 GLU B C 1
ATOM 2904 O O . GLU B 1 72 ? -13.194 10.775 17.906 1 95.95 72 GLU B O 1
ATOM 2909 N N . LYS B 1 73 ? -13.078 12.711 18.895 1 96.49 73 LYS B N 1
ATOM 2910 C CA . LYS B 1 73 ? -14.155 12.412 19.834 1 96.49 73 LYS B CA 1
ATOM 2911 C C . LYS B 1 73 ? -15.518 12.733 19.228 1 96.49 73 LYS B C 1
ATOM 2913 O O . LYS B 1 73 ? -16.554 12.385 19.798 1 96.49 73 LYS B O 1
ATOM 2918 N N . ASP B 1 74 ? -15.525 13.432 18.115 1 96.96 74 ASP B N 1
ATOM 2919 C CA . ASP B 1 74 ? -16.777 13.858 17.497 1 96.96 74 ASP B CA 1
ATOM 2920 C C . ASP B 1 74 ? -17.407 12.723 16.692 1 96.96 74 ASP B C 1
ATOM 2922 O O . ASP B 1 74 ? -16.97 12.428 15.578 1 96.96 74 ASP B O 1
ATOM 2926 N N . ASP B 1 75 ? -18.45 12.189 17.119 1 95.15 75 ASP B N 1
ATOM 2927 C CA . ASP B 1 75 ? -19.103 11.042 16.496 1 95.15 75 ASP B CA 1
ATOM 2928 C C . ASP B 1 75 ? -19.716 11.422 15.151 1 95.15 75 ASP B C 1
ATOM 2930 O O . ASP B 1 75 ? -20.061 10.55 14.351 1 95.15 75 ASP B O 1
ATOM 2934 N N . ASN B 1 76 ? -19.823 12.741 14.92 1 95.92 76 ASN B N 1
ATOM 2935 C CA . ASN B 1 76 ? -20.436 13.189 13.674 1 95.92 76 ASN B CA 1
ATOM 2936 C C . ASN B 1 76 ? -19.384 13.522 12.62 1 95.92 76 ASN B C 1
ATOM 2938 O O . ASN B 1 76 ? -19.718 13.982 11.527 1 95.92 76 ASN B O 1
ATOM 2942 N N . ALA B 1 77 ? -18.129 13.349 12.953 1 97.35 77 ALA B N 1
ATOM 2943 C CA . ALA B 1 77 ? -17.032 13.582 12.018 1 97.35 77 ALA B CA 1
ATOM 2944 C C . ALA B 1 77 ? -16.416 12.264 11.556 1 97.35 77 ALA B C 1
ATOM 2946 O O . ALA B 1 77 ? -15.993 11.448 12.378 1 97.35 77 ALA B O 1
ATOM 2947 N N . ALA B 1 78 ? -16.355 12.058 10.287 1 98.08 78 ALA B N 1
ATOM 2948 C CA . ALA B 1 78 ? -15.828 10.802 9.761 1 98.08 78 ALA B CA 1
ATOM 2949 C C . ALA B 1 78 ? -14.416 10.987 9.211 1 98.08 78 ALA B C 1
ATOM 2951 O O . ALA B 1 78 ? -13.589 10.076 9.289 1 98.08 78 ALA B O 1
ATOM 2952 N N . VAL B 1 79 ? -14.196 12.146 8.625 1 98.62 79 VAL B N 1
ATOM 2953 C CA . VAL B 1 79 ? -12.909 12.432 8 1 98.62 79 VAL B CA 1
ATOM 2954 C C . VAL B 1 79 ? -12.485 13.864 8.322 1 98.62 79 VAL B C 1
ATOM 2956 O O . VAL B 1 79 ? -13.324 14.765 8.39 1 98.62 79 VAL B O 1
ATOM 2959 N N . GLY B 1 80 ? -11.261 14.094 8.557 1 98.67 80 GLY B N 1
ATOM 2960 C CA . GLY B 1 80 ? -10.705 15.425 8.746 1 98.67 80 GLY B CA 1
ATOM 2961 C C . GLY B 1 80 ? -9.878 15.899 7.567 1 98.67 80 GLY B C 1
ATOM 2962 O O . GLY B 1 80 ? -9.29 15.088 6.848 1 98.67 80 GLY B O 1
ATOM 2963 N N . VAL B 1 81 ? -9.857 17.198 7.355 1 98.84 81 VAL B N 1
ATOM 2964 C CA . VAL B 1 81 ? -8.969 17.849 6.398 1 98.84 81 VAL B CA 1
ATOM 2965 C C . VAL B 1 81 ? -8.096 18.875 7.118 1 98.84 81 VAL B C 1
ATOM 2967 O O . VAL B 1 81 ? -8.608 19.77 7.794 1 98.84 81 VAL B O 1
ATOM 2970 N N . LEU B 1 82 ? -6.825 18.712 7.061 1 98.75 82 LEU B N 1
ATOM 2971 C CA . LEU B 1 82 ? -5.853 19.638 7.632 1 98.75 82 LEU B CA 1
ATOM 2972 C C . LEU B 1 82 ? -5.253 20.531 6.552 1 98.75 82 LEU B C 1
ATOM 2974 O O . LEU B 1 82 ? -4.774 20.038 5.528 1 98.75 82 LEU B O 1
ATOM 2978 N N . TYR B 1 83 ? -5.339 21.868 6.727 1 98.71 83 TYR B N 1
ATOM 2979 C CA . TYR B 1 83 ? -4.809 22.787 5.726 1 98.71 83 TYR B CA 1
ATOM 2980 C C . TYR B 1 83 ? -4.337 24.084 6.372 1 98.71 83 TYR B C 1
ATOM 2982 O O . TYR B 1 83 ? -4.516 24.287 7.576 1 98.71 83 TYR B O 1
ATOM 2990 N N . GLY B 1 84 ? -3.569 24.884 5.652 1 98.54 84 GLY B N 1
ATOM 2991 C CA . GLY B 1 84 ? -3.093 26.172 6.131 1 98.54 84 GLY B CA 1
ATOM 2992 C C . GLY B 1 84 ? -3.746 27.348 5.429 1 98.54 84 GLY B C 1
ATOM 2993 O O . GLY B 1 84 ? -3.981 27.304 4.22 1 98.54 84 GLY B O 1
ATOM 2994 N N . MET B 1 85 ? -3.992 28.357 6.212 1 97.63 85 MET B N 1
ATOM 2995 C CA . MET B 1 85 ? -4.558 29.582 5.654 1 97.63 85 MET B CA 1
ATOM 2996 C C . MET B 1 85 ? -3.464 30.467 5.066 1 97.63 85 MET B C 1
ATOM 2998 O O . MET B 1 85 ? -2.334 30.474 5.558 1 97.63 85 MET B O 1
ATOM 3002 N N . GLY B 1 86 ? -3.804 31.213 4.077 1 95.76 86 GLY B N 1
ATOM 3003 C CA . GLY B 1 86 ? -2.94 32.282 3.603 1 95.76 86 GLY B CA 1
ATOM 3004 C C . GLY B 1 86 ? -1.846 31.797 2.67 1 95.76 86 GLY B C 1
ATOM 3005 O O . GLY B 1 86 ? -0.828 32.47 2.495 1 95.76 86 GLY B O 1
ATOM 3006 N N . GLY B 1 87 ? -1.939 30.611 2.137 1 95.76 87 GLY B N 1
ATOM 3007 C CA . GLY B 1 87 ? -1.093 30.225 1.019 1 95.76 87 GLY B CA 1
ATOM 3008 C C . GLY B 1 87 ? 0.066 29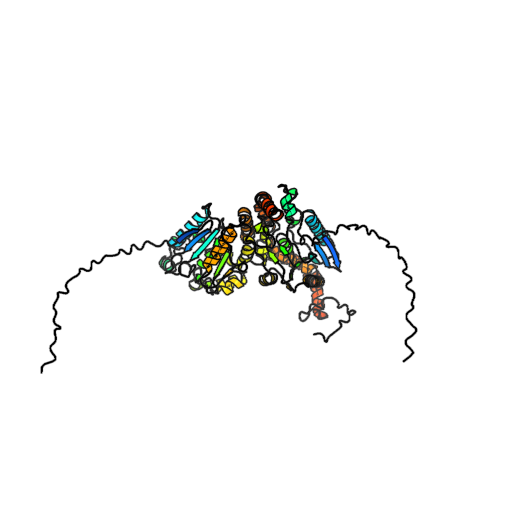.335 1.427 1 95.76 87 GLY B C 1
ATOM 3009 O O . GLY B 1 87 ? 0.908 28.984 0.598 1 95.76 87 GLY B O 1
ATOM 3010 N N . ASN B 1 88 ? 0.172 29.065 2.714 1 98.21 88 ASN B N 1
ATOM 3011 C CA . ASN B 1 88 ? 1.15 28.108 3.221 1 98.21 88 ASN B CA 1
ATOM 3012 C C . ASN B 1 88 ? 0.498 27.068 4.127 1 98.21 88 ASN B C 1
ATOM 3014 O O . ASN B 1 88 ? -0.362 27.401 4.944 1 98.21 88 ASN B O 1
ATOM 3018 N N . PHE B 1 89 ? 0.895 25.882 3.976 1 98.67 89 PHE B N 1
ATOM 3019 C CA . PHE B 1 89 ? 0.438 24.858 4.908 1 98.67 89 PHE B CA 1
ATOM 3020 C C . PHE B 1 89 ? 1.023 25.089 6.296 1 98.67 89 PHE B C 1
ATOM 3022 O O . PHE B 1 89 ? 0.306 25.477 7.221 1 98.67 89 PHE B O 1
ATOM 3029 N N . CYS B 1 90 ? 2.373 24.974 6.404 1 98.52 90 CYS B N 1
ATOM 3030 C CA . CYS B 1 90 ? 3.09 25.17 7.659 1 98.52 90 CYS B CA 1
ATOM 3031 C C . CYS B 1 90 ? 4.593 25.249 7.423 1 98.52 90 CYS B C 1
ATOM 3033 O O . CYS B 1 90 ? 5.197 24.3 6.919 1 98.52 90 CYS B O 1
ATOM 3035 N N . ALA B 1 91 ? 5.179 26.293 7.856 1 97.62 91 ALA B N 1
ATOM 3036 C CA . ALA B 1 91 ? 6.585 26.542 7.549 1 97.62 91 ALA B CA 1
ATOM 3037 C C . ALA B 1 91 ? 7.493 25.975 8.637 1 97.62 91 ALA B C 1
ATOM 3039 O O . ALA B 1 91 ? 8.712 26.153 8.591 1 97.62 91 ALA B O 1
ATOM 3040 N N . GLY B 1 92 ? 6.905 25.332 9.592 1 96.23 92 GLY B N 1
ATOM 3041 C CA . GLY B 1 92 ? 7.689 24.71 10.646 1 96.23 92 GLY B CA 1
ATOM 3042 C C . GLY B 1 92 ? 7.444 25.322 12.012 1 96.23 92 GLY B C 1
ATOM 3043 O O . GLY B 1 92 ? 6.435 25.997 12.224 1 96.23 92 GLY B O 1
ATOM 3044 N N . PHE B 1 93 ? 8.322 24.967 12.941 1 94.01 93 PHE B N 1
ATOM 3045 C CA . PHE B 1 93 ? 8.25 25.602 14.251 1 94.01 93 PHE B CA 1
ATOM 3046 C C . PHE B 1 93 ? 8.677 27.063 14.169 1 94.01 93 PHE B C 1
ATOM 3048 O O . PHE B 1 93 ? 9.498 27.429 13.325 1 94.01 93 PHE B O 1
ATOM 3055 N N . ASP B 1 94 ? 8.147 27.817 15.091 1 93.74 94 ASP B N 1
ATOM 3056 C CA . ASP B 1 94 ? 8.445 29.245 15.146 1 93.74 94 ASP B CA 1
ATOM 3057 C C . ASP B 1 94 ? 9.866 29.491 15.647 1 93.74 94 ASP B C 1
ATOM 3059 O O . ASP B 1 94 ? 10.142 29.356 16.841 1 93.74 94 ASP B O 1
ATOM 3063 N N . LEU B 1 95 ? 10.726 29.929 14.799 1 91.43 95 LEU B N 1
ATOM 3064 C CA . LEU B 1 95 ? 12.137 30.098 15.127 1 91.43 95 LEU B CA 1
ATOM 3065 C C . LEU B 1 95 ? 12.333 31.253 16.104 1 91.43 95 LEU B C 1
ATOM 3067 O O . LEU B 1 95 ? 13.32 31.286 16.843 1 91.43 95 LEU B O 1
ATOM 3071 N N . HIS B 1 96 ? 11.413 32.213 16.068 1 92.1 96 HIS B N 1
ATOM 3072 C CA . HIS B 1 96 ? 11.504 33.296 17.04 1 92.1 96 HIS B CA 1
ATOM 3073 C C . HIS B 1 96 ? 11.323 32.776 18.463 1 92.1 96 HIS B C 1
ATOM 3075 O O . HIS B 1 96 ? 12.021 33.212 19.381 1 92.1 96 HIS B O 1
ATOM 3081 N N . GLU B 1 97 ? 10.377 31.862 18.526 1 90.47 97 GLU B N 1
ATOM 3082 C CA . GLU B 1 97 ? 10.173 31.285 19.851 1 90.47 97 GLU B CA 1
ATOM 3083 C C . GLU B 1 97 ? 11.369 30.438 20.275 1 90.47 97 GLU B C 1
ATOM 3085 O O . GLU B 1 97 ? 11.781 30.472 21.436 1 90.47 97 GLU B O 1
ATOM 3090 N N . ILE B 1 98 ? 11.933 29.653 19.4 1 88.42 98 ILE B N 1
ATOM 3091 C CA . ILE B 1 98 ? 13.079 28.805 19.706 1 88.42 98 ILE B CA 1
ATOM 3092 C C . ILE B 1 98 ? 14.271 29.673 20.106 1 88.42 98 ILE B C 1
ATOM 3094 O O . ILE B 1 98 ? 14.945 29.392 21.099 1 88.42 98 ILE B O 1
ATOM 3098 N N . ALA B 1 99 ? 14.462 30.755 19.416 1 89.36 99 ALA B N 1
ATOM 3099 C CA . ALA B 1 99 ? 15.582 31.655 19.678 1 89.36 99 ALA B CA 1
ATOM 3100 C C . ALA B 1 99 ? 15.461 32.293 21.059 1 89.36 99 ALA B C 1
ATOM 3102 O O . ALA B 1 99 ? 16.469 32.562 21.716 1 89.36 99 ALA B O 1
ATOM 3103 N N . ASN B 1 100 ? 14.274 32.401 21.488 1 88.2 100 ASN B N 1
ATOM 3104 C CA . ASN B 1 100 ? 14.033 33.124 22.732 1 88.2 100 ASN B CA 1
ATOM 3105 C C . ASN B 1 100 ? 13.854 32.169 23.909 1 88.2 100 ASN B C 1
ATOM 3107 O O . ASN B 1 100 ? 13.551 32.6 25.023 1 88.2 100 ASN B O 1
ATOM 3111 N N . SER B 1 101 ? 13.954 30.845 23.752 1 84.97 101 SER B N 1
ATOM 3112 C CA . SER B 1 101 ? 13.648 29.862 24.786 1 84.97 101 SER B CA 1
ATOM 3113 C C . SER B 1 101 ? 14.747 29.808 25.842 1 84.97 101 SER B C 1
ATOM 3115 O O . SER B 1 101 ? 14.531 29.305 26.946 1 84.97 101 SER B O 1
ATOM 3117 N N . GLU B 1 102 ? 15.683 30.598 25.809 1 79.31 102 GLU B N 1
ATOM 3118 C CA . GLU B 1 102 ? 16.793 30.666 26.755 1 79.31 102 GLU B CA 1
ATOM 3119 C C . GLU B 1 102 ? 17.163 29.28 27.273 1 79.31 102 GLU B C 1
ATOM 3121 O O . GLU B 1 102 ? 17.406 29.103 28.469 1 79.31 102 GLU B O 1
ATOM 3126 N N . GLY B 1 103 ? 17.059 28.193 26.444 1 72.86 103 GLY B N 1
ATOM 3127 C CA . GLY B 1 103 ? 17.501 26.852 26.789 1 72.86 103 GLY B CA 1
ATOM 3128 C C . GLY B 1 103 ? 16.495 26.089 27.631 1 72.86 103 GLY B C 1
ATOM 3129 O O . GLY B 1 103 ? 16.793 25.003 28.131 1 72.86 103 GLY B O 1
ATOM 3130 N N . ASN B 1 104 ? 15.34 26.648 27.879 1 74.44 104 ASN B N 1
ATOM 3131 C CA . ASN B 1 104 ? 14.295 25.982 28.648 1 74.44 104 ASN B CA 1
ATOM 3132 C C . ASN B 1 104 ? 13.453 25.061 27.768 1 74.44 104 ASN B C 1
ATOM 3134 O O . ASN B 1 104 ? 12.674 25.531 26.937 1 74.44 104 ASN B O 1
ATOM 3138 N N . GLU B 1 105 ? 13.628 23.781 28.002 1 71.05 105 GLU B N 1
ATOM 3139 C CA . GLU B 1 105 ? 12.972 22.755 27.197 1 71.05 105 GLU B CA 1
ATOM 3140 C C . GLU B 1 105 ? 11.454 22.9 27.248 1 71.05 105 GLU B C 1
ATOM 3142 O O . GLU B 1 105 ? 10.768 22.658 26.252 1 71.05 105 GLU B O 1
ATOM 3147 N N . ASN B 1 106 ? 10.975 23.377 28.348 1 71.9 106 ASN B N 1
ATOM 3148 C CA . ASN B 1 106 ? 9.535 23.478 28.556 1 71.9 106 ASN B CA 1
ATOM 3149 C C . ASN B 1 106 ? 8.92 24.576 27.692 1 71.9 106 ASN B C 1
ATOM 3151 O O . ASN B 1 106 ? 7.702 24.618 27.509 1 71.9 106 ASN B O 1
ATOM 3155 N N . LYS B 1 107 ? 9.804 25.312 27.074 1 74.16 107 LYS B N 1
ATOM 3156 C CA . LYS B 1 107 ? 9.319 26.43 26.27 1 74.16 107 LYS B CA 1
ATOM 3157 C C . LYS B 1 107 ? 9.467 26.141 24.779 1 74.16 107 LYS B C 1
ATOM 3159 O O . LYS B 1 107 ? 9.127 26.979 23.942 1 74.16 107 LYS B O 1
ATOM 3164 N N . LEU B 1 108 ? 9.97 24.915 24.611 1 78.59 108 LEU B N 1
ATOM 3165 C CA . LEU B 1 108 ? 10.202 24.587 23.209 1 78.59 108 LEU B CA 1
ATOM 3166 C C . LEU B 1 108 ? 9.043 23.775 22.641 1 78.59 108 LEU B C 1
ATOM 3168 O O . LEU B 1 108 ? 8.655 22.754 23.214 1 78.59 108 LEU B O 1
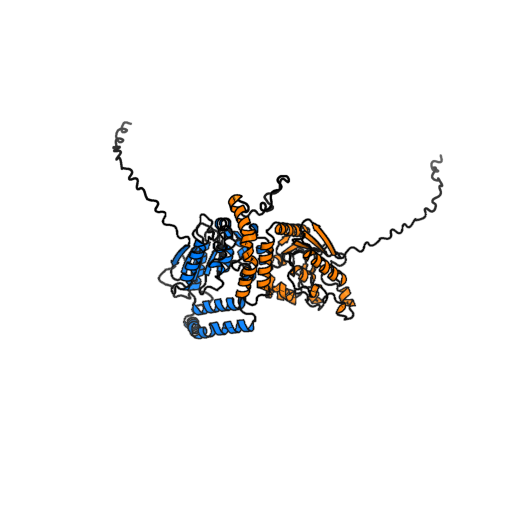ATOM 3172 N N . PRO B 1 109 ? 8.507 24.262 21.558 1 77.21 109 PRO B N 1
ATOM 3173 C CA . PRO B 1 109 ? 7.363 23.567 20.965 1 77.21 109 PRO B CA 1
ATOM 3174 C C . PRO B 1 109 ? 7.684 22.125 20.58 1 77.21 109 PRO B C 1
ATOM 3176 O O . PRO B 1 109 ? 6.791 21.273 20.565 1 77.21 109 PRO B O 1
ATOM 3179 N N . GLN B 1 110 ? 8.924 21.795 20.366 1 75.04 110 GLN B N 1
ATOM 3180 C CA . GLN B 1 110 ? 9.37 20.471 19.944 1 75.04 110 GLN B CA 1
ATOM 3181 C C . GLN B 1 110 ? 9.098 19.429 21.025 1 75.04 110 GLN B C 1
ATOM 3183 O O . GLN B 1 110 ? 9.036 18.231 20.739 1 75.04 110 GLN B O 1
ATOM 3188 N N . PHE B 1 111 ? 8.953 19.836 22.17 1 72.8 111 PHE B N 1
ATOM 3189 C CA . PHE B 1 111 ? 8.78 18.91 23.284 1 72.8 111 PHE B CA 1
ATOM 3190 C C . PHE B 1 111 ? 7.342 18.936 23.789 1 72.8 111 PHE B C 1
ATOM 3192 O O . PHE B 1 111 ? 7.041 18.38 24.847 1 72.8 111 PHE B O 1
ATOM 3199 N N . GLY B 1 112 ? 6.542 19.476 23.031 1 76.83 112 GLY B N 1
ATOM 3200 C CA . GLY B 1 112 ? 5.159 19.615 23.459 1 76.83 112 GLY B CA 1
ATOM 3201 C C . GLY B 1 112 ? 4.262 18.503 22.949 1 76.83 112 GLY B C 1
ATOM 3202 O O . GLY B 1 112 ? 4.71 17.368 22.772 1 76.83 112 GLY B O 1
ATOM 3203 N N . ALA B 1 113 ? 3.082 18.874 22.816 1 79.76 113 ALA B N 1
ATOM 3204 C CA . ALA B 1 113 ? 1.969 17.947 22.627 1 79.76 113 ALA B CA 1
ATOM 3205 C C . ALA B 1 113 ? 2.09 17.208 21.297 1 79.76 113 ALA B C 1
ATOM 3207 O O . ALA B 1 113 ? 1.795 16.014 21.214 1 79.76 113 ALA B O 1
ATOM 3208 N N . LEU B 1 114 ? 2.668 17.842 20.311 1 86.03 114 LEU B N 1
ATOM 3209 C CA . LEU B 1 114 ? 2.714 17.238 18.984 1 86.03 114 LEU B CA 1
ATOM 3210 C C . LEU B 1 114 ? 3.754 16.124 18.929 1 86.03 114 LEU B C 1
ATOM 3212 O O . LEU B 1 114 ? 3.518 15.078 18.321 1 86.03 114 LEU B O 1
ATOM 3216 N N . ALA B 1 115 ? 4.89 16.378 19.559 1 83.49 115 ALA B N 1
ATOM 3217 C CA . ALA B 1 115 ? 5.976 15.402 19.568 1 83.49 115 ALA B CA 1
ATOM 3218 C C . ALA B 1 115 ? 5.549 14.111 20.261 1 83.49 115 ALA B C 1
ATOM 3220 O O . ALA B 1 115 ? 6.112 13.045 20.004 1 83.49 115 ALA B O 1
ATOM 3221 N N . SER B 1 116 ? 4.569 14.166 21.062 1 83.73 116 SER B N 1
ATOM 3222 C CA . SER B 1 116 ? 4.105 13.009 21.821 1 83.73 116 SER B CA 1
ATOM 3223 C C . SER B 1 116 ? 2.966 12.296 21.099 1 83.73 116 SER B C 1
ATOM 3225 O O . SER B 1 116 ? 2.502 11.245 21.546 1 83.73 116 SER B O 1
ATOM 3227 N N . ARG B 1 117 ? 2.526 12.825 20.016 1 84.86 117 ARG B N 1
ATOM 3228 C CA . ARG B 1 117 ? 1.426 12.224 19.269 1 84.86 117 ARG B CA 1
ATOM 3229 C C . ARG B 1 117 ? 1.937 11.155 18.308 1 84.86 117 ARG B C 1
ATOM 3231 O O . ARG B 1 117 ? 2.425 11.472 17.221 1 84.86 117 ARG B O 1
ATOM 3238 N N . ASN B 1 118 ? 1.879 9.929 18.677 1 81.06 118 ASN B N 1
ATOM 3239 C CA . ASN B 1 118 ? 2.459 8.825 17.919 1 81.06 118 ASN B CA 1
ATOM 3240 C C . ASN B 1 118 ? 1.383 7.877 17.397 1 81.06 118 ASN B C 1
ATOM 3242 O O . ASN B 1 118 ? 1.653 7.039 16.535 1 81.06 118 ASN B O 1
ATOM 3246 N N . GLU B 1 119 ? 0.243 8.129 17.825 1 84.58 119 GLU B N 1
ATOM 3247 C CA . GLU B 1 119 ? -0.808 7.17 17.496 1 84.58 119 GLU B CA 1
ATOM 3248 C C . GLU B 1 119 ? -1.502 7.539 16.188 1 84.58 119 GLU B C 1
ATOM 3250 O O . GLU B 1 119 ? -1.632 8.72 15.86 1 84.58 119 GLU B O 1
ATOM 3255 N N . LEU B 1 120 ? -1.868 6.467 15.512 1 86.78 120 LEU B N 1
ATOM 3256 C CA . LEU B 1 120 ? -2.764 6.644 14.375 1 86.78 120 LEU B CA 1
ATOM 3257 C C . LEU B 1 120 ? -4.098 7.234 14.821 1 86.78 120 LEU B C 1
ATOM 3259 O O . LEU B 1 120 ? -4.732 6.719 15.745 1 86.78 120 LEU B O 1
ATOM 3263 N N . THR B 1 121 ? -4.431 8.408 14.189 1 92.67 121 THR B N 1
ATOM 3264 C CA . THR B 1 121 ? -5.763 8.928 14.479 1 92.67 121 THR B CA 1
ATOM 3265 C C . THR B 1 121 ? -6.828 7.872 14.2 1 92.67 121 THR B C 1
ATOM 3267 O O . THR B 1 121 ? -6.669 7.045 13.299 1 92.67 121 THR B O 1
ATOM 3270 N N . SER B 1 122 ? -7.898 7.871 14.919 1 95 122 SER B N 1
ATOM 3271 C CA . SER B 1 122 ? -8.93 6.848 14.786 1 95 122 SER B CA 1
ATOM 3272 C C . SER B 1 122 ? -9.706 7.011 13.484 1 95 122 SER B C 1
ATOM 3274 O O . SER B 1 122 ? -10.395 6.087 13.046 1 95 122 SER B O 1
ATOM 3276 N N . LYS B 1 123 ? -9.582 8.2 12.909 1 97.79 123 LYS B N 1
ATOM 3277 C CA . LYS B 1 123 ? -10.28 8.511 11.666 1 97.79 123 LYS B CA 1
ATOM 3278 C C . LYS B 1 123 ? -9.321 9.078 10.623 1 97.79 123 LYS B C 1
ATOM 3280 O O . LYS B 1 123 ? -8.286 9.65 10.971 1 97.79 123 LYS B O 1
ATOM 3285 N 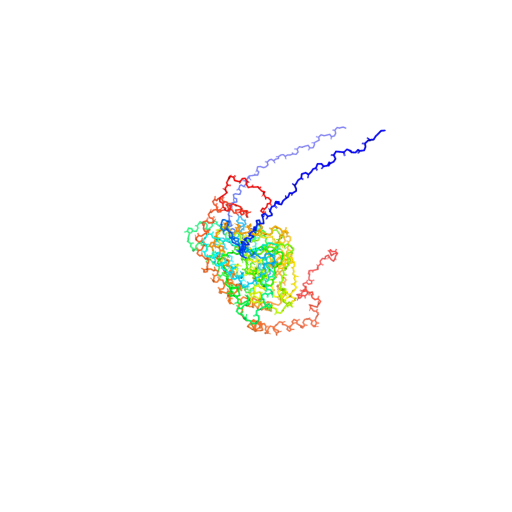N . PRO B 1 124 ? -9.687 8.942 9.356 1 98.25 124 PRO B N 1
ATOM 3286 C CA . PRO B 1 124 ? -8.773 9.393 8.304 1 98.25 124 PRO B CA 1
ATOM 3287 C C . PRO B 1 124 ? -8.552 10.904 8.321 1 98.25 124 PRO B C 1
ATOM 3289 O O . PRO B 1 124 ? -9.475 11.662 8.63 1 98.25 124 PRO B O 1
ATOM 3292 N N . LEU B 1 125 ? -7.362 11.274 8.004 1 98.35 125 LEU B N 1
ATOM 3293 C CA . LEU B 1 125 ? -6.966 12.667 7.826 1 98.35 125 LEU B CA 1
ATOM 3294 C C . LEU B 1 125 ? -6.41 12.9 6.426 1 98.35 125 LEU B C 1
ATOM 3296 O O . LEU B 1 125 ? -5.562 12.139 5.955 1 98.35 125 LEU B O 1
ATOM 3300 N N . VAL B 1 126 ? -6.928 13.928 5.743 1 98.71 126 VAL B N 1
ATOM 3301 C CA . VAL B 1 126 ? -6.435 14.366 4.441 1 98.71 126 VAL B CA 1
ATOM 3302 C C . VAL B 1 126 ? -5.719 15.707 4.585 1 98.71 126 VAL B C 1
ATOM 3304 O O . VAL B 1 126 ? -6.264 16.65 5.165 1 98.71 126 VAL B O 1
ATOM 3307 N N . ALA B 1 127 ? -4.507 15.807 4.085 1 98.77 127 ALA B N 1
ATOM 3308 C CA . ALA B 1 127 ? -3.772 17.068 4.118 1 98.77 127 ALA B CA 1
ATOM 3309 C C . ALA B 1 127 ? -3.861 17.791 2.776 1 98.77 127 ALA B C 1
ATOM 3311 O O . ALA B 1 127 ? -3.752 17.165 1.719 1 98.77 127 ALA B O 1
ATOM 3312 N N . SER B 1 128 ? -4.174 19.059 2.808 1 98.78 128 SER B N 1
ATOM 3313 C CA . SER B 1 128 ? -4.035 19.943 1.655 1 98.78 128 SER B CA 1
ATOM 3314 C C . SER B 1 128 ? -2.747 20.757 1.735 1 98.78 128 SER B C 1
ATOM 3316 O O . SER B 1 128 ? -2.636 21.673 2.551 1 98.78 128 SER B O 1
ATOM 3318 N N . LEU B 1 129 ? -1.804 20.452 0.853 1 98.83 129 LEU B N 1
ATOM 3319 C CA . LEU B 1 129 ? -0.456 20.998 0.965 1 98.83 129 LEU B CA 1
ATOM 3320 C C . LEU B 1 129 ? -0.204 22.046 -0.114 1 98.83 129 LEU B C 1
ATOM 3322 O O . LEU B 1 129 ? -0.332 21.759 -1.306 1 98.83 129 LEU B O 1
ATOM 3326 N N . ASN B 1 130 ? 0.078 23.199 0.309 1 98.22 130 ASN B N 1
ATOM 3327 C CA . ASN B 1 130 ? 0.449 24.303 -0.57 1 98.22 130 ASN B CA 1
ATOM 3328 C C . ASN B 1 130 ? 1.491 25.21 0.078 1 98.22 130 ASN B C 1
ATOM 3330 O O . ASN B 1 130 ? 1.623 25.234 1.303 1 98.22 130 ASN B O 1
ATOM 3334 N N . GLY B 1 131 ? 2.208 25.954 -0.784 1 98.15 131 GLY B N 1
ATOM 3335 C CA . GLY B 1 131 ? 3.266 26.785 -0.232 1 98.15 131 GLY B CA 1
ATOM 3336 C C . GLY B 1 131 ? 4.298 25.995 0.551 1 98.15 131 GLY B C 1
ATOM 3337 O O . GLY B 1 131 ? 4.709 24.912 0.129 1 98.15 131 GLY B O 1
ATOM 3338 N N . TYR B 1 132 ? 4.68 26.508 1.669 1 98.45 132 TYR B N 1
ATOM 3339 C CA . TYR B 1 132 ? 5.702 25.84 2.465 1 98.45 132 TYR B CA 1
ATOM 3340 C C . TYR B 1 132 ? 5.106 24.684 3.26 1 98.45 132 TYR B C 1
ATOM 3342 O O . TYR B 1 132 ? 4.082 24.845 3.928 1 98.45 132 TYR B O 1
ATOM 3350 N N . VAL B 1 133 ? 5.661 23.537 3.183 1 98.74 133 VAL B N 1
ATOM 3351 C CA . VAL B 1 133 ? 5.495 22.336 3.996 1 98.74 133 VAL B CA 1
ATOM 3352 C C . VAL B 1 133 ? 6.844 21.91 4.571 1 98.74 133 VAL B C 1
ATOM 3354 O O . VAL B 1 133 ? 7.506 21.024 4.026 1 98.74 133 VAL B O 1
ATOM 3357 N N . ALA B 1 134 ? 7.275 22.558 5.654 1 97.81 134 ALA B N 1
ATOM 3358 C CA . ALA B 1 134 ? 8.683 22.486 6.038 1 97.81 134 ALA B CA 1
ATOM 3359 C C . ALA B 1 134 ? 8.833 22.05 7.493 1 97.81 134 ALA B C 1
ATOM 3361 O O . ALA B 1 134 ? 8.063 22.475 8.357 1 97.81 134 ALA B O 1
ATOM 3362 N N . GLY B 1 135 ? 9.907 21.321 7.78 1 96.22 135 GLY B N 1
ATOM 3363 C CA . GLY B 1 135 ? 10.191 20.897 9.142 1 96.22 135 GLY B CA 1
ATOM 3364 C C . GLY B 1 135 ? 9.043 20.141 9.783 1 96.22 135 GLY B C 1
ATOM 3365 O O . GLY B 1 135 ? 8.578 19.134 9.245 1 96.22 135 GLY B O 1
ATOM 3366 N N . VAL B 1 136 ? 8.554 20.702 10.853 1 96.02 136 VAL B N 1
ATOM 3367 C CA . VAL B 1 136 ? 7.447 20.053 11.549 1 96.02 136 VAL B CA 1
ATOM 3368 C C . VAL B 1 136 ? 6.194 20.092 10.677 1 96.02 136 VAL B C 1
ATOM 3370 O O . VAL B 1 136 ? 5.31 19.243 10.811 1 96.02 136 VAL B O 1
ATOM 3373 N N . GLY B 1 137 ? 6.086 21.091 9.761 1 97.91 137 GLY B N 1
ATOM 3374 C CA . GLY B 1 137 ? 4.997 21.083 8.797 1 97.91 137 GLY B CA 1
ATOM 3375 C C . GLY B 1 137 ? 4.965 19.83 7.943 1 97.91 137 GLY B C 1
ATOM 3376 O O . GLY B 1 137 ? 3.896 19.269 7.693 1 97.91 137 GLY B O 1
ATOM 3377 N N . LEU B 1 138 ? 6.147 19.416 7.45 1 98.23 138 LEU B N 1
ATOM 3378 C CA . LEU B 1 138 ? 6.226 18.156 6.719 1 98.23 138 LEU B CA 1
ATOM 3379 C C . LEU B 1 138 ? 5.902 16.977 7.63 1 98.23 138 LEU B C 1
ATOM 3381 O O . LEU B 1 138 ? 5.198 16.049 7.225 1 98.23 138 LEU B O 1
ATOM 3385 N N . GLU B 1 139 ? 6.389 17.005 8.863 1 97.11 139 GLU B N 1
ATOM 3386 C CA . GLU B 1 139 ? 6.082 15.929 9.8 1 97.11 139 GLU B CA 1
ATOM 3387 C C . GLU B 1 139 ? 4.579 15.827 10.049 1 97.11 139 GLU B C 1
ATOM 3389 O O . GLU B 1 139 ? 4.038 14.726 10.168 1 97.11 139 GLU B O 1
ATOM 3394 N N . LEU B 1 140 ? 3.895 16.942 10.102 1 97.02 140 LEU B N 1
ATOM 3395 C CA . LEU B 1 140 ? 2.441 16.967 10.216 1 97.02 140 LEU B CA 1
ATOM 3396 C C . LEU B 1 140 ? 1.789 16.322 8.998 1 97.02 140 LEU B C 1
ATOM 3398 O O . LEU B 1 140 ? 0.856 15.528 9.136 1 97.02 140 LEU B O 1
ATOM 3402 N N . ALA B 1 141 ? 2.257 16.699 7.849 1 98.23 141 ALA B N 1
ATOM 3403 C CA . ALA B 1 141 ? 1.74 16.113 6.615 1 98.23 141 ALA B CA 1
ATOM 3404 C C . ALA B 1 141 ? 1.902 14.596 6.619 1 98.23 141 ALA B C 1
ATOM 3406 O O . ALA B 1 141 ? 1.004 13.868 6.188 1 98.23 141 ALA B O 1
ATOM 3407 N N . LEU B 1 142 ? 3.032 14.113 7.124 1 97.41 142 LEU B N 1
ATOM 3408 C CA . LEU B 1 142 ? 3.352 12.69 7.13 1 97.41 142 LEU B CA 1
ATOM 3409 C C . LEU B 1 142 ? 2.431 11.929 8.078 1 97.41 142 LEU B C 1
ATOM 3411 O O . LEU B 1 142 ? 2.285 10.71 7.964 1 97.41 142 LEU B O 1
ATOM 3415 N N . MET B 1 143 ? 1.806 12.605 9.013 1 96.52 143 MET B N 1
ATOM 3416 C CA . MET B 1 143 ? 0.87 11.985 9.946 1 96.52 143 MET B CA 1
ATOM 3417 C C . MET B 1 143 ? -0.483 11.748 9.283 1 96.52 143 MET B C 1
ATOM 3419 O O . MET B 1 143 ? -1.308 10.993 9.8 1 96.52 143 MET B O 1
ATOM 3423 N N . CYS B 1 144 ? -0.726 12.376 8.204 1 97.87 144 CYS B N 1
ATOM 3424 C CA . CYS B 1 144 ? -2.005 12.262 7.512 1 97.87 144 CYS B CA 1
ATOM 3425 C C . CYS B 1 144 ? -2.017 11.053 6.585 1 97.87 144 CYS B C 1
ATOM 3427 O O . CYS B 1 144 ? -0.961 10.576 6.165 1 97.87 144 CYS B O 1
ATOM 3429 N N . ASP B 1 145 ? -3.184 10.572 6.239 1 97.93 145 ASP B N 1
ATOM 3430 C CA . ASP B 1 145 ? -3.348 9.38 5.412 1 97.93 145 ASP B CA 1
ATOM 3431 C C . ASP B 1 145 ? -3.135 9.703 3.935 1 97.93 145 ASP B C 1
ATOM 3433 O O . ASP B 1 145 ? -2.546 8.909 3.199 1 97.93 145 ASP B O 1
ATOM 3437 N N . ILE B 1 146 ? -3.71 10.801 3.552 1 97.99 146 ILE B N 1
ATOM 3438 C CA . ILE B 1 146 ? -3.694 11.257 2.166 1 97.99 146 ILE B CA 1
ATOM 3439 C C . ILE B 1 146 ? -3.13 12.674 2.094 1 97.99 146 ILE B C 1
ATOM 3441 O O . ILE B 1 146 ? -3.446 13.518 2.936 1 97.99 146 ILE B O 1
ATOM 3445 N N . ARG B 1 147 ? -2.287 12.871 1.092 1 98.73 147 ARG B N 1
ATOM 3446 C CA . ARG B 1 147 ? -1.697 14.187 0.872 1 98.73 147 ARG B CA 1
ATOM 3447 C C . ARG B 1 147 ? -1.996 14.692 -0.535 1 98.73 147 ARG B C 1
ATOM 3449 O O . ARG B 1 147 ? -1.511 14.129 -1.519 1 98.73 147 ARG B O 1
ATOM 3456 N N . VAL B 1 148 ? -2.824 15.715 -0.607 1 98.68 148 VAL B N 1
ATOM 3457 C CA . VAL B 1 148 ? -3.083 16.447 -1.842 1 98.68 148 VAL B CA 1
ATOM 3458 C C . VAL B 1 148 ? -2.145 17.649 -1.937 1 98.68 148 VAL B C 1
ATOM 3460 O O . VAL B 1 148 ? -2.136 18.508 -1.053 1 98.68 148 VAL B O 1
ATOM 3463 N N . ILE B 1 149 ? -1.394 17.719 -3.036 1 98.71 149 ILE B N 1
ATOM 3464 C CA . ILE B 1 149 ? -0.333 18.72 -3.039 1 98.71 149 ILE B CA 1
ATOM 3465 C C . ILE B 1 149 ? -0.435 19.577 -4.299 1 98.71 149 ILE B C 1
ATOM 3467 O O . ILE B 1 149 ? -0.728 19.066 -5.382 1 98.71 149 ILE B O 1
ATOM 3471 N N . GLU B 1 150 ? -0.269 20.85 -4.082 1 98.49 150 GLU B N 1
ATOM 3472 C CA . GLU B 1 150 ? -0.165 21.747 -5.229 1 98.49 150 GLU B CA 1
ATOM 3473 C C . GLU B 1 150 ? 1.228 21.691 -5.849 1 98.49 150 GLU B C 1
ATOM 3475 O O . GLU B 1 150 ? 2.226 21.566 -5.137 1 98.49 150 GLU B O 1
ATOM 3480 N N . GLU B 1 151 ? 1.324 21.904 -7.085 1 97.2 151 GLU B N 1
ATOM 3481 C CA . GLU B 1 151 ? 2.561 21.734 -7.841 1 97.2 151 GLU B CA 1
ATOM 3482 C C . GLU B 1 151 ? 3.631 22.719 -7.377 1 97.2 151 GLU B C 1
ATOM 3484 O O . GLU B 1 151 ? 4.826 22.428 -7.456 1 97.2 151 GLU B O 1
ATOM 3489 N N . THR B 1 152 ? 3.274 23.825 -6.787 1 93.06 152 THR B N 1
ATOM 3490 C CA . THR B 1 152 ? 4.225 24.876 -6.443 1 93.06 152 THR B CA 1
ATOM 3491 C C . THR B 1 152 ? 4.655 24.76 -4.984 1 93.06 152 THR B C 1
ATOM 3493 O O . THR B 1 152 ? 5.399 25.605 -4.481 1 93.06 152 THR B O 1
ATOM 3496 N N . ALA B 1 153 ? 4.161 23.798 -4.297 1 98.12 153 ALA B N 1
ATOM 3497 C CA . ALA B 1 153 ? 4.524 23.638 -2.891 1 98.12 153 ALA B CA 1
ATOM 3498 C C . ALA B 1 153 ? 6.026 23.419 -2.734 1 98.12 153 ALA B C 1
ATOM 3500 O O . ALA B 1 153 ? 6.677 22.873 -3.628 1 98.12 153 ALA B O 1
ATOM 3501 N N . VAL B 1 154 ? 6.59 23.931 -1.681 1 98.29 154 VAL B N 1
ATOM 3502 C CA . VAL B 1 154 ? 7.988 23.752 -1.301 1 98.29 154 VAL B CA 1
ATOM 3503 C C . VAL B 1 154 ? 8.079 22.828 -0.089 1 98.29 154 VAL B C 1
ATOM 3505 O O . VAL B 1 154 ? 7.676 23.2 1.015 1 98.29 154 VAL B O 1
ATOM 3508 N N . ILE B 1 155 ? 8.679 21.643 -0.285 1 98.6 155 ILE B N 1
ATOM 3509 C CA . ILE B 1 155 ? 8.603 20.575 0.706 1 98.6 155 ILE B CA 1
ATOM 3510 C C . ILE B 1 155 ? 10.01 20.18 1.148 1 98.6 155 ILE B C 1
ATOM 3512 O O . ILE B 1 155 ? 10.881 19.924 0.314 1 98.6 155 ILE B O 1
ATOM 3516 N N . GLY B 1 156 ? 10.168 20.173 2.522 1 97.94 156 GLY B N 1
ATOM 3517 C CA . GLY B 1 156 ? 11.456 19.642 2.939 1 97.94 156 GLY B CA 1
ATOM 3518 C C . GLY B 1 156 ? 11.77 19.916 4.398 1 97.94 156 GLY B C 1
ATOM 3519 O O . GLY B 1 156 ? 11.029 20.631 5.074 1 97.94 156 GLY B O 1
ATOM 3520 N N . PHE B 1 157 ? 12.837 19.273 4.839 1 97.33 157 PHE B N 1
ATOM 3521 C CA . PHE B 1 157 ? 13.367 19.509 6.176 1 97.33 157 PHE B CA 1
ATOM 3522 C C . PHE B 1 157 ? 14.369 20.658 6.167 1 97.33 157 PHE B C 1
ATOM 3524 O O . PHE B 1 157 ? 15.551 20.46 6.452 1 97.33 157 PHE B O 1
ATOM 3531 N N . LEU B 1 158 ? 13.857 21.773 6.011 1 94.74 158 LEU B N 1
ATOM 3532 C CA . LEU B 1 158 ? 14.662 22.984 5.892 1 94.74 158 LEU B CA 1
ATOM 3533 C C . LEU B 1 158 ? 15.304 23.344 7.228 1 94.74 158 LEU B C 1
ATOM 3535 O O . LEU B 1 158 ? 16.223 24.165 7.279 1 94.74 158 LEU B O 1
ATOM 3539 N N . ASN B 1 159 ? 14.871 22.742 8.281 1 91.79 159 ASN B N 1
ATOM 3540 C CA . ASN B 1 159 ? 15.433 22.94 9.612 1 91.79 159 ASN B CA 1
ATOM 3541 C C . ASN B 1 159 ? 16.882 22.467 9.685 1 91.79 159 ASN B C 1
ATOM 3543 O O . ASN B 1 159 ? 17.61 22.824 10.613 1 91.79 159 ASN B O 1
ATOM 3547 N N . ARG B 1 160 ? 17.257 21.713 8.743 1 90.12 160 ARG B N 1
ATOM 3548 C CA . ARG B 1 160 ? 18.616 21.184 8.69 1 90.12 160 ARG B CA 1
ATOM 3549 C C . ARG B 1 160 ? 19.644 22.305 8.798 1 90.12 160 ARG B C 1
ATOM 3551 O O . ARG B 1 160 ? 20.662 22.158 9.477 1 90.12 160 ARG B O 1
ATOM 3558 N N . ARG B 1 161 ? 19.342 23.409 8.257 1 90.06 161 ARG B N 1
ATOM 3559 C CA . ARG B 1 161 ? 20.273 24.529 8.177 1 90.06 161 ARG B CA 1
ATOM 3560 C C . ARG B 1 161 ? 20.454 25.19 9.539 1 90.06 161 ARG B C 1
ATOM 3562 O O . ARG B 1 161 ? 21.419 25.927 9.754 1 90.06 161 ARG B O 1
ATOM 3569 N N . PHE B 1 162 ? 19.563 24.902 10.458 1 91.45 162 PHE B N 1
ATOM 3570 C CA . PHE B 1 162 ? 19.565 25.65 11.71 1 91.45 162 PHE B CA 1
ATOM 3571 C C . PHE B 1 162 ? 19.996 24.763 12.871 1 91.45 162 PHE B C 1
ATOM 3573 O O . PHE B 1 162 ? 19.977 25.191 14.027 1 91.45 162 PHE B O 1
ATOM 3580 N N . GLY B 1 163 ? 20.291 23.482 12.564 1 90.54 163 GLY B N 1
ATOM 3581 C CA . GLY B 1 163 ? 20.673 22.563 13.626 1 90.54 163 GLY B CA 1
ATOM 3582 C C . GLY B 1 163 ? 19.497 22.1 14.465 1 90.54 163 GLY B C 1
ATOM 3583 O O . GLY B 1 163 ? 19.67 21.698 15.617 1 90.54 163 GLY B O 1
ATOM 3584 N N . ILE B 1 164 ? 18.314 22.299 13.938 1 89.99 164 ILE B N 1
ATOM 3585 C CA . ILE B 1 164 ? 17.118 21.842 14.637 1 89.99 164 ILE B CA 1
ATOM 3586 C C . ILE B 1 164 ? 16.793 20.409 14.22 1 89.99 164 ILE B C 1
ATOM 3588 O O . ILE B 1 164 ? 16.604 20.129 13.034 1 89.99 164 ILE B O 1
ATOM 3592 N N . PRO B 1 165 ? 16.642 19.453 15.14 1 92.43 165 PRO B N 1
ATOM 3593 C CA . PRO B 1 165 ? 16.439 18.042 14.801 1 92.43 165 PRO B CA 1
ATOM 3594 C C . PRO B 1 165 ? 14.986 17.72 14.46 1 92.43 165 PRO B C 1
ATOM 3596 O O . PRO B 1 165 ? 14.09 18.519 14.743 1 92.43 165 PRO B O 1
ATOM 3599 N N . ILE B 1 166 ? 14.806 16.665 13.75 1 93.72 166 ILE B N 1
ATOM 3600 C CA . ILE B 1 166 ? 13.497 16.078 13.484 1 93.72 166 ILE B CA 1
ATOM 3601 C C . ILE B 1 166 ? 13.029 15.286 14.703 1 93.72 166 ILE B C 1
ATOM 3603 O O . ILE B 1 166 ? 13.684 14.326 15.115 1 93.72 166 ILE B O 1
ATOM 3607 N N . LEU B 1 167 ? 11.88 15.674 15.29 1 92.26 167 LEU B N 1
ATOM 3608 C CA . LEU B 1 167 ? 11.531 15.091 16.581 1 92.26 167 LEU B CA 1
ATOM 3609 C C . LEU B 1 167 ? 10.08 14.625 16.593 1 92.26 167 LEU B C 1
ATOM 3611 O O . LEU B 1 167 ? 9.601 14.095 17.598 1 92.26 167 LEU B O 1
ATOM 3615 N N . CYS B 1 168 ? 9.354 14.802 15.472 1 93.37 168 CYS B N 1
ATOM 3616 C CA . CYS B 1 168 ? 7.935 14.461 15.472 1 93.37 168 CYS B CA 1
ATOM 3617 C C . CYS B 1 168 ? 7.654 13.297 14.53 1 93.37 168 CYS B C 1
ATOM 3619 O O . CYS B 1 168 ? 6.562 13.197 13.969 1 93.37 168 CYS B O 1
ATOM 3621 N N . GLY B 1 169 ? 8.67 12.433 14.268 1 94.36 169 GLY B N 1
ATOM 3622 C CA . GLY B 1 169 ? 8.449 11.166 13.589 1 94.36 169 GLY B CA 1
ATOM 3623 C C . GLY B 1 169 ? 8.841 11.199 12.124 1 94.36 169 GLY B C 1
ATOM 3624 O O . GLY B 1 169 ? 8.631 10.225 11.398 1 94.36 169 GLY B O 1
ATOM 3625 N N . GLY B 1 170 ? 9.461 12.298 11.666 1 95.65 170 GLY B N 1
ATOM 3626 C CA . GLY B 1 170 ? 9.83 12.404 10.264 1 95.65 170 GLY B CA 1
ATOM 3627 C C . GLY B 1 170 ? 10.802 11.328 9.819 1 95.65 170 GLY B C 1
ATOM 3628 O O . GLY B 1 170 ? 10.718 10.835 8.692 1 95.65 170 GLY B O 1
ATOM 3629 N N . THR B 1 171 ? 11.74 10.866 10.726 1 96.26 171 THR B N 1
ATOM 3630 C CA . THR B 1 171 ? 12.743 9.864 10.386 1 96.26 171 THR B CA 1
ATOM 3631 C C . THR B 1 171 ? 12.126 8.469 10.354 1 96.26 171 THR B C 1
ATOM 3633 O O . THR B 1 171 ? 12.75 7.519 9.877 1 96.26 171 THR B O 1
ATOM 3636 N N . VAL B 1 172 ? 10.879 8.319 10.823 1 95.62 172 VAL B N 1
ATOM 3637 C CA . VAL B 1 172 ? 10.199 7.029 10.883 1 95.62 172 VAL B CA 1
ATOM 3638 C C . VAL B 1 172 ? 9.231 6.899 9.709 1 95.62 172 VAL B C 1
ATOM 3640 O O . VAL B 1 172 ? 9.288 5.925 8.955 1 95.62 172 VAL B O 1
ATOM 3643 N N . ARG B 1 173 ? 8.428 7.944 9.504 1 97.22 173 ARG B N 1
ATOM 3644 C CA . ARG B 1 173 ? 7.322 7.849 8.556 1 97.22 173 ARG B CA 1
ATOM 3645 C C . ARG B 1 173 ? 7.802 8.093 7.129 1 97.22 173 ARG B C 1
ATOM 3647 O O . ARG B 1 173 ? 7.306 7.472 6.187 1 97.22 173 ARG B O 1
ATOM 3654 N N . LEU B 1 174 ? 8.781 8.973 6.955 1 98.12 174 LEU B N 1
ATOM 3655 C CA . LEU B 1 174 ? 9.192 9.348 5.606 1 98.12 174 LEU B CA 1
ATOM 3656 C C . LEU B 1 174 ? 9.774 8.15 4.863 1 98.12 174 LEU B C 1
ATOM 3658 O O . LEU B 1 174 ? 9.384 7.87 3.727 1 98.12 174 LEU B O 1
ATOM 3662 N N . PRO B 1 175 ? 10.742 7.368 5.432 1 97.73 175 PRO B N 1
ATOM 3663 C CA . PRO B 1 175 ? 11.287 6.234 4.682 1 97.73 175 PRO B CA 1
ATOM 3664 C C . PRO B 1 175 ? 10.234 5.174 4.365 1 97.73 175 PRO B C 1
ATOM 3666 O O . PRO B 1 175 ? 10.328 4.492 3.342 1 97.73 175 PRO B O 1
ATOM 3669 N N . ALA B 1 176 ? 9.246 5.001 5.181 1 96.96 176 ALA B N 1
ATOM 3670 C CA . ALA B 1 176 ? 8.176 4.045 4.906 1 96.96 176 ALA B CA 1
ATOM 3671 C C . ALA B 1 176 ? 7.369 4.463 3.68 1 96.96 176 ALA B C 1
ATOM 3673 O O . ALA B 1 176 ? 6.742 3.625 3.027 1 96.96 176 ALA B O 1
ATOM 3674 N N . MET B 1 177 ? 7.422 5.765 3.392 1 97.41 177 MET B N 1
ATOM 3675 C CA . MET B 1 177 ? 6.598 6.286 2.305 1 97.41 177 MET B CA 1
ATOM 3676 C C . MET B 1 177 ? 7.378 6.312 0.995 1 97.41 177 MET B C 1
ATOM 3678 O O . MET B 1 177 ? 6.85 5.94 -0.054 1 97.41 177 MET B O 1
ATOM 3682 N N . ILE B 1 178 ? 8.684 6.696 1.049 1 97.74 178 ILE B N 1
ATOM 3683 C CA . ILE B 1 178 ? 9.338 6.982 -0.224 1 97.74 178 ILE B CA 1
ATOM 3684 C C . ILE B 1 178 ? 10.622 6.164 -0.34 1 97.74 178 ILE B C 1
ATOM 3686 O O . ILE B 1 178 ? 11.361 6.293 -1.319 1 97.74 178 ILE B O 1
ATOM 3690 N N . GLY B 1 179 ? 10.916 5.342 0.667 1 97.13 179 GLY B N 1
ATOM 3691 C CA . GLY B 1 179 ? 12.129 4.538 0.668 1 97.13 179 GLY B CA 1
ATOM 3692 C C . GLY B 1 179 ? 13.283 5.201 1.396 1 97.13 179 GLY B C 1
ATOM 3693 O O . GLY B 1 179 ? 13.371 6.43 1.442 1 97.13 179 GLY B O 1
ATOM 3694 N N . TYR B 1 180 ? 14.223 4.461 1.842 1 96.3 180 TYR B N 1
ATOM 3695 C CA . TYR B 1 180 ? 15.318 4.88 2.709 1 96.3 180 TYR B CA 1
ATOM 3696 C C . TYR B 1 180 ? 16.248 5.846 1.984 1 96.3 180 TYR B C 1
ATOM 3698 O O . TYR B 1 180 ? 16.62 6.887 2.53 1 96.3 180 TYR B O 1
ATOM 3706 N N . ALA B 1 181 ? 16.6 5.558 0.752 1 97.02 181 ALA B N 1
ATOM 3707 C CA . ALA B 1 181 ? 17.592 6.345 0.024 1 97.02 181 ALA B CA 1
ATOM 3708 C C . ALA B 1 181 ? 17.087 7.762 -0.231 1 97.02 181 ALA B C 1
ATOM 3710 O O . ALA B 1 181 ? 17.808 8.736 0.002 1 97.02 181 ALA B O 1
ATOM 3711 N N . ARG B 1 182 ? 15.83 7.875 -0.674 1 97.73 182 ARG B N 1
ATOM 3712 C CA . ARG B 1 182 ? 15.256 9.187 -0.952 1 97.73 182 ARG B CA 1
ATOM 3713 C C . ARG B 1 182 ? 15.061 9.983 0.334 1 97.73 182 ARG B C 1
ATOM 3715 O O . ARG B 1 182 ? 15.335 11.184 0.375 1 97.73 182 ARG B O 1
ATOM 3722 N N . ALA B 1 183 ? 14.57 9.292 1.36 1 98 183 ALA B N 1
ATOM 3723 C CA . ALA B 1 183 ? 14.376 9.942 2.653 1 98 183 ALA B CA 1
ATOM 3724 C C . ALA B 1 183 ? 15.696 10.472 3.206 1 98 183 ALA B C 1
ATOM 3726 O O . ALA B 1 183 ? 15.762 11.601 3.697 1 98 183 ALA B O 1
ATOM 3727 N N . MET B 1 184 ? 16.753 9.655 3.104 1 96.86 184 MET B N 1
ATOM 3728 C CA . MET B 1 184 ? 18.065 10.045 3.614 1 96.86 184 MET B CA 1
ATOM 3729 C C . MET B 1 184 ? 18.601 11.259 2.863 1 96.86 184 MET B C 1
ATOM 3731 O O . MET B 1 184 ? 19.17 12.168 3.471 1 96.86 184 MET B O 1
ATOM 3735 N N . ASP B 1 185 ? 18.403 11.279 1.588 1 97.7 185 ASP B N 1
ATOM 3736 C CA . ASP B 1 185 ? 18.82 12.429 0.791 1 97.7 185 ASP B CA 1
ATOM 3737 C C . ASP B 1 185 ? 18.133 13.706 1.268 1 97.7 185 ASP B C 1
ATOM 3739 O O . ASP B 1 185 ? 18.796 14.71 1.536 1 97.7 185 ASP B O 1
ATOM 3743 N N . MET B 1 186 ? 16.878 13.644 1.499 1 97.58 186 MET B N 1
ATOM 3744 C CA . MET B 1 186 ? 16.118 14.809 1.943 1 97.58 186 MET B CA 1
ATOM 3745 C C . MET B 1 186 ? 16.534 15.226 3.35 1 97.58 186 MET B C 1
ATOM 3747 O O . MET B 1 186 ? 16.682 16.417 3.63 1 97.58 186 MET B O 1
ATOM 3751 N N . ILE B 1 187 ? 16.73 14.272 4.219 1 97.37 187 ILE B N 1
ATOM 3752 C CA . ILE B 1 187 ? 17.002 14.541 5.627 1 97.37 187 ILE B CA 1
ATOM 3753 C C . ILE B 1 187 ? 18.428 15.065 5.787 1 97.37 187 ILE B C 1
ATOM 3755 O O . ILE B 1 187 ? 18.666 16.015 6.536 1 97.37 187 ILE B O 1
ATOM 3759 N N . LEU B 1 188 ? 19.364 14.506 5.068 1 96.72 188 LEU B N 1
ATOM 3760 C CA . LEU B 1 188 ? 20.762 14.891 5.223 1 96.72 188 LEU B CA 1
ATOM 3761 C C . LEU B 1 188 ? 21.032 16.239 4.562 1 96.72 188 LEU B C 1
ATOM 3763 O O . LEU B 1 188 ? 21.775 17.062 5.102 1 96.72 188 LEU B O 1
ATOM 3767 N N . THR B 1 189 ? 20.399 16.485 3.38 1 95.43 189 THR B N 1
ATOM 3768 C CA . THR B 1 189 ? 20.72 17.69 2.624 1 95.43 189 THR B CA 1
ATOM 3769 C C . THR B 1 189 ? 19.824 18.85 3.05 1 95.43 189 THR B C 1
ATOM 3771 O O . THR B 1 189 ? 20.172 20.016 2.85 1 95.43 189 THR B O 1
ATOM 3774 N N . GLY B 1 190 ? 18.676 18.526 3.555 1 95.7 190 GLY B N 1
ATOM 3775 C CA . GLY B 1 190 ? 17.699 19.561 3.852 1 95.7 190 GLY B CA 1
ATOM 3776 C C . GLY B 1 190 ? 17.188 20.272 2.614 1 95.7 190 GLY B C 1
ATOM 3777 O O . GLY B 1 190 ? 16.705 21.404 2.696 1 95.7 190 GLY B O 1
ATOM 3778 N N . LYS B 1 191 ? 17.356 19.657 1.499 1 95.68 191 LYS B N 1
ATOM 3779 C CA . LYS B 1 191 ? 16.891 20.265 0.255 1 95.68 191 LYS B CA 1
ATOM 3780 C C . LYS B 1 191 ? 15.367 20.33 0.211 1 95.68 191 LYS B C 1
ATOM 3782 O O . LYS B 1 191 ? 14.688 19.587 0.923 1 95.68 191 LYS B O 1
ATOM 3787 N N . SER B 1 192 ? 14.92 21.248 -0.606 1 96.63 192 SER B N 1
ATOM 3788 C CA . SER B 1 192 ? 13.489 21.274 -0.886 1 96.63 192 SER B CA 1
ATOM 3789 C C . SER B 1 192 ? 13.171 20.582 -2.208 1 96.63 192 SER B C 1
ATOM 3791 O O . SER B 1 192 ? 13.996 20.574 -3.124 1 96.63 192 SER B O 1
ATOM 3793 N N . ILE B 1 193 ? 12.022 19.999 -2.228 1 97.9 193 ILE B N 1
ATOM 3794 C CA . ILE B 1 193 ? 11.505 19.451 -3.477 1 97.9 193 ILE B CA 1
ATOM 3795 C C . ILE B 1 193 ? 10.169 20.11 -3.816 1 97.9 193 ILE B C 1
ATOM 3797 O O . ILE B 1 193 ? 9.516 20.687 -2.943 1 97.9 193 ILE B O 1
ATOM 3801 N N . THR B 1 194 ? 9.758 20.042 -5.056 1 97.98 194 THR B N 1
ATOM 3802 C CA . THR B 1 194 ? 8.499 20.624 -5.508 1 97.98 194 THR B CA 1
ATOM 3803 C C . THR B 1 194 ? 7.339 19.666 -5.254 1 97.98 194 THR B C 1
ATOM 3805 O O . THR B 1 194 ? 7.553 18.495 -4.934 1 97.98 194 THR B O 1
ATOM 3808 N N . GLY B 1 195 ? 6.159 20.201 -5.452 1 98.41 195 GLY B N 1
ATOM 3809 C CA . GLY B 1 195 ? 4.984 19.347 -5.376 1 98.41 195 GLY B CA 1
ATOM 3810 C C . GLY B 1 195 ? 4.99 18.232 -6.405 1 98.41 195 GLY B C 1
ATOM 3811 O O . GLY B 1 195 ? 4.598 17.102 -6.106 1 98.41 195 GLY B O 1
ATOM 3812 N N . GLU B 1 196 ? 5.46 18.532 -7.56 1 97.71 196 GLU B N 1
ATOM 3813 C CA . GLU B 1 196 ? 5.548 17.533 -8.62 1 97.71 196 GLU B CA 1
ATOM 3814 C C . GLU B 1 196 ? 6.509 16.41 -8.241 1 97.71 196 GLU B C 1
ATOM 3816 O O . GLU B 1 196 ? 6.196 15.231 -8.42 1 97.71 196 GLU B O 1
ATOM 3821 N N . GLU B 1 197 ? 7.652 16.748 -7.776 1 97.66 197 GLU B N 1
ATOM 3822 C CA . GLU B 1 197 ? 8.624 15.747 -7.345 1 97.66 197 GLU B CA 1
ATOM 3823 C C . GLU B 1 197 ? 8.066 14.886 -6.215 1 97.66 197 GLU B C 1
ATOM 3825 O O . GLU B 1 197 ? 8.233 13.665 -6.219 1 97.66 197 GLU B O 1
ATOM 3830 N N . ALA B 1 198 ? 7.401 15.56 -5.261 1 98.47 198 ALA B N 1
ATOM 3831 C CA . ALA B 1 198 ? 6.821 14.847 -4.125 1 98.47 198 ALA B CA 1
ATOM 3832 C C . ALA B 1 198 ? 5.799 13.814 -4.59 1 98.47 198 ALA B C 1
ATOM 3834 O O . ALA B 1 198 ? 5.741 12.704 -4.055 1 98.47 198 ALA B O 1
ATOM 3835 N N . PHE B 1 199 ? 5.019 14.187 -5.578 1 97.74 199 PHE B N 1
ATOM 3836 C CA . PHE B 1 199 ? 4.048 13.262 -6.15 1 97.74 199 PHE B CA 1
ATOM 3837 C C . PHE B 1 199 ? 4.749 12.105 -6.852 1 97.74 199 PHE B C 1
ATOM 3839 O O . PHE B 1 199 ? 4.399 10.942 -6.643 1 97.74 199 PHE B O 1
ATOM 3846 N N . ASN B 1 200 ? 5.771 12.403 -7.579 1 96.39 200 ASN B N 1
ATOM 3847 C CA . ASN B 1 200 ? 6.47 11.405 -8.382 1 96.39 200 ASN B CA 1
ATOM 3848 C C . ASN B 1 200 ? 7.18 10.377 -7.505 1 96.39 200 ASN B C 1
ATOM 3850 O O . ASN B 1 200 ? 7.265 9.202 -7.864 1 96.39 200 ASN B O 1
ATOM 3854 N N . ILE B 1 201 ? 7.629 10.795 -6.36 1 96.92 201 ILE B N 1
ATOM 3855 C CA . ILE B 1 201 ? 8.398 9.863 -5.542 1 96.92 201 ILE B CA 1
ATOM 3856 C C . ILE B 1 201 ? 7.471 9.153 -4.558 1 96.92 201 ILE B C 1
ATOM 3858 O O . ILE B 1 201 ? 7.922 8.344 -3.744 1 96.92 201 ILE B O 1
ATOM 3862 N N . GLY B 1 202 ? 6.164 9.535 -4.549 1 97.25 202 GLY B N 1
ATOM 3863 C CA . GLY B 1 202 ? 5.192 8.788 -3.766 1 97.25 202 GLY B CA 1
ATOM 3864 C C . GLY B 1 202 ? 4.897 9.421 -2.419 1 97.25 202 GLY B C 1
ATOM 3865 O O . GLY B 1 202 ? 4.198 8.834 -1.591 1 97.25 202 GLY B O 1
ATOM 3866 N N . LEU B 1 203 ? 5.408 10.583 -2.195 1 98 203 LEU B N 1
ATOM 3867 C CA . LEU B 1 203 ? 5.136 11.288 -0.947 1 98 203 LEU B CA 1
ATOM 3868 C C . LEU B 1 203 ? 3.713 11.838 -0.932 1 98 203 LEU B C 1
ATOM 3870 O O . LEU B 1 203 ? 3.028 11.769 0.091 1 98 203 LEU B O 1
ATOM 3874 N N . ALA B 1 204 ? 3.284 12.355 -2.017 1 97.91 204 ALA B N 1
ATOM 3875 C CA . ALA B 1 204 ? 1.91 12.826 -2.175 1 97.91 204 ALA B CA 1
ATOM 3876 C C . ALA B 1 204 ? 1.104 11.879 -3.06 1 97.91 204 ALA B C 1
ATOM 3878 O O . ALA B 1 204 ? 1.661 11.215 -3.938 1 97.91 204 ALA B O 1
ATOM 3879 N N . THR B 1 205 ? -0.181 11.891 -2.839 1 95.21 205 THR B N 1
ATOM 3880 C CA . THR B 1 205 ? -1.029 10.927 -3.532 1 95.21 205 THR B CA 1
ATOM 3881 C C . THR B 1 205 ? -1.778 11.594 -4.682 1 95.21 205 THR B C 1
ATOM 3883 O O . THR B 1 205 ? -2.306 10.913 -5.564 1 95.21 205 THR B O 1
ATOM 3886 N N . LYS B 1 206 ? -1.847 12.91 -4.635 1 96.66 206 LYS B N 1
ATOM 3887 C CA . LYS B 1 206 ? -2.511 13.671 -5.689 1 96.66 206 LYS B CA 1
ATOM 3888 C C . LYS B 1 206 ? -1.787 14.988 -5.956 1 96.66 206 LYS B C 1
ATOM 3890 O O . LYS B 1 206 ? -1.452 15.719 -5.022 1 96.66 206 LYS B O 1
ATOM 3895 N N . LEU B 1 207 ? -1.519 15.222 -7.233 1 98.01 207 LEU B N 1
ATOM 3896 C CA . LEU B 1 207 ? -0.945 16.485 -7.685 1 98.01 207 LEU B CA 1
ATOM 3897 C C . LEU B 1 207 ? -2.02 17.387 -8.283 1 98.01 207 LEU B C 1
ATOM 3899 O O . LEU B 1 207 ? -2.834 16.937 -9.092 1 98.01 207 LEU B O 1
ATOM 3903 N N . THR B 1 20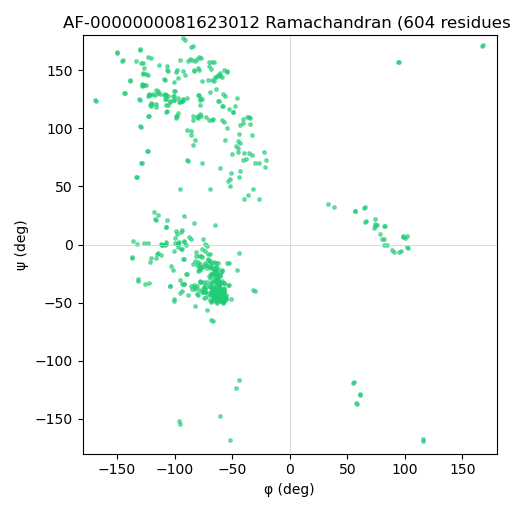8 ? -2.077 18.608 -7.79 1 98.09 208 THR B N 1
ATOM 3904 C CA . THR B 1 208 ? -3.075 19.54 -8.303 1 98.09 208 THR B CA 1
ATOM 3905 C C . THR B 1 208 ? -2.429 20.873 -8.672 1 98.09 208 THR B C 1
ATOM 3907 O O . THR B 1 208 ? -1.276 21.129 -8.32 1 98.09 208 THR B O 1
ATOM 3910 N N . THR B 1 209 ? -3.202 21.689 -9.366 1 97.15 209 THR B N 1
ATOM 3911 C CA . THR B 1 209 ? -2.733 23.022 -9.73 1 97.15 209 THR B CA 1
ATOM 3912 C C . THR B 1 209 ? -2.847 23.978 -8.546 1 97.15 209 THR B C 1
ATOM 3914 O O . THR B 1 209 ? -3.622 23.736 -7.619 1 97.15 209 THR B O 1
ATOM 3917 N N . CYS B 1 210 ? -2.1 25.063 -8.665 1 96.1 210 CYS B N 1
ATOM 3918 C CA . CYS B 1 210 ? -2.101 26.083 -7.622 1 96.1 210 CYS B CA 1
ATOM 3919 C C . CYS B 1 210 ? -3.506 26.626 -7.393 1 96.1 210 CYS B C 1
ATOM 3921 O O . CYS B 1 210 ? -4.214 26.953 -8.348 1 96.1 210 CYS B O 1
ATOM 3923 N N . GLY B 1 211 ? -3.913 26.649 -6.118 1 96.31 211 GLY B N 1
ATOM 3924 C CA . GLY B 1 211 ? -5.186 27.248 -5.75 1 96.31 211 GLY B CA 1
ATOM 3925 C C . GLY B 1 211 ? -6.318 26.241 -5.668 1 96.31 211 GLY B C 1
ATOM 3926 O O . GLY B 1 211 ? -7.417 26.57 -5.215 1 96.31 211 GLY B O 1
ATOM 3927 N N . THR B 1 212 ? -6.102 24.973 -6.049 1 97 212 THR B N 1
ATOM 3928 C CA . THR B 1 212 ? -7.187 24 -6.096 1 97 212 THR B CA 1
ATOM 3929 C C . THR B 1 212 ? -7.011 22.941 -5.011 1 97 212 THR B C 1
ATOM 3931 O O . THR B 1 212 ? -7.834 22.031 -4.886 1 97 212 THR B O 1
ATOM 3934 N N . GLY B 1 213 ? -5.956 23.071 -4.255 1 97.68 213 GLY B N 1
ATOM 3935 C CA . GLY B 1 213 ? -5.572 22.04 -3.303 1 97.68 213 GLY B CA 1
ATOM 3936 C C . GLY B 1 213 ? -6.656 21.733 -2.287 1 97.68 213 GLY B C 1
ATOM 3937 O O . GLY B 1 213 ? -7.009 20.571 -2.081 1 97.68 213 GLY B O 1
ATOM 3938 N N . LEU B 1 214 ? -7.21 22.731 -1.675 1 98 214 LEU B N 1
ATOM 3939 C CA . LEU B 1 214 ? -8.198 22.527 -0.621 1 98 214 LEU B CA 1
ATOM 3940 C C . LEU B 1 214 ? -9.463 21.884 -1.179 1 98 214 LEU B C 1
ATOM 3942 O O . LEU B 1 214 ? -9.997 20.942 -0.589 1 98 214 LEU B O 1
ATOM 3946 N N . GLY B 1 215 ? -9.95 22.393 -2.274 1 97.86 215 GLY B N 1
ATOM 3947 C CA . GLY B 1 215 ? -11.127 21.804 -2.893 1 97.86 215 GLY B CA 1
ATOM 3948 C C . GLY B 1 215 ? -10.965 20.327 -3.199 1 97.86 215 GLY B C 1
ATOM 3949 O O . GLY B 1 215 ? -11.868 19.531 -2.935 1 97.86 215 GLY B O 1
ATOM 3950 N N . GLN B 1 216 ? -9.822 19.994 -3.725 1 97.78 216 GLN B N 1
ATOM 3951 C CA . GLN B 1 216 ? -9.556 18.597 -4.056 1 97.78 216 GLN B CA 1
ATOM 3952 C C . GLN B 1 216 ? -9.444 17.745 -2.794 1 97.78 216 GLN B C 1
ATOM 3954 O O . GLN B 1 216 ? -9.906 16.603 -2.768 1 97.78 216 GLN B O 1
ATOM 3959 N N . ALA B 1 217 ? -8.802 18.263 -1.789 1 98.28 217 ALA B N 1
ATOM 3960 C CA . ALA B 1 217 ? -8.704 17.541 -0.523 1 98.28 217 ALA B CA 1
ATOM 3961 C C . ALA B 1 217 ? -10.087 17.286 0.072 1 98.28 217 ALA B C 1
ATOM 3963 O O . ALA B 1 217 ? -10.359 16.196 0.579 1 98.28 217 ALA B O 1
ATOM 3964 N N . VAL B 1 218 ? -10.933 18.259 0.001 1 98.04 218 VAL B N 1
ATOM 3965 C CA . VAL B 1 218 ? -12.295 18.121 0.506 1 98.04 218 VAL B CA 1
ATOM 3966 C C . VAL B 1 218 ? -13.046 17.074 -0.314 1 98.04 218 VAL B C 1
ATOM 3968 O O . VAL B 1 218 ? -13.8 16.269 0.237 1 98.04 218 VAL B O 1
ATOM 3971 N N . ASN B 1 219 ? -12.842 17.073 -1.586 1 95.97 219 ASN B N 1
ATOM 3972 C CA . ASN B 1 219 ? -13.459 16.06 -2.436 1 95.97 219 ASN B CA 1
ATOM 3973 C C . ASN B 1 219 ? -13.016 14.653 -2.043 1 95.97 219 ASN B C 1
ATOM 3975 O O . ASN B 1 219 ? -13.83 13.729 -2.005 1 95.97 219 ASN B O 1
ATOM 3979 N N . TYR B 1 220 ? -11.776 14.502 -1.763 1 95.22 220 TYR B N 1
ATOM 3980 C CA . TYR B 1 220 ? -11.273 13.225 -1.269 1 95.22 220 TYR B CA 1
ATOM 3981 C C . TYR B 1 220 ? -11.987 12.817 0.015 1 95.22 220 TYR B C 1
ATOM 3983 O O . TYR B 1 220 ? -12.475 11.691 0.13 1 95.22 220 TYR B O 1
ATOM 3991 N N . ALA B 1 221 ? -12.01 13.748 0.886 1 97.56 221 ALA B N 1
ATOM 3992 C CA . ALA B 1 221 ? -12.639 13.473 2.175 1 97.56 221 ALA B CA 1
ATOM 3993 C C . ALA B 1 221 ? -14.092 13.044 1.996 1 97.56 221 ALA B C 1
ATOM 3995 O O . ALA B 1 221 ? -14.535 12.063 2.598 1 97.56 221 ALA B O 1
ATOM 3996 N N . LYS B 1 222 ? -14.794 13.724 1.176 1 96.15 222 LYS B N 1
ATOM 3997 C CA . LYS B 1 222 ? -16.198 13.412 0.926 1 96.15 222 LYS B CA 1
ATOM 3998 C C . LYS B 1 222 ? -16.352 12.027 0.305 1 96.15 222 LYS B C 1
ATOM 4000 O O . LYS B 1 222 ? -17.32 11.318 0.588 1 96.15 222 LYS B O 1
ATOM 4005 N N . SER B 1 223 ? -15.429 11.698 -0.523 1 94.01 223 SER B N 1
ATOM 4006 C CA . SER B 1 223 ? -15.469 10.373 -1.134 1 94.01 223 SER B CA 1
ATOM 4007 C C . SER B 1 223 ? -15.311 9.276 -0.086 1 94.01 223 SER B C 1
ATOM 4009 O O . SER B 1 223 ? -15.958 8.23 -0.173 1 94.01 223 SER B O 1
ATOM 4011 N N . LEU B 1 224 ? -14.486 9.476 0.894 1 96.64 224 LEU B N 1
ATOM 4012 C CA . LEU B 1 224 ? -14.258 8.485 1.94 1 96.64 224 LEU B CA 1
ATOM 4013 C C . LEU B 1 224 ? -15.496 8.325 2.816 1 96.64 224 LEU B C 1
ATOM 4015 O O . LEU B 1 224 ? -15.788 7.224 3.289 1 96.64 224 LEU B O 1
ATOM 4019 N N . VAL B 1 225 ? -16.185 9.449 2.959 1 95.57 225 VAL B N 1
ATOM 4020 C CA . VAL B 1 225 ? -17.373 9.462 3.806 1 95.57 225 VAL B CA 1
ATOM 4021 C C . VAL B 1 225 ? -18.429 8.521 3.23 1 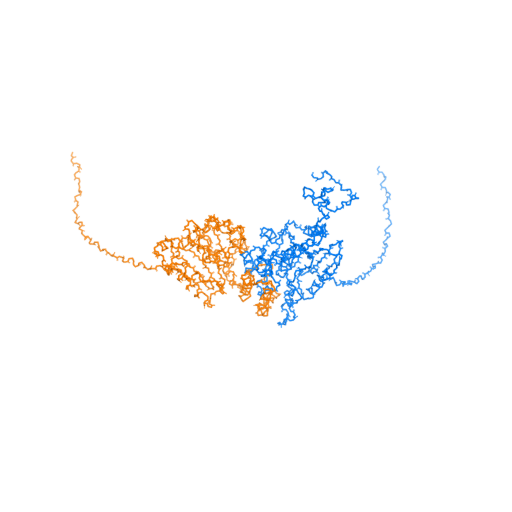95.57 225 VAL B C 1
ATOM 4023 O O . VAL B 1 225 ? -19.206 7.92 3.976 1 95.57 225 VAL B O 1
ATOM 4026 N N . LYS B 1 226 ? -18.417 8.282 1.983 1 91.9 226 LYS B N 1
ATOM 4027 C CA . LYS B 1 226 ? -19.467 7.539 1.292 1 91.9 226 LYS B CA 1
ATOM 4028 C C . LYS B 1 226 ? -19.265 6.034 1.441 1 91.9 226 LYS B C 1
ATOM 4030 O O . LYS B 1 226 ? -20.178 5.25 1.174 1 91.9 226 LYS B O 1
ATOM 4035 N N . PHE B 1 227 ? -18.173 5.581 1.855 1 93.52 227 PHE B N 1
ATOM 4036 C CA . PHE B 1 227 ? -17.872 4.157 1.95 1 93.52 227 PHE B CA 1
ATOM 4037 C C . PHE B 1 227 ? -18.308 3.6 3.3 1 93.52 227 PHE B C 1
ATOM 4039 O O . PHE B 1 227 ? -18.506 4.355 4.254 1 93.52 227 PHE B O 1
ATOM 4046 N N . PRO B 1 228 ? -18.509 2.227 3.317 1 94.61 228 PRO B N 1
ATOM 4047 C CA . PRO B 1 228 ? -18.72 1.633 4.639 1 94.61 228 PRO B CA 1
ATOM 4048 C C . PRO B 1 228 ? -17.564 1.905 5.599 1 94.61 228 PRO B C 1
ATOM 4050 O O . PRO B 1 228 ? -16.434 1.478 5.348 1 94.61 228 PRO B O 1
ATOM 4053 N N . GLN B 1 229 ? -17.891 2.57 6.679 1 95.45 229 GLN B N 1
ATOM 4054 C CA . GLN B 1 229 ? -16.856 3.173 7.511 1 95.45 229 GLN B CA 1
ATOM 4055 C C . GLN B 1 229 ? -16.112 2.114 8.319 1 95.45 229 GLN B C 1
ATOM 4057 O O . GLN B 1 229 ? -14.897 2.207 8.506 1 95.45 229 GLN B O 1
ATOM 4062 N N . GLN B 1 230 ? -16.806 1.108 8.797 1 96.41 230 GLN B N 1
ATOM 4063 C CA . GLN B 1 230 ? -16.14 0.135 9.656 1 96.41 230 GLN B CA 1
ATOM 4064 C C . GLN B 1 230 ? -15.089 -0.654 8.881 1 96.41 230 GLN B C 1
ATOM 4066 O O . GLN B 1 230 ? -13.988 -0.891 9.384 1 96.41 230 GLN B O 1
ATOM 4071 N N . THR B 1 231 ? -15.403 -1.024 7.676 1 96.97 231 THR B N 1
ATOM 4072 C CA . THR B 1 231 ? -14.459 -1.76 6.843 1 96.97 231 THR B CA 1
ATOM 4073 C C . THR B 1 231 ? -13.292 -0.868 6.429 1 96.97 231 THR B C 1
ATOM 4075 O O . THR B 1 231 ? -12.136 -1.294 6.463 1 96.97 231 THR B O 1
ATOM 4078 N N . LEU B 1 232 ? -13.613 0.349 6.041 1 97.57 232 LEU B N 1
ATOM 4079 C CA . LEU B 1 232 ? -12.583 1.315 5.674 1 97.57 232 LEU B CA 1
ATOM 4080 C C . LEU B 1 232 ? -11.581 1.498 6.809 1 97.57 232 LEU B C 1
ATOM 4082 O O . LEU B 1 232 ? -10.37 1.409 6.594 1 97.57 232 LEU B O 1
ATOM 4086 N N . LEU B 1 233 ? -12.063 1.661 8.001 1 97.95 233 LEU B N 1
ATOM 4087 C CA . LEU B 1 233 ? -11.216 1.899 9.164 1 97.95 233 LEU B CA 1
ATOM 4088 C C . LEU B 1 233 ? -10.428 0.646 9.529 1 97.95 233 LEU B C 1
ATOM 4090 O O . LEU B 1 233 ? -9.272 0.734 9.949 1 97.95 233 LEU B O 1
ATOM 4094 N N . ALA B 1 234 ? -11.039 -0.481 9.353 1 98.07 234 ALA B N 1
ATOM 4095 C CA . ALA B 1 234 ? -10.362 -1.735 9.673 1 98.07 234 ALA B CA 1
ATOM 4096 C C . ALA B 1 234 ? -9.175 -1.97 8.744 1 98.07 234 ALA B C 1
ATOM 4098 O O . ALA B 1 234 ? -8.094 -2.36 9.193 1 98.07 234 ALA B O 1
ATOM 4099 N N . ASP B 1 235 ? -9.36 -1.763 7.448 1 98.1 235 ASP B N 1
ATOM 4100 C CA . ASP B 1 235 ? -8.262 -1.925 6.5 1 98.1 235 ASP B CA 1
ATOM 4101 C C . ASP B 1 235 ? -7.142 -0.925 6.781 1 98.1 235 ASP B C 1
ATOM 4103 O O . ASP B 1 235 ? -5.961 -1.272 6.713 1 98.1 235 ASP B O 1
ATOM 4107 N N . ARG B 1 236 ? -7.54 0.31 7.114 1 98.32 236 ARG B N 1
ATOM 4108 C CA . ARG B 1 236 ? -6.586 1.356 7.467 1 98.32 236 ARG B CA 1
ATOM 4109 C C . ARG B 1 236 ? -5.725 0.935 8.653 1 98.32 236 ARG B C 1
ATOM 4111 O O . ARG B 1 236 ? -4.497 1.04 8.604 1 98.32 236 ARG B O 1
ATOM 4118 N N . THR B 1 237 ? -6.358 0.462 9.682 1 97.88 237 THR B N 1
ATOM 4119 C CA . THR B 1 237 ? -5.655 0.09 10.905 1 97.88 237 THR B CA 1
ATOM 4120 C C . THR B 1 237 ? -4.767 -1.129 10.669 1 97.88 237 THR B C 1
ATOM 4122 O O . THR B 1 237 ? -3.67 -1.221 11.223 1 97.88 237 THR B O 1
ATOM 4125 N N . SER B 1 238 ? -5.239 -2.037 9.833 1 98.03 238 SER B N 1
ATOM 4126 C CA . SER B 1 238 ? -4.438 -3.215 9.519 1 98.03 238 SER B CA 1
ATOM 4127 C C . SER B 1 238 ? -3.157 -2.833 8.785 1 98.03 238 SER B C 1
ATOM 4129 O O . SER B 1 238 ? -2.084 -3.36 9.084 1 98.03 238 SER B O 1
ATOM 4131 N N . MET B 1 239 ? -3.263 -1.951 7.879 1 97.67 239 MET B N 1
ATOM 4132 C CA . MET B 1 239 ? -2.074 -1.523 7.148 1 97.67 239 MET B CA 1
ATOM 4133 C C . MET B 1 239 ? -1.101 -0.795 8.069 1 97.67 239 MET B C 1
ATOM 4135 O O . MET B 1 239 ? 0.11 -1.011 7.995 1 97.67 239 MET B O 1
ATOM 4139 N N . HIS B 1 240 ? -1.659 0.059 8.896 1 97.35 240 HIS B N 1
ATOM 4140 C CA . HIS B 1 240 ? -0.814 0.765 9.853 1 97.35 240 HIS B CA 1
ATOM 4141 C C . HIS B 1 240 ? -0.08 -0.212 10.765 1 97.35 240 HIS B C 1
ATOM 4143 O O . HIS B 1 240 ? 1.121 -0.063 11.003 1 97.35 240 HIS B O 1
ATOM 4149 N N . TYR B 1 241 ? -0.777 -1.202 11.26 1 96.62 241 TYR B N 1
ATOM 4150 C CA . TYR B 1 241 ? -0.199 -2.219 12.132 1 96.62 241 TYR B CA 1
ATOM 4151 C C . TYR B 1 241 ? 0.907 -2.986 11.417 1 96.62 241 TYR B C 1
ATOM 4153 O O . TYR B 1 241 ? 1.992 -3.182 11.969 1 96.62 241 TYR B O 1
ATOM 4161 N N . ALA B 1 242 ? 0.647 -3.349 10.226 1 96.15 242 ALA B N 1
ATOM 4162 C CA . ALA B 1 242 ? 1.612 -4.134 9.459 1 96.15 242 ALA B CA 1
ATOM 4163 C C . ALA B 1 242 ? 2.903 -3.351 9.238 1 96.15 242 ALA B C 1
ATOM 4165 O O . ALA B 1 242 ? 3.997 -3.918 9.293 1 96.15 242 ALA B O 1
ATOM 4166 N N . THR B 1 243 ? 2.794 -2.096 8.985 1 95.02 243 THR B N 1
ATOM 4167 C CA . THR B 1 243 ? 3.938 -1.278 8.599 1 95.02 243 THR B CA 1
ATOM 4168 C C . THR B 1 243 ? 4.747 -0.866 9.825 1 95.02 243 THR B C 1
ATOM 4170 O O . THR B 1 243 ? 5.98 -0.853 9.787 1 95.02 243 THR B O 1
ATOM 4173 N N . PHE B 1 244 ? 4.05 -0.611 10.968 1 93.53 244 PHE B N 1
ATOM 4174 C CA . PHE B 1 244 ? 4.776 0.112 12.005 1 93.53 244 PHE B CA 1
ATOM 4175 C C . PHE B 1 244 ? 4.823 -0.696 13.297 1 93.53 244 PHE B C 1
ATOM 4177 O O . PHE B 1 244 ? 5.628 -0.41 14.185 1 93.53 244 PHE B O 1
ATOM 4184 N N . LEU B 1 245 ? 4.013 -1.698 13.427 1 91.03 245 LEU B N 1
ATOM 4185 C CA . LEU B 1 245 ? 3.915 -2.292 14.756 1 91.03 245 LEU B CA 1
ATOM 4186 C C . LEU B 1 245 ? 4.265 -3.776 14.716 1 91.03 245 LEU B C 1
ATOM 4188 O O . LEU B 1 245 ? 4.87 -4.301 15.653 1 91.03 245 LEU B O 1
ATOM 4192 N N . ALA B 1 246 ? 3.92 -4.424 13.581 1 89.92 246 ALA B N 1
ATOM 4193 C CA . ALA B 1 246 ? 4.127 -5.868 13.517 1 89.92 246 ALA B CA 1
ATOM 4194 C C . ALA B 1 246 ? 5.614 -6.206 13.442 1 89.92 246 ALA B C 1
ATOM 4196 O O . ALA B 1 246 ? 6.375 -5.533 12.743 1 89.92 246 ALA B O 1
ATOM 4197 N N . LYS B 1 247 ? 5.978 -7.226 14.099 1 81.46 247 LYS B N 1
ATOM 4198 C CA . LYS B 1 247 ? 7.362 -7.692 14.075 1 81.46 247 LYS B CA 1
ATOM 4199 C C . LYS B 1 247 ? 7.576 -8.721 12.969 1 81.46 247 LYS B C 1
ATOM 4201 O O . LYS B 1 247 ? 8.666 -8.81 12.4 1 81.46 247 LYS B O 1
ATOM 4206 N N . GLN B 1 248 ? 6.462 -9.48 12.792 1 89.24 248 GLN B N 1
ATOM 4207 C CA . GLN B 1 248 ? 6.527 -10.543 11.796 1 89.24 248 GLN B CA 1
ATOM 4208 C C . GLN B 1 248 ? 5.29 -10.536 10.902 1 89.24 248 GLN B C 1
ATOM 4210 O O . GLN B 1 248 ? 4.221 -10.083 11.316 1 89.24 248 GLN B O 1
ATOM 4215 N N . MET B 1 249 ? 5.495 -11.099 9.798 1 92.43 249 MET B N 1
ATOM 4216 C CA . MET B 1 249 ? 4.427 -11.157 8.805 1 92.43 249 MET B CA 1
ATOM 4217 C C . MET B 1 249 ? 3.212 -11.897 9.355 1 92.43 249 MET B C 1
ATOM 4219 O O . MET B 1 249 ? 2.074 -11.468 9.152 1 92.43 249 MET B O 1
ATOM 4223 N N . GLU B 1 250 ? 3.43 -12.997 10.01 1 91.93 250 GLU B N 1
ATOM 4224 C CA . GLU B 1 250 ? 2.335 -13.805 10.539 1 91.93 250 GLU B CA 1
ATOM 4225 C C . GLU B 1 250 ? 1.464 -12.995 11.495 1 91.93 250 GLU B C 1
ATOM 4227 O O . GLU B 1 250 ? 0.237 -13.119 11.481 1 91.93 250 GLU B O 1
ATOM 4232 N N . GLU B 1 251 ? 2.125 -12.216 12.292 1 93.96 251 GLU B N 1
ATOM 4233 C CA . GLU B 1 251 ? 1.395 -11.358 13.22 1 93.96 251 GLU B CA 1
ATOM 4234 C C . GLU B 1 251 ? 0.535 -10.342 12.472 1 93.96 251 GLU B C 1
ATOM 4236 O O . GLU B 1 251 ? -0.619 -10.111 12.837 1 93.96 251 GLU B O 1
ATOM 4241 N N . ALA B 1 252 ? 1.09 -9.756 11.478 1 95.6 252 ALA B N 1
ATOM 4242 C CA . ALA B 1 252 ? 0.365 -8.772 10.678 1 95.6 252 ALA B CA 1
ATOM 4243 C C . ALA B 1 252 ? -0.822 -9.413 9.965 1 95.6 252 ALA B C 1
ATOM 4245 O O . ALA B 1 252 ? -1.917 -8.847 9.938 1 95.6 252 ALA B O 1
ATOM 4246 N N . LEU B 1 253 ? -0.647 -10.575 9.387 1 94.95 253 LEU B N 1
ATOM 4247 C CA . LEU B 1 253 ? -1.708 -11.288 8.685 1 94.95 253 LEU B CA 1
ATOM 4248 C C . LEU B 1 253 ? -2.827 -11.679 9.645 1 94.95 253 LEU B C 1
ATOM 4250 O O . LEU B 1 253 ? -4.008 -11.558 9.31 1 94.95 253 LEU B O 1
ATOM 4254 N N . GLN B 1 254 ? -2.457 -12.187 10.786 1 94.68 254 GLN B N 1
ATOM 4255 C CA . GLN B 1 254 ? -3.455 -12.546 11.787 1 94.68 254 GLN B CA 1
ATOM 4256 C C . GLN B 1 254 ? -4.232 -11.318 12.255 1 94.68 254 GLN B C 1
ATOM 4258 O O . GLN B 1 254 ? -5.448 -11.381 12.445 1 94.68 254 GLN B O 1
ATOM 4263 N N . PHE B 1 255 ? -3.565 -10.242 12.52 1 96.51 255 PHE B N 1
ATOM 4264 C CA . PHE B 1 255 ? -4.229 -9.006 12.917 1 96.51 255 PHE B CA 1
ATOM 4265 C C . PHE B 1 255 ? -5.236 -8.568 11.86 1 96.51 255 PHE B C 1
ATOM 4267 O O . PHE B 1 255 ? -6.351 -8.159 12.19 1 96.51 255 PHE B O 1
ATOM 4274 N N . GLU B 1 256 ? -4.847 -8.599 10.601 1 96.03 256 GLU B N 1
ATOM 4275 C CA . GLU B 1 256 ? -5.74 -8.277 9.493 1 96.03 256 GLU B CA 1
ATOM 4276 C C . GLU B 1 256 ? -7.039 -9.074 9.58 1 96.03 256 GLU B C 1
ATOM 4278 O O . GLU B 1 256 ? -8.128 -8.51 9.458 1 96.03 256 GLU B O 1
ATOM 4283 N N . LYS B 1 257 ? -6.953 -10.332 9.812 1 93.86 257 LYS B N 1
ATOM 4284 C CA . LYS B 1 257 ? -8.116 -11.21 9.9 1 93.86 257 LYS B CA 1
ATOM 4285 C C . LYS B 1 257 ? -8.944 -10.902 11.145 1 93.86 257 LYS B C 1
ATOM 4287 O O . LYS B 1 257 ? -10.159 -10.715 11.058 1 93.86 257 LYS B O 1
ATOM 4292 N N . ASP B 1 258 ? -8.312 -10.829 12.271 1 95 258 ASP B N 1
ATOM 4293 C CA . ASP B 1 258 ? -9.004 -10.599 13.536 1 95 258 ASP B CA 1
ATOM 4294 C C . ASP B 1 258 ? -9.724 -9.253 13.532 1 95 258 ASP B C 1
ATOM 4296 O O . ASP B 1 258 ? -10.809 -9.122 14.103 1 95 258 ASP B O 1
ATOM 4300 N N . ASN B 1 259 ? -9.106 -8.376 12.891 1 95.21 259 ASN B N 1
ATOM 4301 C CA . ASN B 1 259 ? -9.593 -7 12.917 1 95.21 259 ASN B CA 1
ATOM 4302 C C . ASN B 1 259 ? -10.783 -6.809 11.981 1 95.21 259 ASN B C 1
ATOM 4304 O O . ASN B 1 259 ? -11.604 -5.915 12.189 1 95.21 259 ASN B O 1
ATOM 4308 N N . ALA B 1 260 ? -10.979 -7.679 10.984 1 94.75 260 ALA B N 1
ATOM 4309 C CA . ALA B 1 260 ? -11.895 -7.255 9.928 1 94.75 260 ALA B CA 1
ATOM 4310 C C . ALA B 1 260 ? -12.828 -8.393 9.522 1 94.75 260 ALA B C 1
ATOM 4312 O O . ALA B 1 260 ? -13.839 -8.166 8.854 1 94.75 260 ALA B O 1
ATOM 4313 N N . SER B 1 261 ? -12.621 -9.605 9.926 1 92.62 261 SER B N 1
ATOM 4314 C CA . SER B 1 261 ? -13.393 -10.751 9.456 1 92.62 261 SER B CA 1
ATOM 4315 C C . SER B 1 261 ? -14.875 -10.588 9.776 1 92.62 261 SER B C 1
ATOM 4317 O O . SER B 1 261 ? -15.733 -10.931 8.961 1 92.62 261 SER B O 1
ATOM 4319 N N . HIS B 1 262 ? -15.19 -10.096 10.93 1 92.57 262 HIS B N 1
ATOM 4320 C CA . HIS B 1 262 ? -16.575 -9.934 11.358 1 92.57 262 HIS B CA 1
ATOM 4321 C C . HIS B 1 262 ? -17.313 -8.94 10.467 1 92.57 262 HIS B C 1
ATOM 4323 O O . HIS B 1 262 ? -18.542 -8.975 10.377 1 92.57 262 HIS B O 1
ATOM 4329 N N . LEU B 1 263 ? -16.683 -8.136 9.775 1 94.16 263 LEU B N 1
ATOM 4330 C CA . LEU B 1 263 ? -17.276 -7.075 8.968 1 94.16 263 LEU B CA 1
ATOM 4331 C C . LEU B 1 263 ? -17.864 -7.638 7.678 1 94.16 263 LEU B C 1
ATOM 4333 O O . LEU B 1 263 ? -18.658 -6.971 7.011 1 94.16 263 LEU B O 1
ATOM 4337 N N . LEU B 1 264 ? -17.445 -8.821 7.285 1 91.04 264 LEU B N 1
ATOM 4338 C CA . LEU B 1 264 ? -18.073 -9.483 6.148 1 91.04 264 LEU B CA 1
ATOM 4339 C C . LEU B 1 264 ? -19.572 -9.652 6.377 1 91.04 264 LEU B C 1
ATOM 4341 O O . LEU B 1 264 ? -20.372 -9.426 5.467 1 91.04 264 LEU B O 1
ATOM 4345 N N . ILE B 1 265 ? -19.863 -9.997 7.576 1 89.36 265 ILE B N 1
ATOM 4346 C CA . ILE B 1 265 ? -21.262 -10.208 7.93 1 89.36 265 ILE B CA 1
ATOM 4347 C C . ILE B 1 265 ? -21.943 -8.862 8.166 1 89.36 265 ILE B C 1
ATOM 4349 O O . ILE B 1 265 ? -23.064 -8.637 7.703 1 89.36 265 ILE B O 1
ATOM 4353 N N . GLU B 1 266 ? -21.258 -7.97 8.773 1 90.94 266 GLU B N 1
ATOM 4354 C CA . GLU B 1 266 ? -21.853 -6.711 9.212 1 90.94 266 GLU B CA 1
ATOM 4355 C C . GLU B 1 266 ? -22.034 -5.748 8.042 1 90.94 266 GLU B C 1
ATOM 4357 O O . GLU B 1 266 ? -22.987 -4.967 8.017 1 90.94 266 GLU B O 1
ATOM 4362 N N . GLU B 1 267 ? -21.148 -5.798 7.07 1 92.11 267 GLU B N 1
ATOM 4363 C CA . GLU B 1 267 ? -21.205 -4.822 5.986 1 92.11 267 GLU B CA 1
ATOM 4364 C C . GLU B 1 267 ? -21.11 -5.504 4.624 1 92.11 267 GLU B C 1
ATOM 4366 O O . GLU B 1 267 ? -21.76 -5.08 3.665 1 92.11 267 GLU B O 1
ATOM 4371 N N . GLY B 1 268 ? -20.416 -6.567 4.564 1 92.75 268 GLY B N 1
ATOM 4372 C CA . GLY B 1 268 ? -20.042 -7.152 3.286 1 92.75 268 GLY B CA 1
ATOM 4373 C C . GLY B 1 268 ? -21.202 -7.823 2.575 1 92.75 268 GLY B C 1
ATOM 4374 O O . GLY B 1 268 ? -21.379 -7.653 1.367 1 92.75 268 GLY B O 1
ATOM 4375 N N . ILE B 1 269 ? -21.96 -8.571 3.288 1 92.83 269 ILE B N 1
ATOM 4376 C CA . ILE B 1 269 ? -23.074 -9.305 2.698 1 92.83 269 ILE B CA 1
ATOM 4377 C C . ILE B 1 269 ? -24.09 -8.322 2.12 1 92.83 269 ILE B C 1
ATOM 4379 O O . ILE B 1 269 ? -24.541 -8.482 0.984 1 92.83 269 ILE B O 1
ATOM 4383 N N . GLU B 1 270 ? -24.46 -7.312 2.894 1 91.78 270 GLU B N 1
ATOM 4384 C CA . GLU B 1 270 ? -25.386 -6.299 2.397 1 91.78 270 GLU B CA 1
ATOM 4385 C C . GLU B 1 270 ? -24.824 -5.592 1.168 1 91.78 270 GLU B C 1
ATOM 4387 O O . GLU B 1 270 ? -25.555 -5.32 0.213 1 91.78 270 GLU B O 1
ATOM 4392 N N . GLY B 1 271 ? -23.583 -5.261 1.234 1 92.05 271 GLY B N 1
ATOM 4393 C CA . GLY B 1 271 ? -22.949 -4.65 0.076 1 92.05 271 GLY B CA 1
ATOM 4394 C C . GLY B 1 271 ? -22.995 -5.526 -1.161 1 92.05 271 GLY B C 1
ATOM 4395 O O . GLY B 1 271 ? -23.291 -5.045 -2.258 1 92.05 271 GLY B O 1
ATOM 4396 N N . ALA B 1 272 ? -22.744 -6.772 -1.003 1 92.03 272 ALA B N 1
ATOM 4397 C CA . ALA B 1 272 ? -22.799 -7.724 -2.109 1 92.03 272 ALA B CA 1
ATOM 4398 C C . ALA B 1 272 ? -24.218 -7.844 -2.659 1 92.03 272 ALA B C 1
ATOM 4400 O O . ALA B 1 272 ? -24.412 -7.955 -3.872 1 92.03 272 ALA B O 1
ATOM 4401 N N . LYS B 1 273 ? -25.155 -7.823 -1.815 1 91.99 273 LYS B N 1
ATOM 4402 C CA . LYS B 1 273 ? -26.55 -7.897 -2.242 1 91.99 273 LYS B CA 1
ATOM 4403 C C . LYS B 1 273 ? -26.924 -6.697 -3.107 1 91.99 273 LYS B C 1
ATOM 4405 O O . LYS B 1 273 ? -27.626 -6.843 -4.11 1 91.99 273 LYS B O 1
ATOM 4410 N N . LYS B 1 274 ? -26.451 -5.563 -2.708 1 90.04 274 LYS B N 1
ATOM 4411 C CA . LYS B 1 274 ? -26.727 -4.365 -3.497 1 90.04 274 LYS B CA 1
ATOM 4412 C C . LYS B 1 274 ? -26.142 -4.484 -4.901 1 90.04 274 LYS B C 1
ATOM 4414 O O . LYS B 1 274 ? -26.759 -4.048 -5.875 1 90.04 274 LYS B O 1
ATOM 4419 N N . PHE B 1 275 ? -25.059 -5.075 -4.966 1 89.27 275 PHE B N 1
ATOM 4420 C CA . PHE B 1 275 ? -24.406 -5.297 -6.25 1 89.27 275 PHE B CA 1
ATOM 4421 C C . PHE B 1 275 ? -25.204 -6.279 -7.101 1 89.27 275 PHE B C 1
ATOM 4423 O O . PHE B 1 275 ? -25.458 -6.023 -8.28 1 89.27 275 PHE B O 1
ATOM 4430 N N . VAL B 1 276 ? -25.595 -7.35 -6.53 1 89.78 276 VAL B N 1
ATOM 4431 C CA . VAL B 1 276 ? -26.229 -8.444 -7.259 1 89.78 276 VAL B CA 1
ATOM 4432 C C . VAL B 1 276 ? -27.652 -8.05 -7.646 1 89.78 276 VAL B C 1
ATOM 4434 O O . VAL B 1 276 ? -28.09 -8.308 -8.77 1 89.78 276 VAL B O 1
ATOM 4437 N N . GLU B 1 277 ? -28.303 -7.388 -6.808 1 88.68 277 GLU B N 1
ATOM 4438 C CA . GLU B 1 277 ? -29.725 -7.117 -7.003 1 88.68 277 GLU B CA 1
ATOM 4439 C C . GLU B 1 277 ? -29.94 -5.792 -7.729 1 88.68 277 GLU B C 1
ATOM 4441 O O . GLU B 1 277 ? -30.869 -5.661 -8.529 1 88.68 277 GLU B O 1
ATOM 4446 N N . LYS B 1 278 ? -29.055 -4.819 -7.459 1 85.08 278 LYS B N 1
ATOM 4447 C CA . LYS B 1 278 ? -29.326 -3.476 -7.966 1 85.08 278 LYS B CA 1
ATOM 4448 C C . LYS B 1 278 ? -28.274 -3.052 -8.987 1 85.08 278 LYS B C 1
ATOM 4450 O O . LYS B 1 278 ? -28.382 -1.981 -9.588 1 85.08 278 LYS B O 1
ATOM 4455 N N . GLY B 1 279 ? -27.264 -3.846 -9.115 1 77.96 279 GLY B N 1
ATOM 4456 C CA . GLY B 1 279 ? -26.213 -3.538 -10.072 1 77.96 279 GLY B CA 1
ATOM 4457 C C . GLY B 1 279 ? -25.325 -2.388 -9.634 1 77.96 279 GLY B C 1
ATOM 4458 O O . GLY B 1 279 ? -24.643 -1.775 -10.458 1 77.96 279 GLY B O 1
ATOM 4459 N N . ILE B 1 280 ? -25.417 -2.024 -8.4 1 73.43 280 ILE B N 1
ATOM 4460 C CA . ILE B 1 280 ? -24.627 -0.92 -7.865 1 73.43 280 ILE B CA 1
ATOM 4461 C C . ILE B 1 280 ? -23.154 -1.319 -7.809 1 73.43 280 ILE B C 1
ATOM 4463 O O . ILE B 1 280 ? -22.814 -2.396 -7.314 1 73.43 280 ILE B O 1
ATOM 4467 N N . GLY B 1 281 ? -22.279 -0.431 -8.325 1 65.66 281 GLY B N 1
ATOM 4468 C CA . GLY B 1 281 ? -20.845 -0.67 -8.285 1 65.66 281 GLY B CA 1
ATOM 4469 C C . GLY B 1 281 ? -20.327 -1.403 -9.507 1 65.66 281 GLY B C 1
ATOM 4470 O O . GLY B 1 281 ? -19.12 -1.609 -9.65 1 65.66 281 GLY B O 1
ATOM 4471 N N . LYS B 1 282 ? -21.327 -1.788 -10.292 1 63.26 282 LYS B N 1
ATOM 4472 C CA . LYS B 1 282 ? -20.888 -2.443 -11.521 1 63.26 282 LYS B CA 1
ATOM 4473 C C . LYS B 1 282 ? -20.137 -1.469 -12.425 1 63.26 282 LYS B C 1
ATOM 4475 O O . LYS B 1 282 ? -20.443 -0.275 -12.449 1 63.26 282 LYS B O 1
ATOM 4480 N N . HIS B 1 283 ? -19.179 -1.853 -13.014 1 55.7 283 HIS B N 1
ATOM 4481 C CA . HIS B 1 283 ? -18.354 -1.147 -13.988 1 55.7 283 HIS B CA 1
ATOM 4482 C C . HIS B 1 283 ? -17.47 -0.107 -13.309 1 55.7 283 HIS B C 1
ATOM 4484 O O . HIS B 1 283 ? -17.023 0.848 -13.949 1 55.7 283 HIS B O 1
ATOM 4490 N N . GLY B 1 284 ? -17.276 -0.222 -11.969 1 52.76 284 GLY B N 1
ATOM 4491 C CA . GLY B 1 284 ? -16.299 0.589 -11.259 1 52.76 284 GLY B CA 1
ATOM 4492 C C . GLY B 1 284 ? -16.811 1.975 -10.915 1 52.76 284 GLY B C 1
ATOM 4493 O O . GLY B 1 284 ? -16.047 2.829 -10.461 1 52.76 284 GLY B O 1
ATOM 4494 N N . LYS B 1 285 ? -18.097 2.343 -11.297 1 49.76 285 LYS B N 1
ATOM 4495 C CA . LYS B 1 285 ? -18.536 3.724 -11.113 1 49.76 285 LYS B CA 1
ATOM 4496 C C . LYS B 1 285 ? -18.943 3.983 -9.666 1 49.76 285 LYS B C 1
ATOM 4498 O O . LYS B 1 285 ? -19.694 3.203 -9.077 1 49.76 285 LYS B O 1
ATOM 4503 N N . PHE B 1 286 ? -18.201 4.722 -8.934 1 45.94 286 PHE B N 1
ATOM 4504 C CA . PHE B 1 286 ? -18.352 5.082 -7.529 1 45.94 286 PHE B CA 1
ATOM 4505 C C . PHE B 1 286 ? -19.638 5.869 -7.307 1 45.94 286 PHE B C 1
ATOM 4507 O O . PHE B 1 286 ? -20.102 6.003 -6.173 1 45.94 286 PHE B O 1
ATOM 4514 N N . TYR B 1 287 ? -20.146 6.56 -8.234 1 41.89 287 TYR B N 1
ATOM 4515 C CA . TYR B 1 287 ? -21.157 7.587 -8.004 1 41.89 287 TYR B CA 1
ATOM 4516 C C . TYR B 1 287 ? -22.44 6.975 -7.455 1 41.89 287 TYR B C 1
ATOM 4518 O O . TYR B 1 287 ? -23.239 7.663 -6.816 1 41.89 287 TYR B O 1
ATOM 4526 N N . ASN B 1 288 ? -22.622 5.722 -7.677 1 44.75 288 ASN B N 1
ATOM 4527 C CA . ASN B 1 288 ? -23.966 5.258 -7.349 1 44.75 288 ASN B CA 1
ATOM 4528 C C . ASN B 1 288 ? -24.013 4.609 -5.969 1 44.75 288 ASN B C 1
ATOM 4530 O O . ASN B 1 288 ? -24.912 3.816 -5.682 1 44.75 288 ASN B O 1
ATOM 4534 N N . LEU B 1 289 ? -23.031 4.707 -5.271 1 43.62 289 LEU B N 1
ATOM 4535 C CA . LEU B 1 289 ? -23.032 3.954 -4.022 1 43.62 289 LEU B CA 1
ATOM 4536 C C . LEU B 1 289 ? -24.047 4.531 -3.04 1 43.62 289 LEU B C 1
ATOM 4538 O O . LEU B 1 289 ? -24.547 3.818 -2.167 1 43.62 289 LEU B O 1
ATOM 4542 N N . THR B 1 290 ? -24.234 5.955 -3.001 1 43.14 290 THR B N 1
ATOM 4543 C CA . THR B 1 290 ? -25.265 6.555 -2.161 1 43.14 290 THR B CA 1
ATOM 4544 C C . THR B 1 290 ? -26.525 6.842 -2.973 1 43.14 290 THR B C 1
ATOM 4546 O O . THR B 1 290 ? -26.458 7.019 -4.191 1 43.14 290 THR B O 1
ATOM 4549 N N . GLU B 1 291 ? -27.756 6.68 -2.431 1 38.46 291 GLU B N 1
ATOM 4550 C CA . GLU B 1 291 ? -29.034 6.971 -3.072 1 38.46 291 GLU B CA 1
ATOM 4551 C C . GLU B 1 291 ? -28.969 8.268 -3.872 1 38.46 291 GLU B C 1
ATOM 4553 O O . GLU B 1 291 ? -28.482 9.286 -3.375 1 38.46 291 GLU B O 1
ATOM 4558 N N . GLN B 1 292 ? -28.907 8.163 -5.177 1 38.39 292 GLN B N 1
ATOM 4559 C CA . GLN B 1 292 ? -28.988 9.331 -6.047 1 38.39 292 GLN B CA 1
ATOM 4560 C C . GLN B 1 292 ? -30.082 10.288 -5.583 1 38.39 292 GLN B C 1
ATOM 4562 O O . GLN B 1 292 ? -31.214 9.869 -5.332 1 38.39 292 GLN B O 1
ATOM 4567 N N . ASP B 1 293 ? -29.751 11.366 -4.943 1 32.83 293 ASP B N 1
ATOM 4568 C CA . ASP B 1 293 ? -30.728 12.45 -4.912 1 32.83 293 ASP B CA 1
ATOM 4569 C C . ASP B 1 293 ? -31.131 12.867 -6.324 1 32.83 293 ASP B C 1
ATOM 4571 O O . ASP B 1 293 ? -30.306 13.376 -7.086 1 32.83 293 ASP B O 1
ATOM 4575 N N . ASP B 1 294 ? -32.156 12.301 -6.969 1 36.78 294 ASP B N 1
ATOM 4576 C CA . ASP B 1 294 ? -32.771 12.568 -8.266 1 36.78 294 ASP B CA 1
ATOM 4577 C C . ASP B 1 294 ? -32.996 14.064 -8.469 1 36.78 294 ASP B C 1
ATOM 4579 O O . ASP B 1 294 ? -33.538 14.482 -9.495 1 36.78 294 ASP B O 1
ATOM 4583 N N . THR B 1 295 ? -33.072 14.922 -7.488 1 34.75 295 THR B N 1
ATOM 4584 C CA . THR B 1 295 ? -33.347 16.332 -7.741 1 34.75 295 THR B CA 1
ATOM 4585 C C . THR B 1 295 ? -32.144 17.01 -8.389 1 34.75 295 THR B C 1
ATOM 4587 O O . THR B 1 295 ? -32.244 18.144 -8.862 1 34.75 295 THR B O 1
ATOM 4590 N N . ILE B 1 296 ? -30.905 16.779 -8.003 1 29.29 296 ILE B N 1
ATOM 4591 C CA . ILE B 1 296 ? -29.802 17.527 -8.594 1 29.29 296 ILE B CA 1
ATOM 4592 C C . ILE B 1 296 ? -29.29 16.798 -9.834 1 29.29 296 ILE B C 1
ATOM 4594 O O . ILE B 1 296 ? -28.853 15.648 -9.749 1 29.29 296 ILE B O 1
ATOM 4598 N N . ARG B 1 297 ? -29.677 17.166 -11.005 1 32.14 297 ARG B N 1
ATOM 4599 C CA . ARG B 1 297 ? -29.161 16.802 -12.32 1 32.14 297 ARG B CA 1
ATOM 4600 C C . ARG B 1 297 ? -27.638 16.743 -12.315 1 32.14 297 ARG B C 1
ATOM 4602 O O . ARG B 1 297 ? -26.972 17.768 -12.152 1 32.14 297 ARG B O 1
ATOM 4609 N N . GLU B 1 298 ? -26.961 15.781 -11.734 1 31.32 298 GLU B N 1
ATOM 4610 C CA . GLU B 1 298 ? -25.511 15.621 -11.683 1 31.32 298 GLU B CA 1
ATOM 4611 C C . GLU B 1 298 ? -24.87 15.971 -13.023 1 31.32 298 GLU B C 1
ATOM 4613 O O . GLU B 1 298 ? -25.259 15.435 -14.063 1 31.32 298 GLU B O 1
ATOM 4618 N N . LEU B 1 299 ? -24.224 17.012 -13.118 1 29.43 299 LEU B N 1
ATOM 4619 C CA . LEU B 1 299 ? -23.479 17.532 -14.26 1 29.43 299 LEU B CA 1
ATOM 4620 C C . LEU B 1 299 ? -22.617 16.443 -14.888 1 29.43 299 LEU B C 1
ATOM 4622 O O . LEU B 1 299 ? -22.696 16.202 -16.095 1 29.43 299 LEU B O 1
ATOM 4626 N N . ASP B 1 300 ? -21.151 16.681 -15.019 1 26.85 300 ASP B N 1
ATOM 4627 C CA . ASP B 1 300 ? -20.245 16.268 -16.086 1 26.85 300 ASP B CA 1
ATOM 4628 C C . ASP B 1 300 ? -19.871 14.794 -15.949 1 26.85 300 ASP B C 1
ATOM 4630 O O . ASP B 1 300 ? -19.511 14.337 -14.863 1 26.85 300 ASP B O 1
ATOM 4634 N N . LYS B 1 301 ? -20.215 13.827 -16.747 1 30.88 301 LYS B N 1
ATOM 4635 C CA . LYS B 1 301 ? -19.766 12.496 -17.145 1 30.88 301 LYS B CA 1
ATOM 4636 C C . LYS B 1 301 ? -18.248 12.375 -17.042 1 30.88 301 LYS B C 1
ATOM 4638 O O . LYS B 1 301 ? -17.699 11.275 -17.143 1 30.88 301 LYS B O 1
ATOM 4643 N N . ASN B 1 302 ? -17.445 13.36 -17.398 1 27.08 302 ASN B N 1
ATOM 4644 C CA . ASN B 1 302 ? -16.003 13.458 -17.592 1 27.08 302 ASN B CA 1
ATOM 4645 C C . ASN B 1 302 ? -15.265 13.564 -16.26 1 27.08 302 ASN B C 1
ATOM 4647 O O . ASN B 1 302 ? -14.047 13.749 -16.234 1 27.08 302 ASN B O 1
ATOM 4651 N N . LEU B 1 303 ? -15.808 13.983 -15.121 1 22.13 303 LEU B N 1
ATOM 4652 C CA . LEU B 1 303 ? -14.979 14.188 -13.939 1 22.13 303 LEU B CA 1
ATOM 4653 C C . LEU B 1 303 ? -14.776 12.878 -13.184 1 22.13 303 LEU B C 1
ATOM 4655 O O . LEU B 1 303 ? -14.249 12.875 -12.069 1 22.13 303 LEU B O 1
ATOM 4659 N N . LEU B 1 304 ? -15.503 11.801 -13.334 1 22.8 304 LEU B N 1
ATOM 4660 C CA . LEU B 1 304 ? -15.071 10.59 -12.645 1 22.8 304 LEU B CA 1
ATOM 4661 C C . LEU B 1 304 ? -13.78 10.051 -13.251 1 22.8 304 LEU B C 1
ATOM 4663 O O . LEU B 1 304 ? -13.635 10.005 -14.475 1 22.8 304 LEU B O 1
#

Sequence (608 aa):
MNIFKRLFLFNKSINNIPKFLTSESKNAENEKNIIVNKTGNVTLIAINRPEKKNALNTATTQLLCDALDEFEKDDNAAVGVLYGMGGNFCAGFDLHEIANSEGNENKLPQFGALASRNELTSKPLVASLNGYVAGVGLELALMCDIRVIEETAVIGFLNRRFGIPILCGGTVRLPAMIGYARAMDMILTGKSITGEEAFNIGLATKLTTCGTGLGQAVNYAKSLVKFPQQTLLADRTSMHYATFLAKQMEEALQFEKDNASHLLIEEGIEGAKKFVEKGIGKHGKFYNLTEQDDTIRELDKNLLMNIFKRLFLFNKSINNIPKFLTSESKNAENEKNIIVNKTGNVTLIAINRPEKKNALNTATTQLLCDALDEFEKDDNAAVGVLYGMGGNFCAGFDLHEIANSEGNENKLPQFGALASRNELTSKPLVASLNGYVAGVGLELALMCDIRVIEETAVIGFLNRRFGIPILCGGTVRLPAMIGYARAMDMILTGKSITGEEAFNIGLATKLTTCGTGLGQAVNYAKSLVKFPQQTLLADRTSMHYATFLAKQMEEALQFEKDNASHLLIEEGIEGAKKFVEKGIGKHGKFYNLTEQDDTIRELDKNLL